Protein AF-0000000071819954 (afdb_homodimer)

Sequence (566 aa):
MLVPGASSQALAAALADELGESLAAVEYDRFPDGETLAAVPGFDADAATIVASTASNDAYVELLQLQDAVREAGASAVTTVIPYMGYARQDKAFEAGHPISARAVARAVSTTTDRVVLVNPHEDAVADFFDVPVDIVDAAGRLAEPLPELDAPLFLSPDSGAIDIAETVRDAYGEGETDYFEKVRHSGTDVDITPSDADFEGRDVVITDDIIATGSTMSEAVGVLADGGAKRVFCATVHPLLARNARTKLARAGIERVVGTDTIERDVSEVSVAPVLAGEIERMLVPGASSQALAAALADELGESLAAVEYDRFPDGETLAAVPGFDADAATIVASTASNDAYVELLQLQDAVREAGASAVTTVIPYMGYARQDKAFEAGHPISARAVARAVSTTTDRVVLVNPHEDAVADFFDVPVDIVDAAGRLAEPLPELDAPLFLSPDSGAIDIAETVRDAYGEGETDYFEKVRHSGTDVDITPSDADFEGRDVVITDDIIATGSTMSEAVGVLADGGAKRVFCATVHPLLARNARTKLARAGIERVVGTDTIERDVSEVSVAPVLAGEIER

Foldseek 3Di:
DEEEQPQQVVQSVLLCVLQVHDYFDWDWDADPVGDIAIAGPPDDDQEYEYEFAPLDPNSLVNLLRVLVRNVVNHHPAYEYEHAHHPLLVLCDQPDPPDDSVLLVSQQSSQPRHQEYEYEPSVDPCSQVSHPHHYHYFYQLCQQLVVDDDWFQEEEEEADPVFQVSSVSNCVSNPDHYYWYWDWDDPDPVDTAIDTDDDDQAQTEYEYEEAEDACQPSVLRHLLVNVVSHHPAYEYEYAHDNNYDCNVVSNVVSHHPAYAYDVSGPDPRRPGYSSNRVSVVVVD/DEEEQPQQVVQSVLLCVLQVHDYFDWDWDADPVGDIAIAGPPDDDQEYEYEFAPLDPNSLVNLLRVLVRNVVVHHPAYEYEHAHHPLLVLCDQPDPPDDSVLLVSQQSSQPRHQEYEYEPRVDPCSQVSHPHHYHYFYQLCQQLVVDDDWFQEEEEEADPVFQVSSVSNCVSNPDHYYWYWDWDDPDPPDTAIDTDDDDQAQTEYEYEEAEDACQPSVLRHLLVNVVSHHPAYEYEYAHDNNYDCNVVSNVVSHHPAYAYDVSGPDPRRPGYSSNRVSVVVVD

InterPro domains:
  IPR000836 Phosphoribosyltransferase domain [PF00156] (154-259)
  IPR000836 Phosphoribosyltransferase domain [cd06223] (139-263)
  IPR005946 Ribose-phosphate pyrophosphokinase [PTHR10210] (2-282)
  IPR005946 Ribose-phosphate pyrophosphokinase [TIGR01251] (2-281)
  IPR029057 Phosphoribosyltransferase-like [G3DSA:3.40.50.2020] (5-283)
  IPR029057 Phosphoribosyltransferase-like [G3DSA:3.40.50.2020] (139-271)
  IPR029057 Phosphoribosyltransferase-like [SSF53271] (62-279)
  IPR029099 Ribose-phosphate pyrophosphokinase, N-terminal domain [PF13793] (2-110)
  IPR037514 Ribose-phosphate pyrophosphokinase, archaea [MF_00583_A] (1-279)

Radius of gyration: 27.72 Å; Cα contacts (8 Å, |Δi|>4): 1451; chains: 2; bounding box: 70×82×59 Å

pLDDT: mean 95.14, std 6.89, range [56.03, 98.94]

Secondary structure (DSSP, 8-state):
-EEE-TT-HHHHHHHHHHHT--B---EEEE-TTS-EEEE-TT---SEEEEE---SSHHHHHHHHHHHHHHHHTT-SEEEEEESS-TTTT--S-SSTT---HHHHHHHHHHTT-SEEEEE--SSGGGGGG-SS-EEEE--GGGGGTT----SS-EEEESSGGGHHHHHHHHHHHTS-EEEEEEEEESSSS-EEEEESS---TTSEEEEEEEE-SS-HHHHHHHHHHHHTT-SEEEEEEEE----TTHHHHHHHHT-SEEEEETTS--TTEEE-SHHHHHHHHT-/-EEE-TT-HHHHHHHHHHHT-PBPP-EEEE-TTS-EEEE-TT---SEEEEE---SSHHHHHHHHHHHHHHHHTT-SEEEEEESS-TTTT--S-SSTT---HHHHHHHHHHTT-SEEEEES-SSGGGGGG-SS-EEEE--GGGGGTT----SS-EEEESSGGGHHHHHHHHHHHTS-EEEEEEEEE-SSS-EEEEESS---TTSEEEEEEEE-SS-HHHHHHHHHHHHHT-SEEEEEEEE----TTHHHHHHHHT-SEEEEETTS--TTEEE-SHHHHHHHHT-

Organism: Haloferax volcanii (strain ATCC 29605 / DSM 3757 / JCM 8879 / NBRC 14742 / NCIMB 2012 / VKM B-1768 / DS2) (NCBI:txid309800)

Solvent-accessible surface area (backbone atoms only — not comparable to full-atom values): 28183 Å² total; per-residue (Å²): 68,30,37,46,29,92,65,17,46,68,43,33,52,50,27,19,61,72,62,72,45,52,72,51,57,64,45,80,49,69,47,84,65,64,49,73,44,30,24,29,49,81,58,80,49,57,42,37,36,34,27,34,28,22,75,41,52,63,41,41,52,37,48,43,16,41,40,34,6,44,44,69,50,55,29,79,40,36,35,38,33,26,40,31,55,51,49,35,85,32,65,51,56,88,47,76,20,29,21,32,39,26,38,36,55,32,40,30,56,33,74,62,38,60,32,37,37,35,38,61,47,87,44,77,70,58,50,72,37,34,81,38,58,61,47,78,41,81,57,46,38,52,59,28,68,80,53,72,93,64,52,72,31,34,23,24,7,75,30,74,89,43,33,64,51,12,46,40,22,34,60,58,58,65,62,66,47,70,43,24,32,35,82,45,71,79,51,102,82,42,72,46,71,41,64,67,79,66,84,47,63,68,15,23,33,36,39,29,44,62,66,37,43,59,33,60,72,54,22,53,50,40,34,47,40,52,73,59,38,29,64,44,38,32,38,34,24,42,32,49,63,41,20,80,62,12,63,59,47,32,49,73,32,57,46,71,47,66,42,18,20,32,35,36,70,50,95,43,31,75,34,70,51,30,67,64,51,39,60,58,70,74,98,68,31,39,45,29,92,65,16,46,69,46,34,52,49,27,19,61,71,63,73,44,52,72,52,56,63,46,79,48,68,46,83,66,64,49,74,44,29,27,30,49,80,56,81,50,55,43,38,35,35,26,34,27,22,74,41,52,63,43,42,53,36,47,42,17,40,40,35,6,44,44,70,49,54,27,79,40,36,35,38,32,25,40,32,58,52,49,40,84,33,64,50,56,87,47,78,20,29,21,32,39,25,38,37,53,32,39,30,57,33,74,60,37,60,31,38,37,36,38,59,53,85,45,74,68,59,49,72,38,33,80,38,58,62,48,78,40,82,56,44,38,51,60,28,69,80,54,72,94,62,52,74,31,34,22,26,6,76,29,73,89,42,33,62,50,14,45,39,21,34,60,59,57,66,61,67,46,69,46,24,32,35,81,44,72,81,51,102,84,44,73,44,69,42,63,67,78,66,85,47,63,67,15,24,34,36,40,29,45,61,64,37,44,57,34,62,72,54,23,53,49,38,35,49,40,54,74,61,39,30,63,43,38,33,37,34,23,42,31,51,62,40,20,81,60,12,64,59,48,31,48,73,31,57,47,72,46,66,42,18,20,32,36,34,70,50,96,43,32,75,35,68,52,30,69,64,50,41,60,58,69,75,98

Nearest PDB structures (foldseek):
  1u9y-assembly1_A  TM=9.404E-01  e=1.189E-27  Methanocaldococcus jannaschii
  3lrt-assembly1_B  TM=9.420E-01  e=1.141E-23  Thermoplasma volcanium
  6asv-assembly1_C  TM=8.901E-01  e=3.257E-23  Escherichia coli O157:H7
  7pn0-assembly1_A  TM=8.857E-01  e=4.293E-23  Thermus thermophilus
  2c4k-assembly3_C  TM=8.478E-01  e=8.588E-18  Homo sapiens

Structure (mmCIF, N/CA/C/O backbone):
data_AF-0000000071819954-model_v1
#
loop_
_entity.id
_entity.type
_entity.pdbx_description
1 polymer 'Ribose-phosphate pyrophosphokinase'
#
loop_
_atom_site.group_PDB
_atom_site.id
_atom_site.type_symbol
_atom_site.label_atom_id
_atom_site.label_alt_id
_atom_site.label_comp_id
_atom_site.label_asym_id
_atom_site.label_entity_id
_atom_site.label_seq_id
_atom_site.pdbx_PDB_ins_code
_atom_site.Cartn_x
_atom_site.Cartn_y
_atom_site.Cartn_z
_atom_site.occupancy
_atom_site.B_iso_or_equiv
_atom_site.auth_seq_id
_atom_site.auth_comp_id
_atom_site.auth_asym_id
_atom_site.auth_atom_id
_atom_site.pdbx_PDB_model_num
ATOM 1 N N . MET A 1 1 ? 19.547 10.023 12.914 1 97.56 1 MET A N 1
ATOM 2 C CA . MET A 1 1 ? 19.562 10.312 11.477 1 97.56 1 MET A CA 1
ATOM 3 C C . MET A 1 1 ? 18.156 10.32 10.914 1 97.56 1 MET A C 1
ATOM 5 O O . MET A 1 1 ? 17.328 9.469 11.258 1 97.56 1 MET A O 1
ATOM 9 N N . LEU A 1 2 ? 17.859 11.391 10.18 1 98.69 2 LEU A N 1
ATOM 10 C CA . LEU A 1 2 ? 16.531 11.5 9.578 1 98.69 2 LEU A CA 1
ATOM 11 C C . LEU A 1 2 ? 16.484 10.789 8.227 1 98.69 2 LEU A C 1
ATOM 13 O O . LEU A 1 2 ? 17.438 10.859 7.453 1 98.69 2 LEU A O 1
ATOM 17 N N . VAL A 1 3 ? 15.406 10.062 7.984 1 98.88 3 VAL A N 1
ATOM 18 C CA . VAL A 1 3 ? 15.195 9.305 6.758 1 98.88 3 VAL A CA 1
ATOM 19 C C . VAL A 1 3 ? 13.914 9.773 6.066 1 98.88 3 VAL A C 1
ATOM 21 O O . VAL A 1 3 ? 12.812 9.469 6.52 1 98.88 3 VAL A O 1
ATOM 24 N N . PRO A 1 4 ? 14.039 10.508 4.957 1 98.81 4 PRO A N 1
ATOM 25 C CA . PRO A 1 4 ? 12.852 11.078 4.309 1 98.81 4 PRO A CA 1
ATOM 26 C C . PRO A 1 4 ? 12.133 10.078 3.404 1 98.81 4 PRO A C 1
ATOM 28 O O . PRO A 1 4 ? 12.789 9.336 2.66 1 98.81 4 PRO A O 1
ATOM 31 N N . GLY A 1 5 ? 10.805 9.969 3.576 1 98.69 5 GLY A N 1
ATOM 32 C CA . GLY A 1 5 ? 10.031 9.398 2.484 1 98.69 5 GLY A CA 1
ATOM 33 C C . GLY A 1 5 ? 10.055 10.25 1.227 1 98.69 5 GLY A C 1
ATOM 34 O O . GLY A 1 5 ? 10.445 11.414 1.268 1 98.69 5 GLY A O 1
ATOM 35 N N . ALA A 1 6 ? 9.625 9.656 0.148 1 97.56 6 ALA A N 1
ATOM 36 C CA . ALA A 1 6 ? 9.75 10.305 -1.155 1 97.56 6 ALA A CA 1
ATOM 37 C C . ALA A 1 6 ? 8.953 11.609 -1.198 1 97.56 6 ALA A C 1
ATOM 39 O O . ALA A 1 6 ? 9.367 12.578 -1.84 1 97.56 6 ALA A O 1
ATOM 40 N N . SER A 1 7 ? 7.848 11.656 -0.485 1 96.12 7 SER A N 1
ATOM 41 C CA . SER A 1 7 ? 6.957 12.805 -0.592 1 96.12 7 SER A CA 1
ATOM 42 C C . SER A 1 7 ? 7.137 13.758 0.586 1 96.12 7 SER A C 1
ATOM 44 O O . SER A 1 7 ? 6.328 14.664 0.79 1 96.12 7 SER A O 1
ATOM 46 N N . SER A 1 8 ? 8.164 13.547 1.417 1 98.44 8 SER A N 1
ATOM 47 C CA . SER A 1 8 ? 8.375 14.367 2.605 1 98.44 8 SER A CA 1
ATOM 48 C C . SER A 1 8 ? 9.828 14.828 2.707 1 98.44 8 SER A C 1
ATOM 50 O O . SER A 1 8 ? 10.375 14.922 3.805 1 98.44 8 SER A O 1
ATOM 52 N N . GLN A 1 9 ? 10.398 15.008 1.572 1 97.81 9 GLN A N 1
ATOM 53 C CA . GLN A 1 9 ? 11.836 15.297 1.551 1 97.81 9 GLN A CA 1
ATOM 54 C C . GLN A 1 9 ? 12.125 16.688 2.121 1 97.81 9 GLN A C 1
ATOM 56 O O . GLN A 1 9 ? 13.047 16.844 2.92 1 97.81 9 GLN A O 1
ATOM 61 N N . ALA A 1 10 ? 11.375 17.719 1.722 1 97.94 10 ALA A N 1
ATOM 62 C CA . ALA A 1 10 ? 11.594 19.078 2.209 1 97.94 10 ALA A CA 1
ATOM 63 C C . ALA A 1 10 ? 11.359 19.156 3.715 1 97.94 10 ALA A C 1
ATOM 65 O O . ALA A 1 10 ? 12.156 19.766 4.438 1 97.94 10 ALA A O 1
ATOM 66 N N . LEU A 1 11 ? 10.305 18.547 4.172 1 98.81 11 LEU A N 1
ATOM 67 C CA . LEU A 1 11 ? 10.016 18.562 5.602 1 98.81 11 LEU A CA 1
ATOM 68 C C . LEU A 1 11 ? 11.117 17.844 6.383 1 98.81 11 LEU A C 1
ATOM 70 O O . LEU A 1 11 ? 11.539 18.328 7.438 1 98.81 11 LEU A O 1
ATOM 74 N N . ALA A 1 12 ? 11.555 16.672 5.91 1 98.75 12 ALA A N 1
ATOM 75 C CA . ALA A 1 12 ? 12.609 15.93 6.598 1 98.75 12 ALA A CA 1
ATOM 76 C C . ALA A 1 12 ? 13.891 16.766 6.707 1 98.75 12 ALA A C 1
ATOM 78 O O . ALA A 1 12 ? 14.555 16.75 7.746 1 98.75 12 ALA A O 1
ATOM 79 N N . ALA A 1 13 ? 14.219 17.453 5.613 1 98.44 13 ALA A N 1
ATOM 80 C CA . ALA A 1 13 ? 15.398 18.312 5.621 1 98.44 13 ALA A CA 1
ATOM 81 C C . ALA A 1 13 ? 15.25 19.438 6.645 1 98.44 13 ALA A C 1
ATOM 83 O O . ALA A 1 13 ? 16.188 19.734 7.395 1 98.44 13 ALA A O 1
ATOM 84 N N . ALA A 1 14 ? 14.094 20.078 6.68 1 98.5 14 ALA A N 1
ATOM 85 C CA . ALA A 1 14 ? 13.82 21.141 7.645 1 98.5 14 ALA A CA 1
ATOM 86 C C . ALA A 1 14 ? 13.906 20.625 9.078 1 98.5 14 ALA A C 1
ATOM 88 O O . ALA A 1 14 ? 14.445 21.297 9.961 1 98.5 14 ALA A O 1
ATOM 89 N N . LEU A 1 15 ? 13.359 19.469 9.266 1 98.69 15 LEU A N 1
ATOM 90 C CA . LEU A 1 15 ? 13.367 18.859 10.594 1 98.69 15 LEU A CA 1
ATOM 91 C C . LEU A 1 15 ? 14.789 18.5 11.016 1 98.69 15 LEU A C 1
ATOM 93 O O . LEU A 1 15 ? 15.164 18.703 12.18 1 98.69 15 LEU A O 1
ATOM 97 N N . ALA A 1 16 ? 15.547 17.922 10.078 1 98.19 16 ALA A N 1
ATOM 98 C CA . ALA A 1 16 ? 16.953 17.609 10.367 1 98.19 16 ALA A CA 1
ATOM 99 C C . ALA A 1 16 ? 17.703 18.859 10.82 1 98.19 16 ALA A C 1
ATOM 101 O O . ALA A 1 16 ? 18.469 18.812 11.789 1 98.19 16 ALA A O 1
ATOM 102 N N . ASP A 1 17 ? 17.469 19.922 10.125 1 97.94 17 ASP A N 1
ATOM 103 C CA . ASP A 1 17 ? 18.109 21.203 10.469 1 97.94 17 ASP A CA 1
ATOM 104 C C . ASP A 1 17 ? 17.703 21.656 11.867 1 97.94 17 ASP A C 1
ATOM 106 O O . ASP A 1 17 ? 18.531 22.094 12.656 1 97.94 17 ASP A O 1
ATOM 110 N N . GLU A 1 18 ? 16.422 21.594 12.18 1 97.81 18 GLU A N 1
ATOM 111 C CA . GLU A 1 18 ? 15.891 22 13.484 1 97.81 18 GLU A CA 1
ATOM 112 C C . GLU A 1 18 ? 16.516 21.172 14.609 1 97.81 18 GLU A C 1
ATOM 114 O O . GLU A 1 18 ? 16.781 21.703 15.695 1 97.81 18 GLU A O 1
ATOM 119 N N . LEU A 1 19 ? 16.719 19.906 14.367 1 97.69 19 LEU A N 1
ATOM 120 C CA . LEU A 1 19 ? 17.172 18.984 15.398 1 97.69 19 LEU A CA 1
ATOM 121 C C . LEU A 1 19 ? 18.703 18.938 15.445 1 97.69 19 LEU A C 1
ATOM 123 O O . LEU A 1 19 ? 19.281 18.422 16.406 1 97.69 19 LEU A O 1
ATOM 127 N N . GLY A 1 20 ? 19.359 19.453 14.461 1 97.12 20 GLY A N 1
ATOM 128 C CA . GLY A 1 20 ? 20.797 19.312 14.344 1 97.12 20 GLY A CA 1
ATOM 129 C C . GLY A 1 20 ? 21.234 17.875 14.078 1 97.12 20 GLY A C 1
ATOM 130 O O . GLY A 1 20 ? 22.219 17.406 14.641 1 97.12 20 GLY A O 1
ATOM 131 N N . GLU A 1 21 ? 20.453 17.172 13.32 1 96.94 21 GLU A N 1
ATOM 132 C CA . GLU A 1 21 ? 20.734 15.766 13 1 96.94 21 GLU A CA 1
ATOM 133 C C . GLU A 1 21 ? 21.047 15.594 11.516 1 96.94 21 GLU A C 1
ATOM 135 O O . GLU A 1 21 ? 20.75 16.469 10.703 1 96.94 21 GLU A O 1
ATOM 140 N N . SER A 1 22 ? 21.703 14.539 11.125 1 97.06 22 SER A N 1
ATOM 141 C CA . SER A 1 22 ? 22.047 14.266 9.734 1 97.06 22 SER A CA 1
ATOM 142 C C . SER A 1 22 ? 20.844 13.719 8.969 1 97.06 22 SER A C 1
ATOM 144 O O . SER A 1 22 ? 19.922 13.148 9.562 1 97.06 22 SER A O 1
ATOM 146 N N . LEU A 1 23 ? 20.906 13.984 7.699 1 97.62 23 LEU A N 1
ATOM 147 C CA . LEU A 1 23 ? 19.906 13.492 6.762 1 97.62 23 LEU A CA 1
ATOM 148 C C . LEU A 1 23 ? 20.453 12.328 5.949 1 97.62 23 LEU A C 1
ATOM 150 O O . LEU A 1 23 ? 21.531 12.422 5.359 1 97.62 23 LEU A O 1
ATOM 154 N N . ALA A 1 24 ? 19.688 11.289 5.938 1 97.94 24 ALA A N 1
ATOM 155 C CA . ALA A 1 24 ? 20.125 10.094 5.23 1 97.94 24 ALA A CA 1
ATOM 156 C C . ALA A 1 24 ? 19.938 10.242 3.723 1 97.94 24 ALA A C 1
ATOM 158 O O . ALA A 1 24 ? 18.984 10.875 3.271 1 97.94 24 ALA A O 1
ATOM 159 N N . ALA A 1 25 ? 20.875 9.664 2.975 1 97.19 25 ALA A N 1
ATOM 160 C CA . ALA A 1 25 ? 20.609 9.438 1.556 1 97.19 25 ALA A CA 1
ATOM 161 C C . ALA A 1 25 ? 19.578 8.328 1.356 1 97.19 25 ALA A C 1
ATOM 163 O O . ALA A 1 25 ? 19.688 7.266 1.966 1 97.19 25 ALA A O 1
ATOM 164 N N . VAL A 1 26 ? 18.578 8.648 0.634 1 98.38 26 VAL A N 1
ATOM 165 C CA . VAL A 1 26 ? 17.547 7.652 0.361 1 98.38 26 VAL A CA 1
ATOM 166 C C . VAL A 1 26 ? 17.359 7.5 -1.147 1 98.38 26 VAL A C 1
ATOM 168 O O . VAL A 1 26 ? 17.406 8.484 -1.889 1 98.38 26 VAL A O 1
ATOM 171 N N . GLU A 1 27 ? 17.203 6.297 -1.61 1 98.5 27 GLU A N 1
ATOM 172 C CA . GLU A 1 27 ? 16.906 6.004 -3.008 1 98.5 27 GLU A CA 1
ATOM 173 C C . GLU A 1 27 ? 15.492 5.445 -3.162 1 98.5 27 GLU A C 1
ATOM 175 O O . GLU A 1 27 ? 15.047 4.621 -2.357 1 98.5 27 GLU A O 1
ATOM 180 N N . TYR A 1 28 ? 14.812 6.008 -4.086 1 98.38 28 TYR A N 1
ATOM 181 C CA . TYR A 1 28 ? 13.461 5.559 -4.426 1 98.38 28 TYR A CA 1
ATOM 182 C C . TYR A 1 28 ? 13.414 5.004 -5.848 1 98.38 28 TYR A C 1
ATOM 184 O O . TYR A 1 28 ? 13.719 5.715 -6.805 1 98.38 28 TYR A O 1
ATOM 192 N N . ASP A 1 29 ? 13.062 3.74 -5.977 1 97.5 29 ASP A N 1
ATOM 193 C CA . ASP A 1 29 ? 13.023 3.094 -7.285 1 97.5 29 ASP A CA 1
ATOM 194 C C . ASP A 1 29 ? 11.695 2.381 -7.508 1 97.5 29 ASP A C 1
ATOM 196 O O . ASP A 1 29 ? 10.914 2.193 -6.57 1 97.5 29 ASP A O 1
ATOM 200 N N . ARG A 1 30 ? 11.398 2.08 -8.727 1 96.69 30 ARG A N 1
ATOM 201 C CA . ARG A 1 30 ? 10.219 1.328 -9.148 1 96.69 30 ARG A CA 1
ATOM 202 C C . ARG A 1 30 ? 10.578 0.276 -10.188 1 96.69 30 ARG A C 1
ATOM 204 O O . ARG A 1 30 ? 11.289 0.571 -11.156 1 96.69 30 ARG A O 1
ATOM 211 N N . PHE A 1 31 ? 10.148 -0.919 -10 1 96.25 31 PHE A N 1
ATOM 212 C CA . PHE A 1 31 ? 10.438 -2.012 -10.914 1 96.25 31 PHE A CA 1
ATOM 213 C C . PHE A 1 31 ? 9.445 -2.029 -12.07 1 96.25 31 PHE A C 1
ATOM 215 O O . PHE A 1 31 ? 8.391 -1.393 -12 1 96.25 31 PHE A O 1
ATOM 222 N N . PRO A 1 32 ? 9.75 -2.754 -13.148 1 93.75 32 PRO A N 1
ATOM 223 C CA . PRO A 1 32 ? 8.867 -2.816 -14.32 1 93.75 32 PRO A CA 1
ATOM 224 C C . PRO A 1 32 ? 7.465 -3.312 -13.977 1 93.75 32 PRO A C 1
ATOM 226 O O . PRO A 1 32 ? 6.496 -2.928 -14.633 1 93.75 32 PRO A O 1
ATOM 229 N N . ASP A 1 33 ? 7.305 -4.121 -12.977 1 94.69 33 ASP A N 1
ATOM 230 C CA . ASP A 1 33 ? 6 -4.656 -12.609 1 94.69 33 ASP A CA 1
ATOM 231 C C . ASP A 1 33 ? 5.258 -3.701 -11.68 1 94.69 33 ASP A C 1
ATOM 233 O O . ASP A 1 33 ? 4.152 -4.008 -11.219 1 94.69 33 ASP A O 1
ATOM 237 N N . GLY A 1 34 ? 5.875 -2.602 -11.305 1 96.31 34 GLY A N 1
ATOM 238 C CA . GLY A 1 34 ? 5.219 -1.574 -10.516 1 96.31 34 GLY A CA 1
ATOM 239 C C . GLY A 1 34 ? 5.625 -1.597 -9.055 1 96.31 34 GLY A C 1
ATOM 240 O O . GLY A 1 34 ? 5.293 -0.68 -8.297 1 96.31 34 GLY A O 1
ATOM 241 N N . GLU A 1 35 ? 6.348 -2.6 -8.648 1 98.19 35 GLU A N 1
ATOM 242 C CA . GLU A 1 35 ? 6.797 -2.662 -7.262 1 98.19 35 GLU A CA 1
ATOM 243 C C . GLU A 1 35 ? 7.727 -1.497 -6.93 1 98.19 35 GLU A C 1
ATOM 245 O O . GLU A 1 35 ? 8.547 -1.097 -7.758 1 98.19 35 GLU A O 1
ATOM 250 N N . THR A 1 36 ? 7.559 -0.955 -5.754 1 98.62 36 THR A N 1
ATOM 251 C CA . THR A 1 36 ? 8.422 0.132 -5.301 1 98.62 36 THR A CA 1
ATOM 252 C C . THR A 1 36 ? 9.602 -0.41 -4.5 1 98.62 36 THR A C 1
ATOM 254 O O . THR A 1 36 ? 9.586 -1.563 -4.062 1 98.62 36 THR A O 1
ATOM 257 N N . LEU A 1 37 ? 10.617 0.346 -4.414 1 98.69 37 LEU A N 1
ATOM 258 C CA . LEU A 1 37 ? 11.789 0.081 -3.594 1 98.69 37 LEU A CA 1
ATOM 259 C C . LEU A 1 37 ? 12.32 1.368 -2.971 1 98.69 37 LEU A C 1
ATOM 261 O O . LEU A 1 37 ? 12.688 2.305 -3.688 1 98.69 37 LEU A O 1
ATOM 265 N N . ALA A 1 38 ? 12.25 1.474 -1.707 1 98.81 38 ALA A N 1
ATOM 266 C CA . ALA A 1 38 ? 12.875 2.557 -0.952 1 98.81 38 ALA A CA 1
ATOM 267 C C . ALA A 1 38 ? 14.047 2.041 -0.127 1 98.81 38 ALA A C 1
ATOM 269 O O . ALA A 1 38 ? 13.883 1.16 0.719 1 98.81 38 ALA A O 1
ATOM 270 N N . ALA A 1 39 ? 15.219 2.539 -0.391 1 98.81 39 ALA A N 1
ATOM 271 C CA . ALA A 1 39 ? 16.453 2.039 0.218 1 98.81 39 ALA A CA 1
ATOM 272 C C . ALA A 1 39 ? 17.219 3.166 0.896 1 98.81 39 ALA A C 1
ATOM 274 O O . ALA A 1 39 ? 17.031 4.34 0.565 1 98.81 39 ALA A O 1
ATOM 275 N N . VAL A 1 40 ? 18 2.867 1.832 1 98.69 40 VAL A N 1
ATOM 276 C CA . VAL A 1 40 ? 18.797 3.828 2.58 1 98.69 40 VAL A CA 1
ATOM 277 C C . VAL A 1 40 ? 20.281 3.469 2.465 1 98.69 40 VAL A C 1
ATOM 279 O O . VAL A 1 40 ? 20.953 3.242 3.475 1 98.69 40 VAL A O 1
ATOM 282 N N . PRO A 1 41 ? 20.797 3.662 1.252 1 97.12 41 PRO A N 1
ATOM 283 C CA . PRO A 1 41 ? 22.203 3.295 1.096 1 97.12 41 PRO A CA 1
ATOM 284 C C . PRO A 1 41 ? 23.141 4.086 2.02 1 97.12 41 PRO A C 1
ATOM 286 O O . PRO A 1 41 ? 22.969 5.301 2.166 1 97.12 41 PRO A O 1
ATOM 289 N N . GLY A 1 42 ? 24.031 3.496 2.754 1 93.5 42 GLY A N 1
ATOM 290 C CA . GLY A 1 42 ? 25.031 4.148 3.58 1 93.5 42 GLY A CA 1
ATOM 291 C C . GLY A 1 42 ? 24.516 4.512 4.961 1 93.5 42 GLY A C 1
ATOM 292 O O . GLY A 1 42 ? 25.203 5.219 5.715 1 93.5 42 GLY A O 1
ATOM 293 N N . PHE A 1 43 ? 23.25 4.156 5.23 1 97.5 43 PHE A N 1
ATOM 294 C CA . PHE A 1 43 ? 22.734 4.414 6.566 1 97.5 43 PHE A CA 1
ATOM 295 C C . PHE A 1 43 ? 23.609 3.766 7.629 1 97.5 43 PHE A C 1
ATOM 297 O O . PHE A 1 43 ? 23.891 2.564 7.562 1 97.5 43 PHE A O 1
ATOM 304 N N . ASP A 1 44 ? 24.047 4.508 8.578 1 95.56 44 ASP A N 1
ATOM 305 C CA . ASP A 1 44 ? 24.984 4.02 9.578 1 95.56 44 ASP A CA 1
ATOM 306 C C . ASP A 1 44 ? 24.703 4.641 10.945 1 95.56 44 ASP A C 1
ATOM 308 O O . ASP A 1 44 ? 25.609 5.207 11.57 1 95.56 44 ASP A O 1
ATOM 312 N N . ALA A 1 45 ? 23.5 4.617 11.414 1 97.31 45 ALA A N 1
ATOM 313 C CA . ALA A 1 45 ? 23.109 5.164 12.711 1 97.31 45 ALA A CA 1
ATOM 314 C C . ALA A 1 45 ? 22.359 4.121 13.547 1 97.31 45 ALA A C 1
ATOM 316 O O . ALA A 1 45 ? 21.797 3.17 13 1 97.31 45 ALA A O 1
ATOM 317 N N . ASP A 1 46 ? 22.438 4.309 14.805 1 97.56 46 ASP A N 1
ATOM 318 C CA . ASP A 1 46 ? 21.766 3.402 15.727 1 97.56 46 ASP A CA 1
ATOM 319 C C . ASP A 1 46 ? 20.281 3.75 15.852 1 97.56 46 ASP A C 1
ATOM 321 O O . ASP A 1 46 ? 19.469 2.891 16.188 1 97.56 46 ASP A O 1
ATOM 325 N N . ALA A 1 47 ? 20.047 5.02 15.625 1 97.88 47 ALA A N 1
ATOM 326 C CA . ALA A 1 47 ? 18.672 5.504 15.711 1 97.88 47 ALA A CA 1
ATOM 327 C C . ALA A 1 47 ? 18.234 6.164 14.406 1 97.88 47 ALA A C 1
ATOM 329 O O . ALA A 1 47 ? 19.016 6.902 13.789 1 97.88 47 ALA A O 1
ATOM 330 N N . ALA A 1 48 ? 17.031 5.809 13.961 1 98.62 48 ALA A N 1
ATOM 331 C CA . ALA A 1 48 ? 16.453 6.383 12.75 1 98.62 48 ALA A CA 1
ATOM 332 C C . ALA A 1 48 ? 15.141 7.098 13.055 1 98.62 48 ALA A C 1
ATOM 334 O O . ALA A 1 48 ? 14.336 6.609 13.844 1 98.62 48 ALA A O 1
ATOM 335 N N . THR A 1 49 ? 14.992 8.242 12.5 1 98.81 49 THR A N 1
ATOM 336 C CA . THR A 1 49 ? 13.703 8.93 12.445 1 98.81 49 THR A CA 1
ATOM 337 C C . THR A 1 49 ? 13.203 9.031 11.008 1 98.81 49 THR A C 1
ATOM 339 O O . THR A 1 49 ? 13.719 9.812 10.219 1 98.81 49 THR A O 1
ATOM 342 N N . ILE A 1 50 ? 12.242 8.258 10.727 1 98.94 50 ILE A N 1
ATOM 343 C CA . ILE A 1 50 ? 11.664 8.258 9.391 1 98.94 50 ILE A CA 1
ATOM 344 C C . ILE A 1 50 ? 10.562 9.32 9.305 1 98.94 50 ILE A C 1
ATOM 346 O O . ILE A 1 50 ? 9.719 9.414 10.195 1 98.94 50 ILE A O 1
ATOM 350 N N . VAL A 1 51 ? 10.602 10.172 8.289 1 98.94 51 VAL A N 1
ATOM 351 C CA . VAL A 1 51 ? 9.586 11.188 8.039 1 98.94 51 VAL A CA 1
ATOM 352 C C . VAL A 1 51 ? 8.898 10.906 6.703 1 98.94 51 VAL A C 1
ATOM 354 O O . VAL A 1 51 ? 9.477 11.133 5.637 1 98.94 51 VAL A O 1
ATOM 357 N N . ALA A 1 52 ? 7.672 10.422 6.785 1 98.88 52 ALA A N 1
ATOM 358 C CA . ALA A 1 52 ? 7.027 9.984 5.551 1 98.88 52 ALA A CA 1
ATOM 359 C C . ALA A 1 52 ? 5.512 10.156 5.629 1 98.88 52 ALA A C 1
ATOM 361 O O . ALA A 1 52 ? 4.836 9.453 6.383 1 98.88 52 ALA A O 1
ATOM 362 N N . SER A 1 53 ? 4.961 11.164 4.867 1 98.81 53 SER A N 1
ATOM 363 C CA . SER A 1 53 ? 3.52 11.227 4.66 1 98.81 53 SER A CA 1
ATOM 364 C C . SER A 1 53 ? 3.037 10.07 3.783 1 98.81 53 SER A C 1
ATOM 366 O O . SER A 1 53 ? 3.732 9.656 2.854 1 98.81 53 SER A O 1
ATOM 368 N N . THR A 1 54 ? 1.914 9.523 4.09 1 98.62 54 THR A N 1
ATOM 369 C CA . THR A 1 54 ? 1.377 8.383 3.352 1 98.62 54 THR A CA 1
ATOM 370 C C . THR A 1 54 ? 0.129 8.789 2.57 1 98.62 54 THR A C 1
ATOM 372 O O . THR A 1 54 ? -0.917 8.141 2.688 1 98.62 54 THR A O 1
ATOM 375 N N . ALA A 1 55 ? 0.242 9.742 1.668 1 97.38 55 ALA A N 1
ATOM 376 C CA . ALA A 1 55 ? -0.878 10.281 0.905 1 97.38 55 ALA A CA 1
ATOM 377 C C . ALA A 1 55 ? -1.246 9.367 -0.257 1 97.38 55 ALA A C 1
ATOM 379 O O . ALA A 1 55 ? -2.219 9.617 -0.972 1 97.38 55 ALA A O 1
ATOM 380 N N . SER A 1 56 ? -0.513 8.305 -0.507 1 98 56 SER A N 1
ATOM 381 C CA . SER A 1 56 ? -0.786 7.293 -1.521 1 98 56 SER A CA 1
ATOM 382 C C . SER A 1 56 ? -0.417 5.898 -1.023 1 98 56 SER A C 1
ATOM 384 O O . SER A 1 56 ? 0.348 5.758 -0.068 1 98 56 SER A O 1
ATOM 386 N N . ASN A 1 57 ? -0.935 4.914 -1.708 1 98.62 57 ASN A N 1
ATOM 387 C CA . ASN A 1 57 ? -0.597 3.547 -1.333 1 98.62 57 ASN A CA 1
ATOM 388 C C . ASN A 1 57 ? 0.872 3.236 -1.61 1 98.62 57 ASN A C 1
ATOM 390 O O . ASN A 1 57 ? 1.496 2.465 -0.878 1 98.62 57 ASN A O 1
ATOM 394 N N . ASP A 1 58 ? 1.459 3.822 -2.67 1 98.56 58 ASP A N 1
ATOM 395 C CA . ASP A 1 58 ? 2.893 3.686 -2.908 1 98.56 58 ASP A CA 1
ATOM 396 C C . ASP A 1 58 ? 3.699 4.238 -1.734 1 98.56 58 ASP A C 1
ATOM 398 O O . ASP A 1 58 ? 4.629 3.584 -1.252 1 98.56 58 ASP A O 1
ATOM 402 N N . ALA A 1 59 ? 3.295 5.449 -1.291 1 98.69 59 ALA A N 1
ATOM 403 C CA . ALA A 1 59 ? 4.004 6.066 -0.175 1 98.69 59 ALA A CA 1
ATOM 404 C C . ALA A 1 59 ? 3.881 5.223 1.09 1 98.69 59 ALA A C 1
ATOM 406 O O . ALA A 1 59 ? 4.824 5.141 1.883 1 98.69 59 ALA A O 1
ATOM 407 N N . TYR A 1 60 ? 2.766 4.613 1.244 1 98.88 60 TYR A N 1
ATOM 408 C CA . TYR A 1 60 ? 2.529 3.762 2.404 1 98.88 60 TYR A CA 1
ATOM 409 C C . TYR A 1 60 ? 3.453 2.549 2.389 1 98.88 60 TYR A C 1
ATOM 411 O O . TYR A 1 60 ? 4.102 2.242 3.391 1 98.88 60 TYR A O 1
ATOM 419 N N . VAL A 1 61 ? 3.545 1.855 1.282 1 98.88 61 VAL A N 1
ATOM 420 C CA . VAL A 1 61 ? 4.406 0.68 1.181 1 98.88 61 VAL A CA 1
ATOM 421 C C . VAL A 1 61 ? 5.867 1.098 1.307 1 98.88 61 VAL A C 1
ATOM 423 O O . VAL A 1 61 ? 6.664 0.407 1.946 1 98.88 61 VAL A O 1
ATOM 426 N N . GLU A 1 62 ? 6.23 2.252 0.721 1 98.88 62 GLU A N 1
ATOM 427 C CA . GLU A 1 62 ? 7.594 2.762 0.846 1 98.88 62 GLU A CA 1
ATOM 428 C C . GLU A 1 62 ? 7.949 3.041 2.303 1 98.88 62 GLU A C 1
ATOM 430 O O . GLU A 1 62 ? 9.094 2.854 2.717 1 98.88 62 GLU A O 1
ATOM 435 N N . LEU A 1 63 ? 6.957 3.506 3.062 1 98.94 63 LEU A N 1
ATOM 436 C CA . LEU A 1 63 ? 7.191 3.707 4.488 1 98.94 63 LEU A CA 1
ATOM 437 C C . LEU A 1 63 ? 7.559 2.393 5.168 1 98.94 63 LEU A C 1
ATOM 439 O O . LEU A 1 63 ? 8.516 2.338 5.949 1 98.94 63 LEU A O 1
ATOM 443 N N . LEU A 1 64 ? 6.809 1.337 4.875 1 98.94 64 LEU A N 1
ATOM 444 C CA . LEU A 1 64 ? 7.113 0.029 5.445 1 98.94 64 LEU A CA 1
ATOM 445 C C . LEU A 1 64 ? 8.5 -0.437 5.02 1 98.94 64 LEU A C 1
ATOM 447 O O . LEU A 1 64 ? 9.234 -1.022 5.816 1 98.94 64 LEU A O 1
ATOM 451 N N . GLN A 1 65 ? 8.844 -0.176 3.754 1 98.94 65 GLN A N 1
ATOM 452 C CA . GLN A 1 65 ? 10.156 -0.545 3.24 1 98.94 65 GLN A CA 1
ATOM 453 C C . GLN A 1 65 ? 11.266 0.206 3.971 1 98.94 65 GLN A C 1
ATOM 455 O O . GLN A 1 65 ? 12.297 -0.375 4.309 1 98.94 65 GLN A O 1
ATOM 460 N N . LEU A 1 66 ? 11.039 1.481 4.207 1 98.94 66 LEU A N 1
ATOM 461 C CA . LEU A 1 66 ? 12.055 2.279 4.887 1 98.94 66 LEU A CA 1
ATOM 462 C C . LEU A 1 66 ? 12.258 1.795 6.316 1 98.94 66 LEU A C 1
ATOM 464 O O . LEU A 1 66 ? 13.391 1.741 6.805 1 98.94 66 LEU A O 1
ATOM 468 N N . GLN A 1 67 ? 11.164 1.491 6.996 1 98.88 67 GLN A N 1
ATOM 469 C CA . GLN A 1 67 ? 11.289 0.919 8.336 1 98.88 67 GLN A CA 1
ATOM 470 C C . GLN A 1 67 ? 12.148 -0.341 8.32 1 98.88 67 GLN A C 1
ATOM 472 O O . GLN A 1 67 ? 13.047 -0.497 9.141 1 98.88 67 GLN A O 1
ATOM 477 N N . ASP A 1 68 ? 11.875 -1.205 7.383 1 98.88 68 ASP A N 1
ATOM 478 C CA . ASP A 1 68 ? 12.609 -2.459 7.273 1 98.88 68 ASP A CA 1
ATOM 479 C C . ASP A 1 68 ? 14.078 -2.205 6.918 1 98.88 68 ASP A C 1
ATOM 481 O O . ASP A 1 68 ? 14.977 -2.838 7.477 1 98.88 68 ASP A O 1
ATOM 485 N N . ALA A 1 69 ? 14.305 -1.259 6 1 98.88 69 ALA A N 1
ATOM 486 C CA . ALA A 1 69 ? 15.648 -0.962 5.5 1 98.88 69 ALA A CA 1
ATOM 487 C C . ALA A 1 69 ? 16.562 -0.48 6.629 1 98.88 69 ALA A C 1
ATOM 489 O O . ALA A 1 69 ? 17.703 -0.914 6.734 1 98.88 69 ALA A O 1
ATOM 490 N N . VAL A 1 70 ? 16.031 0.406 7.5 1 98.81 70 VAL A N 1
ATOM 491 C CA . VAL A 1 70 ? 16.875 0.939 8.562 1 98.81 70 VAL A CA 1
ATOM 492 C C . VAL A 1 70 ? 17.156 -0.149 9.594 1 98.81 70 VAL A C 1
ATOM 494 O O . VAL A 1 70 ? 18.25 -0.202 10.172 1 98.81 70 VAL A O 1
ATOM 497 N N . ARG A 1 71 ? 16.156 -1 9.852 1 98.62 71 ARG A N 1
ATOM 498 C CA . ARG A 1 71 ? 16.406 -2.133 10.742 1 98.62 71 ARG A CA 1
ATOM 499 C C . ARG A 1 71 ? 17.438 -3.078 10.156 1 98.62 71 ARG A C 1
ATOM 501 O O . ARG A 1 71 ? 18.359 -3.52 10.867 1 98.62 71 ARG A O 1
ATOM 508 N N . GLU A 1 72 ? 17.281 -3.389 8.859 1 98.25 72 GLU A N 1
ATOM 509 C CA . GLU A 1 72 ? 18.25 -4.238 8.164 1 98.25 72 GLU A CA 1
ATOM 510 C C . GLU A 1 72 ? 19.656 -3.648 8.219 1 98.25 72 GLU A C 1
ATOM 512 O O . GLU A 1 72 ? 20.641 -4.387 8.297 1 98.25 72 GLU A O 1
ATOM 517 N N . ALA A 1 73 ? 19.719 -2.359 8.234 1 98 73 ALA A N 1
ATOM 518 C CA . ALA A 1 73 ? 21 -1.66 8.25 1 98 73 ALA A CA 1
ATOM 519 C C . ALA A 1 73 ? 21.562 -1.583 9.672 1 98 73 ALA A C 1
ATOM 521 O O . ALA A 1 73 ? 22.688 -1.123 9.875 1 98 73 ALA A O 1
ATOM 522 N N . GLY A 1 74 ? 20.719 -1.948 10.727 1 97.62 74 GLY A N 1
ATOM 523 C CA . GLY A 1 74 ? 21.266 -2.096 12.062 1 97.62 74 GLY A CA 1
ATOM 524 C C . GLY A 1 74 ? 20.656 -1.139 13.07 1 97.62 74 GLY A C 1
ATOM 525 O O . GLY A 1 74 ? 21.062 -1.125 14.242 1 97.62 74 GLY A O 1
ATOM 526 N N . ALA A 1 75 ? 19.688 -0.324 12.68 1 98.5 75 ALA A N 1
ATOM 527 C CA . ALA A 1 75 ? 19.062 0.597 13.633 1 98.5 75 ALA A CA 1
ATOM 528 C C . ALA A 1 75 ? 18.375 -0.162 14.766 1 98.5 75 ALA A C 1
ATOM 530 O O . ALA A 1 75 ? 17.609 -1.088 14.516 1 98.5 75 ALA A O 1
ATOM 531 N N . SER A 1 76 ? 18.641 0.215 15.969 1 98.31 76 SER A N 1
ATOM 532 C CA . SER A 1 76 ? 18.031 -0.433 17.125 1 98.31 76 SER A CA 1
ATOM 533 C C . SER A 1 76 ? 16.812 0.329 17.609 1 98.31 76 SER A C 1
ATOM 535 O O . SER A 1 76 ? 15.984 -0.214 18.359 1 98.31 76 SER A O 1
ATOM 537 N N . ALA A 1 77 ? 16.734 1.595 17.219 1 98.31 77 ALA A N 1
ATOM 538 C CA . ALA A 1 77 ? 15.586 2.436 17.562 1 98.31 77 ALA A CA 1
ATOM 539 C C . ALA A 1 77 ? 15.023 3.137 16.344 1 98.31 77 ALA A C 1
ATOM 541 O O . ALA A 1 77 ? 15.758 3.791 15.594 1 98.31 77 ALA A O 1
ATOM 542 N N . VAL A 1 78 ? 13.766 2.984 16.141 1 98.75 78 VAL A N 1
ATOM 543 C CA . VAL A 1 78 ? 13.117 3.574 14.977 1 98.75 78 VAL A CA 1
ATOM 544 C C . VAL A 1 78 ? 11.922 4.414 15.414 1 98.75 78 VAL A C 1
ATOM 546 O O . VAL A 1 78 ? 11.016 3.912 16.078 1 98.75 78 VAL A O 1
ATOM 549 N N . THR A 1 79 ? 11.945 5.699 15.141 1 98.88 79 THR A N 1
ATOM 550 C CA . THR A 1 79 ? 10.812 6.609 15.266 1 98.88 79 THR A CA 1
ATOM 551 C C . THR A 1 79 ? 10.219 6.918 13.891 1 98.88 79 THR A C 1
ATOM 553 O O . THR A 1 79 ? 10.945 7.266 12.961 1 98.88 79 THR A O 1
ATOM 556 N N . THR A 1 80 ? 8.945 6.738 13.75 1 98.94 80 THR A N 1
ATOM 557 C CA . THR A 1 80 ? 8.273 7.016 12.484 1 98.94 80 THR A CA 1
ATOM 558 C C . THR A 1 80 ? 7.367 8.234 12.609 1 98.94 80 THR A C 1
ATOM 560 O O . THR A 1 80 ? 6.375 8.203 13.344 1 98.94 80 THR A O 1
ATOM 563 N N . VAL A 1 81 ? 7.719 9.305 11.961 1 98.94 81 VAL A N 1
ATOM 564 C CA . VAL A 1 81 ? 6.91 10.516 11.867 1 98.94 81 VAL A CA 1
ATOM 565 C C . VAL A 1 81 ? 6.043 10.461 10.609 1 98.94 81 VAL A C 1
ATOM 567 O O . VAL A 1 81 ? 6.562 10.32 9.5 1 98.94 81 VAL A O 1
ATOM 570 N N . ILE A 1 82 ? 4.762 10.523 10.805 1 98.94 82 ILE A N 1
ATOM 571 C CA . ILE A 1 82 ? 3.82 10.539 9.688 1 98.94 82 ILE A CA 1
ATOM 572 C C . ILE A 1 82 ? 3.09 11.883 9.648 1 98.94 82 ILE A C 1
ATOM 574 O O . ILE A 1 82 ? 2.027 12.031 10.258 1 98.94 82 ILE A O 1
ATOM 578 N N . PRO A 1 83 ? 3.602 12.805 8.898 1 98.81 83 PRO A N 1
ATOM 579 C CA . PRO A 1 83 ? 3.008 14.141 8.859 1 98.81 83 PRO A CA 1
ATOM 580 C C . PRO A 1 83 ? 1.562 14.133 8.375 1 98.81 83 PRO A C 1
ATOM 582 O O . PRO A 1 83 ? 0.707 14.812 8.945 1 98.81 83 PRO A O 1
ATOM 585 N N . TYR A 1 84 ? 1.268 13.469 7.305 1 98.75 84 TYR A N 1
ATOM 586 C CA . TYR A 1 84 ? -0.088 13.188 6.848 1 98.75 84 TYR A CA 1
ATOM 587 C C . TYR A 1 84 ? -0.344 11.688 6.789 1 98.75 84 TYR A C 1
ATOM 589 O O . TYR A 1 84 ? 0.273 10.977 5.996 1 98.75 84 TYR A O 1
ATOM 597 N N . MET A 1 85 ? -1.223 11.258 7.621 1 98.69 85 MET A N 1
ATOM 598 C CA . MET A 1 85 ? -1.566 9.836 7.68 1 98.69 85 MET A CA 1
ATOM 599 C C . MET A 1 85 ? -2.725 9.523 6.738 1 98.69 85 MET A C 1
ATOM 601 O O . MET A 1 85 ? -3.883 9.789 7.062 1 98.69 85 MET A O 1
ATOM 605 N N . GLY A 1 86 ? -2.408 8.891 5.613 1 98.25 86 GLY A N 1
ATOM 606 C CA . GLY A 1 86 ? -3.484 8.375 4.777 1 98.25 86 GLY A CA 1
ATOM 607 C C . GLY A 1 86 ? -4.434 7.461 5.523 1 98.25 86 GLY A C 1
ATOM 608 O O . GLY A 1 86 ? -4.027 6.75 6.445 1 98.25 86 GLY A O 1
ATOM 609 N N . TYR A 1 87 ? -5.703 7.512 5.141 1 98.62 87 TYR A N 1
ATOM 610 C CA . TYR A 1 87 ? -6.762 6.652 5.66 1 98.62 87 TYR A CA 1
ATOM 611 C C . TYR A 1 87 ? -7.191 7.098 7.051 1 98.62 87 TYR A C 1
ATOM 613 O O . TYR A 1 87 ? -8.078 6.492 7.656 1 98.62 87 TYR A O 1
ATOM 621 N N . ALA A 1 88 ? -6.637 8.188 7.578 1 97.5 88 ALA A N 1
ATOM 622 C CA . ALA A 1 88 ? -6.996 8.656 8.914 1 97.5 88 ALA A CA 1
ATOM 623 C C . ALA A 1 88 ? -8.477 9.023 8.992 1 97.5 88 ALA A C 1
ATOM 625 O O . ALA A 1 88 ? -9.086 8.953 10.062 1 97.5 88 ALA A O 1
ATOM 626 N N . ARG A 1 89 ? -9.133 9.367 7.84 1 96.06 89 ARG A N 1
ATOM 627 C CA . ARG A 1 89 ? -10.547 9.727 7.816 1 96.06 89 ARG A CA 1
ATOM 628 C C . ARG A 1 89 ? -11.422 8.477 7.785 1 96.06 89 ARG A C 1
ATOM 630 O O . ARG A 1 89 ? -12.633 8.562 8.016 1 96.06 89 ARG A O 1
ATOM 637 N N . GLN A 1 90 ? -10.805 7.324 7.484 1 98.06 90 GLN A N 1
ATOM 638 C CA . GLN A 1 90 ? -11.492 6.039 7.602 1 98.06 90 GLN A CA 1
ATOM 639 C C . GLN A 1 90 ? -11.242 5.41 8.969 1 98.06 90 GLN A C 1
ATOM 641 O O . GLN A 1 90 ? -10.758 4.281 9.055 1 98.06 90 GLN A O 1
ATOM 646 N N . ASP A 1 91 ? -11.609 6.164 10.086 1 97.75 91 ASP A N 1
ATOM 647 C CA . ASP A 1 91 ? -11.266 5.816 11.461 1 97.75 91 ASP A CA 1
ATOM 648 C C . ASP A 1 91 ? -12.414 5.082 12.148 1 97.75 91 ASP A C 1
ATOM 650 O O . ASP A 1 91 ? -12.352 4.809 13.352 1 97.75 91 ASP A O 1
ATOM 654 N N . LYS A 1 92 ? -13.453 4.836 11.445 1 97.5 92 LYS A N 1
ATOM 655 C CA . LYS A 1 92 ? -14.586 4.027 11.891 1 97.5 92 LYS A CA 1
ATOM 656 C C . LYS A 1 92 ? -15.242 3.309 10.719 1 97.5 92 LYS A C 1
ATOM 658 O O . LYS A 1 92 ? -14.992 3.646 9.562 1 97.5 92 LYS A O 1
ATOM 663 N N . ALA A 1 93 ? -16 2.242 11.039 1 96.94 93 ALA A N 1
ATOM 664 C CA . ALA A 1 93 ? -16.844 1.623 10.016 1 96.94 93 ALA A CA 1
ATOM 665 C C . ALA A 1 93 ? -18.078 2.475 9.734 1 96.94 93 ALA A C 1
ATOM 667 O O . ALA A 1 93 ? -19.016 2.518 10.539 1 96.94 93 ALA A O 1
ATOM 668 N N . PHE A 1 94 ? -18.141 3.105 8.57 1 94.31 94 PHE A N 1
ATOM 669 C CA . PHE A 1 94 ? -19.234 4.008 8.242 1 94.31 94 PHE A CA 1
ATOM 670 C C . PHE A 1 94 ? -20.5 3.229 7.922 1 94.31 94 PHE A C 1
ATOM 672 O O . PHE A 1 94 ? -21.609 3.721 8.133 1 94.31 94 PHE A O 1
ATOM 679 N N . GLU A 1 95 ? -20.328 2.111 7.34 1 96 95 GLU A N 1
ATOM 680 C CA . GLU A 1 95 ? -21.406 1.173 7.047 1 96 95 GLU A CA 1
ATOM 681 C C . GLU A 1 95 ? -21.047 -0.241 7.492 1 96 95 GLU A C 1
ATOM 683 O O . GLU A 1 95 ? -19.875 -0.545 7.719 1 96 95 GLU A O 1
ATOM 688 N N . ALA A 1 96 ? -22.062 -1.016 7.656 1 95.81 96 ALA A N 1
ATOM 689 C CA . ALA A 1 96 ? -21.812 -2.416 7.988 1 95.81 96 ALA A CA 1
ATOM 690 C C . ALA A 1 96 ? -20.906 -3.076 6.949 1 95.81 96 ALA A C 1
ATOM 692 O O . ALA A 1 96 ? -21.125 -2.922 5.746 1 95.81 96 ALA A O 1
ATOM 693 N N . GLY A 1 97 ? -19.891 -3.729 7.469 1 97.81 97 GLY A N 1
ATOM 694 C CA . GLY A 1 97 ? -18.984 -4.438 6.578 1 97.81 97 GLY A CA 1
ATOM 695 C C . GLY A 1 97 ? -17.766 -3.609 6.172 1 97.81 97 GLY A C 1
ATOM 696 O O . GLY A 1 97 ? -16.828 -4.133 5.578 1 97.81 97 GLY A O 1
ATOM 697 N N . HIS A 1 98 ? -17.812 -2.344 6.555 1 98.44 98 HIS A N 1
ATOM 698 C CA . HIS A 1 98 ? -16.672 -1.493 6.246 1 98.44 98 HIS A CA 1
ATOM 699 C C . HIS A 1 98 ? -15.484 -1.818 7.148 1 98.44 98 HIS A C 1
ATOM 701 O O . HIS A 1 98 ? -15.664 -2.176 8.312 1 98.44 98 HIS A O 1
ATOM 707 N N . PRO A 1 99 ? -14.312 -1.688 6.574 1 98.75 99 PRO A N 1
ATOM 708 C CA . PRO A 1 99 ? -13.133 -1.718 7.441 1 98.75 99 PRO A CA 1
ATOM 709 C C . PRO A 1 99 ? -12.953 -0.425 8.234 1 98.75 99 PRO A C 1
ATOM 711 O O . PRO A 1 99 ? -13.609 0.579 7.941 1 98.75 99 PRO A O 1
ATOM 714 N N . ILE A 1 100 ? -12.25 -0.525 9.305 1 98.75 100 ILE A N 1
ATOM 715 C CA . ILE A 1 100 ? -11.555 0.636 9.852 1 98.75 100 ILE A CA 1
ATOM 716 C C . ILE A 1 100 ? -10.148 0.716 9.266 1 98.75 100 ILE A C 1
ATOM 718 O O . ILE A 1 100 ? -9.203 0.153 9.828 1 98.75 100 ILE A O 1
ATOM 722 N N . SER A 1 101 ? -10.062 1.362 8.133 1 98.81 101 SER A N 1
ATOM 723 C CA . SER A 1 101 ? -8.828 1.356 7.355 1 98.81 101 SER A CA 1
ATOM 724 C C . SER A 1 101 ? -7.672 1.969 8.148 1 98.81 101 SER A C 1
ATOM 726 O O . SER A 1 101 ? -6.531 1.521 8.031 1 98.81 101 SER A O 1
ATOM 728 N N . ALA A 1 102 ? -7.977 3.023 8.922 1 98.81 102 ALA A N 1
ATOM 729 C CA . ALA A 1 102 ? -6.949 3.639 9.758 1 98.81 102 ALA A CA 1
ATOM 730 C C . ALA A 1 102 ? -6.312 2.615 10.688 1 98.81 102 ALA A C 1
ATOM 732 O O . ALA A 1 102 ? -5.102 2.637 10.914 1 98.81 102 ALA A O 1
ATOM 733 N N . ARG A 1 103 ? -7.117 1.726 11.234 1 98.81 103 ARG A N 1
ATOM 734 C CA . ARG A 1 103 ? -6.629 0.677 12.117 1 98.81 103 ARG A CA 1
ATOM 735 C C . ARG A 1 103 ? -5.758 -0.321 11.359 1 98.81 103 ARG A C 1
ATOM 737 O O . ARG A 1 103 ? -4.688 -0.708 11.836 1 98.81 103 ARG A O 1
ATOM 744 N N . ALA A 1 104 ? -6.203 -0.706 10.203 1 98.75 104 ALA A N 1
ATOM 745 C CA . ALA A 1 104 ? -5.461 -1.669 9.398 1 98.75 104 ALA A CA 1
ATOM 746 C C . ALA A 1 104 ? -4.062 -1.152 9.078 1 98.75 104 ALA A C 1
ATOM 748 O O . ALA A 1 104 ? -3.072 -1.862 9.266 1 98.75 104 ALA A O 1
ATOM 749 N N . VAL A 1 105 ? -3.961 0.08 8.641 1 98.81 105 VAL A N 1
ATOM 750 C CA . VAL A 1 105 ? -2.676 0.614 8.211 1 98.81 105 VAL A CA 1
ATOM 751 C C . VAL A 1 105 ? -1.816 0.948 9.43 1 98.81 105 VAL A C 1
ATOM 753 O O . VAL A 1 105 ? -0.591 0.817 9.391 1 98.81 105 VAL A O 1
ATOM 756 N N . ALA A 1 106 ? -2.438 1.402 10.5 1 98.88 106 ALA A N 1
ATOM 757 C CA . ALA A 1 106 ? -1.697 1.725 11.719 1 98.88 106 ALA A CA 1
ATOM 758 C C . ALA A 1 106 ? -1.034 0.481 12.305 1 98.88 106 ALA A C 1
ATOM 760 O O . ALA A 1 106 ? 0.132 0.521 12.703 1 98.88 106 ALA A O 1
ATOM 761 N N . ARG A 1 107 ? -1.746 -0.649 12.336 1 98.56 107 ARG A N 1
ATOM 762 C CA . ARG A 1 107 ? -1.204 -1.896 12.867 1 98.56 107 ARG A CA 1
ATOM 763 C C . ARG A 1 107 ? -0.008 -2.365 12.047 1 98.56 107 ARG A C 1
ATOM 765 O O . ARG A 1 107 ? 0.993 -2.824 12.602 1 98.56 107 ARG A O 1
ATOM 772 N N . ALA A 1 108 ? -0.136 -2.223 10.797 1 98.56 108 ALA A N 1
ATOM 773 C CA . ALA A 1 108 ? 0.949 -2.621 9.898 1 98.56 108 ALA A CA 1
ATOM 774 C C . ALA A 1 108 ? 2.211 -1.812 10.18 1 98.56 108 ALA A C 1
ATOM 776 O O . ALA A 1 108 ? 3.307 -2.371 10.281 1 98.56 108 ALA A O 1
ATOM 777 N N . VAL A 1 109 ? 2.061 -0.499 10.32 1 98.81 109 VAL A N 1
ATOM 778 C CA . VAL A 1 109 ? 3.184 0.396 10.578 1 98.81 109 VAL A CA 1
ATOM 779 C C . VAL A 1 109 ? 3.828 0.051 11.914 1 98.81 109 VAL A C 1
ATOM 781 O O . VAL A 1 109 ? 5.047 0.156 12.07 1 98.81 109 VAL A O 1
ATOM 784 N N . SER A 1 110 ? 3.074 -0.422 12.828 1 98.81 110 SER A N 1
ATOM 785 C CA . SER A 1 110 ? 3.506 -0.66 14.203 1 98.81 110 SER A CA 1
ATOM 786 C C . SER A 1 110 ? 4.504 -1.812 14.273 1 98.81 110 SER A C 1
ATOM 788 O O . SER A 1 110 ? 5.246 -1.936 15.25 1 98.81 110 SER A O 1
ATOM 790 N N . THR A 1 111 ? 4.559 -2.646 13.242 1 98.19 111 THR A N 1
ATOM 791 C CA . THR A 1 111 ? 5.285 -3.91 13.328 1 98.19 111 THR A CA 1
ATOM 792 C C . THR A 1 111 ? 6.789 -3.664 13.367 1 98.19 111 THR A C 1
ATOM 794 O O . THR A 1 111 ? 7.551 -4.516 13.836 1 98.19 111 THR A O 1
ATOM 797 N N . THR A 1 112 ? 7.234 -2.48 12.875 1 97.94 112 THR A N 1
ATOM 798 C CA . THR A 1 112 ? 8.68 -2.35 12.711 1 97.94 112 THR A CA 1
ATOM 799 C C . THR A 1 112 ? 9.156 -0.989 13.211 1 97.94 112 THR A C 1
ATOM 801 O O . THR A 1 112 ? 10.156 -0.459 12.719 1 97.94 112 THR A O 1
ATOM 804 N N . THR A 1 113 ? 8.43 -0.332 14.023 1 98.75 113 THR A N 1
ATOM 805 C CA . THR A 1 113 ? 8.812 0.939 14.625 1 98.75 113 THR A CA 1
ATOM 806 C C . THR A 1 113 ? 8.625 0.898 16.141 1 98.75 113 THR A C 1
ATOM 808 O O . THR A 1 113 ? 7.922 0.028 16.656 1 98.75 113 THR A O 1
ATOM 811 N N . ASP A 1 114 ? 9.305 1.787 16.828 1 98.69 114 ASP A N 1
ATOM 812 C CA . ASP A 1 114 ? 9.234 1.815 18.281 1 98.69 114 ASP A CA 1
ATOM 813 C C . ASP A 1 114 ? 8.32 2.934 18.766 1 98.69 114 ASP A C 1
ATOM 815 O O . ASP A 1 114 ? 7.828 2.893 19.906 1 98.69 114 ASP A O 1
ATOM 819 N N . ARG A 1 115 ? 8.141 3.891 17.922 1 98.56 115 ARG A N 1
ATOM 820 C CA . ARG A 1 115 ? 7.379 5.09 18.25 1 98.56 115 ARG A CA 1
ATOM 821 C C . ARG A 1 115 ? 6.84 5.758 16.984 1 98.56 115 ARG A C 1
ATOM 823 O O . ARG A 1 115 ? 7.48 5.719 15.93 1 98.56 115 ARG A O 1
ATOM 830 N N . VAL A 1 116 ? 5.59 6.32 17.125 1 98.88 116 VAL A N 1
ATOM 831 C CA . VAL A 1 116 ? 4.996 7.039 16 1 98.88 116 VAL A CA 1
ATOM 832 C C . VAL A 1 116 ? 4.652 8.469 16.422 1 98.88 116 VAL A C 1
ATOM 834 O O . VAL A 1 116 ? 4.215 8.695 17.562 1 98.88 116 VAL A O 1
ATOM 837 N N . VAL A 1 117 ? 4.902 9.445 15.594 1 98.88 117 VAL A N 1
ATOM 838 C CA . VAL A 1 117 ? 4.484 10.836 15.781 1 98.88 117 VAL A CA 1
ATOM 839 C C . VAL A 1 117 ? 3.568 11.258 14.633 1 98.88 117 VAL A C 1
ATOM 841 O O . VAL A 1 117 ? 3.936 11.148 13.461 1 98.88 117 VAL A O 1
ATOM 844 N N . LEU A 1 118 ? 2.408 11.672 14.961 1 98.81 118 LEU A N 1
ATOM 845 C CA . LEU A 1 118 ? 1.428 12.141 13.984 1 98.81 118 LEU A CA 1
ATOM 846 C C . LEU A 1 118 ? 1.252 13.648 14.07 1 98.81 118 LEU A C 1
ATOM 848 O O . LEU A 1 118 ? 1.517 14.258 15.109 1 98.81 118 LEU A O 1
ATOM 852 N N . VAL A 1 119 ? 0.831 14.25 12.961 1 98.62 119 VAL A N 1
ATOM 853 C CA . VAL A 1 119 ? 0.476 15.664 12.93 1 98.62 119 VAL A CA 1
ATOM 854 C C . VAL A 1 119 ? -1.012 15.82 12.625 1 98.62 119 VAL A C 1
ATOM 856 O O . VAL A 1 119 ? -1.455 15.539 11.508 1 98.62 119 VAL A O 1
ATOM 859 N N . ASN A 1 120 ? -1.767 16.219 13.617 1 97.31 120 ASN A N 1
ATOM 860 C CA . ASN A 1 120 ? -3.195 16.469 13.453 1 97.31 120 ASN A CA 1
ATOM 861 C C . ASN A 1 120 ? -3.875 15.336 12.68 1 97.31 120 ASN A C 1
ATOM 863 O O . ASN A 1 120 ? -4.438 15.562 11.602 1 97.31 120 ASN A O 1
ATOM 867 N N . PRO A 1 121 ? -4.004 13.945 13.188 1 94.56 121 PRO A N 1
ATOM 868 C CA . PRO A 1 121 ? -4.57 12.805 12.461 1 94.56 121 PRO A CA 1
ATOM 869 C C . PRO A 1 121 ? -6.09 12.875 12.359 1 94.56 121 PRO A C 1
ATOM 871 O O . PRO A 1 121 ? -6.754 11.836 12.273 1 94.56 121 PRO A O 1
ATOM 874 N N . HIS A 1 122 ? -6.824 13.875 11.914 1 89.69 122 HIS A N 1
ATOM 875 C CA . HIS A 1 122 ? -8.266 14.023 11.766 1 89.69 122 HIS A CA 1
ATOM 876 C C . HIS A 1 122 ? -8.984 13.805 13.094 1 89.69 122 HIS A C 1
ATOM 878 O O . HIS A 1 122 ? -9.734 14.672 13.547 1 89.69 122 HIS A O 1
ATOM 884 N N . GLU A 1 123 ? -8.781 12.586 13.727 1 94.12 123 GLU A N 1
ATOM 885 C CA . GLU A 1 123 ? -9.203 12.289 15.086 1 94.12 123 GLU A CA 1
ATOM 886 C C . GLU A 1 123 ? -8.031 11.773 15.93 1 94.12 123 GLU A C 1
ATOM 888 O O . GLU A 1 123 ? -7.293 10.891 15.492 1 94.12 123 GLU A O 1
ATOM 893 N N . ASP A 1 124 ? -7.969 12.219 17.141 1 94.94 124 ASP A N 1
ATOM 894 C CA . ASP A 1 124 ? -6.883 11.789 18.016 1 94.94 124 ASP A CA 1
ATOM 895 C C . ASP A 1 124 ? -6.992 10.305 18.344 1 94.94 124 ASP A C 1
ATOM 897 O O . ASP A 1 124 ? -5.98 9.641 18.578 1 94.94 124 ASP A O 1
ATOM 901 N N . ALA A 1 125 ? -8.164 9.789 18.281 1 96.88 125 ALA A N 1
ATOM 902 C CA . ALA A 1 125 ? -8.43 8.406 18.656 1 96.88 125 ALA A CA 1
ATOM 903 C C . ALA A 1 125 ? -7.711 7.441 17.703 1 96.88 125 ALA A C 1
ATOM 905 O O . ALA A 1 125 ? -7.523 6.266 18.031 1 96.88 125 ALA A O 1
ATOM 906 N N . VAL A 1 126 ? -7.254 7.902 16.562 1 97.75 126 VAL A N 1
ATOM 907 C CA . VAL A 1 126 ? -6.523 7.066 15.609 1 97.75 126 VAL A CA 1
ATOM 908 C C . VAL A 1 126 ? -5.25 6.539 16.266 1 97.75 126 VAL A C 1
ATOM 910 O O . VAL A 1 126 ? -4.754 5.469 15.898 1 97.75 126 VAL A O 1
ATOM 913 N N . ALA A 1 127 ? -4.727 7.293 17.234 1 98.44 127 ALA A N 1
ATOM 914 C CA . ALA A 1 127 ? -3.521 6.891 17.953 1 98.44 127 ALA A CA 1
ATOM 915 C C . ALA A 1 127 ? -3.703 5.531 18.609 1 98.44 127 ALA A C 1
ATOM 917 O O . ALA A 1 127 ? -2.746 4.766 18.75 1 98.44 127 ALA A O 1
ATOM 918 N N . ASP A 1 128 ? -4.902 5.188 18.984 1 98.38 128 ASP A N 1
ATOM 919 C CA . ASP A 1 128 ? -5.199 3.959 19.719 1 98.38 128 ASP A CA 1
ATOM 920 C C . ASP A 1 128 ? -5.074 2.736 18.812 1 98.38 128 ASP A C 1
ATOM 922 O O . ASP A 1 128 ? -5.027 1.603 19.281 1 98.38 128 ASP A O 1
ATOM 926 N N . PHE A 1 129 ? -5.02 2.955 17.516 1 98.62 129 PHE A N 1
ATOM 927 C CA . PHE A 1 129 ? -4.949 1.844 16.562 1 98.62 129 PHE A CA 1
ATOM 928 C C . PHE A 1 129 ? -3.523 1.312 16.469 1 98.62 129 PHE A C 1
ATOM 930 O O . PHE A 1 129 ? -3.299 0.218 15.945 1 98.62 129 PHE A O 1
ATOM 937 N N . PHE A 1 130 ? -2.568 2.117 16.875 1 98.81 130 PHE A N 1
ATOM 938 C CA . PHE A 1 130 ? -1.171 1.702 16.828 1 98.81 130 PHE A CA 1
ATOM 939 C C . PHE A 1 130 ? -0.824 0.821 18.031 1 98.81 130 PHE A C 1
ATOM 941 O O . PHE A 1 130 ? -1.367 1.004 19.109 1 98.81 130 PHE A O 1
ATOM 948 N N . ASP A 1 131 ? 0.144 -0.073 17.812 1 98.44 131 ASP A N 1
ATOM 949 C CA . ASP A 1 131 ? 0.578 -0.975 18.875 1 98.44 131 ASP A CA 1
ATOM 950 C C . ASP A 1 131 ? 1.831 -0.446 19.562 1 98.44 131 ASP A C 1
ATOM 952 O O . ASP A 1 131 ? 2.467 -1.161 20.344 1 98.44 131 ASP A O 1
ATOM 956 N N . VAL A 1 132 ? 2.271 0.722 19.25 1 98.69 132 VAL A N 1
ATOM 957 C CA . VAL A 1 132 ? 3.426 1.389 19.844 1 98.69 132 VAL A CA 1
ATOM 958 C C . VAL A 1 132 ? 3.018 2.764 20.375 1 98.69 132 VAL A C 1
ATOM 960 O O . VAL A 1 132 ? 1.944 3.27 20.031 1 98.69 132 VAL A O 1
ATOM 963 N N . PRO A 1 133 ? 3.846 3.375 21.203 1 98.5 133 PRO A N 1
ATOM 964 C CA . PRO A 1 133 ? 3.516 4.723 21.688 1 98.5 133 PRO A CA 1
ATOM 965 C C . PRO A 1 133 ? 3.359 5.727 20.547 1 98.5 133 PRO A C 1
ATOM 967 O O . PRO A 1 133 ? 4.121 5.688 19.578 1 98.5 133 PRO A O 1
ATOM 970 N N . VAL A 1 134 ? 2.32 6.551 20.688 1 98.75 134 VAL A N 1
ATOM 971 C CA . VAL A 1 134 ? 2.027 7.559 19.672 1 98.75 134 VAL A CA 1
ATOM 972 C C . VAL A 1 134 ? 1.967 8.938 20.328 1 98.75 134 VAL A C 1
ATOM 974 O O . VAL A 1 134 ? 1.335 9.117 21.375 1 98.75 134 VAL A O 1
ATOM 977 N N . ASP A 1 135 ? 2.643 9.867 19.781 1 98.5 135 ASP A N 1
ATOM 978 C CA . ASP A 1 135 ? 2.492 11.281 20.125 1 98.5 135 ASP A CA 1
ATOM 979 C C . ASP A 1 135 ? 1.809 12.047 19 1 98.5 135 ASP A C 1
ATOM 981 O O . ASP A 1 135 ? 2.086 11.805 17.812 1 98.5 135 ASP A O 1
ATOM 985 N N . ILE A 1 136 ? 0.967 12.938 19.344 1 98.25 136 ILE A N 1
ATOM 986 C CA . ILE A 1 136 ? 0.28 13.773 18.359 1 98.25 136 ILE A CA 1
ATOM 987 C C . ILE A 1 136 ? 0.714 15.227 18.531 1 98.25 136 ILE A C 1
ATOM 989 O O . ILE A 1 136 ? 0.689 15.766 19.641 1 98.25 136 ILE A O 1
ATOM 993 N N . VAL A 1 137 ? 1.071 15.766 17.438 1 97.88 137 VAL A N 1
ATOM 994 C CA . VAL A 1 137 ? 1.486 17.172 17.391 1 97.88 137 VAL A CA 1
ATOM 995 C C . VAL A 1 137 ? 0.387 18.016 16.766 1 97.88 137 VAL A C 1
ATOM 997 O O . VAL A 1 137 ? -0.192 17.641 15.742 1 97.88 137 VAL A O 1
ATOM 1000 N N . ASP A 1 138 ? 0.052 19.125 17.422 1 97.31 138 ASP A N 1
ATOM 1001 C CA . ASP A 1 138 ? -0.849 20.109 16.828 1 97.31 138 ASP A CA 1
ATOM 1002 C C . ASP A 1 138 ? -0.066 21.203 16.125 1 97.31 138 ASP A C 1
ATOM 1004 O O . ASP A 1 138 ? 0.598 22.016 16.766 1 97.31 138 ASP A O 1
ATOM 1008 N N . ALA A 1 139 ? -0.21 21.25 14.836 1 97.69 139 ALA A N 1
ATOM 1009 C CA . ALA A 1 139 ? 0.591 22.188 14.055 1 97.69 139 ALA A CA 1
ATOM 1010 C C . ALA A 1 139 ? -0.263 23.344 13.539 1 97.69 139 ALA A C 1
ATOM 1012 O O . ALA A 1 139 ? 0.205 24.172 12.75 1 97.69 139 ALA A O 1
ATOM 1013 N N . ALA A 1 140 ? -1.458 23.453 14 1 97.94 140 ALA A N 1
ATOM 1014 C CA . ALA A 1 140 ? -2.406 24.438 13.484 1 97.94 140 ALA A CA 1
ATOM 1015 C C . ALA A 1 140 ? -1.889 25.859 13.703 1 97.94 140 ALA A C 1
ATOM 1017 O O . ALA A 1 140 ? -2.086 26.734 12.852 1 97.94 140 ALA A O 1
ATOM 1018 N N . GLY A 1 141 ? -1.258 26.078 14.805 1 98.19 141 GLY A N 1
ATOM 1019 C CA . GLY A 1 141 ? -0.759 27.406 15.102 1 98.19 141 GLY A CA 1
ATOM 1020 C C . GLY A 1 141 ? 0.214 27.938 14.062 1 98.19 141 GLY A C 1
ATOM 1021 O O . GLY A 1 141 ? 0.315 29.141 13.852 1 98.19 141 GLY A O 1
ATOM 1022 N N . ARG A 1 142 ? 0.941 27 13.391 1 98.44 142 ARG A N 1
ATOM 1023 C CA . ARG A 1 142 ? 1.91 27.375 12.367 1 98.44 142 ARG A CA 1
ATOM 1024 C C . ARG A 1 142 ? 1.231 28.094 11.203 1 98.44 142 ARG A C 1
ATOM 1026 O O . ARG A 1 142 ? 1.87 28.875 10.492 1 98.44 142 ARG A O 1
ATOM 1033 N N . LEU A 1 143 ? -0.028 27.891 11.047 1 98.5 143 LEU A N 1
ATOM 1034 C CA . LEU A 1 143 ? -0.766 28.422 9.906 1 98.5 143 LEU A CA 1
ATOM 1035 C C . LEU A 1 143 ? -0.917 29.938 10 1 98.5 143 LEU A C 1
ATOM 1037 O O . LEU A 1 143 ? -1.244 30.594 9.008 1 98.5 143 LEU A O 1
ATOM 1041 N N . ALA A 1 144 ? -0.717 30.531 11.164 1 98.44 144 ALA A N 1
ATOM 1042 C CA . ALA A 1 144 ? -0.837 31.969 11.359 1 98.44 144 ALA A CA 1
ATOM 1043 C C . ALA A 1 144 ? 0.334 32.719 10.719 1 98.44 144 ALA A C 1
ATOM 1045 O O . ALA A 1 144 ? 0.189 33.844 10.281 1 98.44 144 ALA A O 1
ATOM 1046 N N . GLU A 1 145 ? 1.439 32.031 10.656 1 97.62 145 GLU A N 1
ATOM 1047 C CA . GLU A 1 145 ? 2.705 32.688 10.297 1 97.62 145 GLU A CA 1
ATOM 1048 C C . GLU A 1 145 ? 2.639 33.281 8.906 1 97.62 145 GLU A C 1
ATOM 1050 O O . GLU A 1 145 ? 3.047 34.438 8.711 1 97.62 145 GLU A O 1
ATOM 1055 N N . PRO A 1 146 ? 2.158 32.594 7.918 1 97.5 146 PRO A N 1
ATOM 1056 C CA . PRO A 1 146 ? 2.193 33.156 6.566 1 97.5 146 PRO A CA 1
ATOM 1057 C C . PRO A 1 146 ? 1.044 34.125 6.301 1 97.5 146 PRO A C 1
ATOM 1059 O O . PRO A 1 146 ? 0.97 34.719 5.223 1 97.5 146 PRO A O 1
ATOM 1062 N N . LEU A 1 147 ? 0.104 34.25 7.203 1 98.12 147 LEU A N 1
ATOM 1063 C CA . LEU A 1 147 ? -1.02 35.156 6.98 1 98.12 147 LEU A CA 1
ATOM 1064 C C . LEU A 1 147 ? -0.557 36.625 6.984 1 98.12 147 LEU A C 1
ATOM 1066 O O . LEU A 1 147 ? 0.306 37 7.777 1 98.12 147 LEU A O 1
ATOM 1070 N N . PRO A 1 148 ? -1.13 37.438 6.094 1 97.62 148 PRO A N 1
ATOM 1071 C CA . PRO A 1 148 ? -0.809 38.875 6.109 1 97.62 148 PRO A CA 1
ATOM 1072 C C . PRO A 1 148 ? -1.489 39.625 7.254 1 97.62 148 PRO A C 1
ATOM 1074 O O . PRO A 1 148 ? -2.127 39 8.109 1 97.62 148 PRO A O 1
ATOM 1077 N N . GLU A 1 149 ? -1.187 40.875 7.297 1 97.88 149 GLU A N 1
ATOM 1078 C CA . GLU A 1 149 ? -2.002 41.719 8.188 1 97.88 149 GLU A CA 1
ATOM 1079 C C . GLU A 1 149 ? -3.469 41.688 7.766 1 97.88 149 GLU A C 1
ATOM 1081 O O . GLU A 1 149 ? -3.789 41.969 6.609 1 97.88 149 GLU A O 1
ATOM 1086 N N . LEU A 1 150 ? -4.316 41.344 8.695 1 98.19 150 LEU A N 1
ATOM 1087 C CA . LEU A 1 150 ? -5.738 41.156 8.406 1 98.19 150 LEU A CA 1
ATOM 1088 C C . LEU A 1 150 ? -6.559 42.281 9.039 1 98.19 150 LEU A C 1
ATOM 1090 O O . LEU A 1 150 ? -6.262 42.719 10.156 1 98.19 150 LEU A O 1
ATOM 1094 N N . ASP A 1 151 ? -7.547 42.656 8.336 1 98 151 ASP A N 1
ATOM 1095 C CA . ASP A 1 151 ? -8.469 43.656 8.852 1 98 151 ASP A CA 1
ATOM 1096 C C . ASP A 1 151 ? -9.633 43 9.602 1 98 151 ASP A C 1
ATOM 1098 O O . ASP A 1 151 ? -10.461 42.344 8.992 1 98 151 ASP A O 1
ATOM 1102 N N . ALA A 1 152 ? -9.727 43.25 10.93 1 97.44 152 ALA A N 1
ATOM 1103 C CA . ALA A 1 152 ? -10.789 42.688 11.773 1 97.44 152 ALA A CA 1
ATOM 1104 C C . ALA A 1 152 ? -10.977 41.219 11.516 1 97.44 152 ALA A C 1
ATOM 1106 O O . ALA A 1 152 ? -12.07 40.75 11.156 1 97.44 152 ALA A O 1
ATOM 1107 N N . PRO A 1 153 ? -9.938 40.469 11.727 1 98.06 153 PRO A N 1
ATOM 1108 C CA . PRO A 1 153 ? -9.906 39.094 11.281 1 98.06 153 PRO A CA 1
ATOM 1109 C C . PRO A 1 153 ? -10.969 38.219 11.961 1 98.06 153 PRO A C 1
ATOM 1111 O O . PRO A 1 153 ? -11.211 38.375 13.156 1 98.06 153 PRO A O 1
ATOM 1114 N N . LEU A 1 154 ? -11.633 37.438 11.18 1 98 154 LEU A N 1
ATOM 1115 C CA . LEU A 1 154 ? -12.547 36.375 11.617 1 98 154 LEU A CA 1
ATOM 1116 C C . LEU A 1 154 ? -12.047 35 11.188 1 98 154 LEU A C 1
ATOM 1118 O O . LEU A 1 154 ? -11.844 34.75 10 1 98 154 LEU A O 1
ATOM 1122 N N . PHE A 1 155 ? -11.781 34.156 12.188 1 98.06 155 PHE A N 1
ATOM 1123 C CA . PHE A 1 155 ? -11.359 32.781 11.922 1 98.06 155 PHE A CA 1
ATOM 1124 C C . PHE A 1 155 ? -12.547 31.844 12.008 1 98.06 155 PHE A C 1
ATOM 1126 O O . PHE A 1 155 ? -13.203 31.75 13.047 1 98.06 155 PHE A O 1
ATOM 1133 N N . LEU A 1 156 ? -12.742 31.141 10.906 1 96.56 156 LEU A N 1
ATOM 1134 C CA . LEU A 1 156 ? -13.922 30.266 10.828 1 96.56 156 LEU A CA 1
ATOM 1135 C C . LEU A 1 156 ? -13.516 28.812 10.672 1 96.56 156 LEU A C 1
ATOM 1137 O O . LEU A 1 156 ? -12.555 28.5 9.953 1 96.56 156 LEU A O 1
ATOM 1141 N N . SER A 1 157 ? -14.227 27.969 11.344 1 93.94 157 SER A N 1
ATOM 1142 C CA . SER A 1 157 ? -14.125 26.531 11.094 1 93.94 157 SER A CA 1
ATOM 1143 C C . SER A 1 157 ? -15.344 26.016 10.344 1 93.94 157 SER A C 1
ATOM 1145 O O . SER A 1 157 ? -16.391 26.656 10.336 1 93.94 157 SER A O 1
ATOM 1147 N N . PRO A 1 158 ? -15.172 24.891 9.594 1 87.06 158 PRO A N 1
ATOM 1148 C CA . PRO A 1 158 ? -16.281 24.375 8.781 1 87.06 158 PRO A CA 1
ATOM 1149 C C . PRO A 1 158 ? -17.484 23.969 9.617 1 87.06 158 PRO A C 1
ATOM 1151 O O . PRO A 1 158 ? -18.625 24.031 9.141 1 87.06 158 PRO A O 1
ATOM 1154 N N . ASP A 1 159 ? -17.219 23.469 10.781 1 85 159 ASP A N 1
ATOM 1155 C CA . ASP A 1 159 ? -18.297 23.109 11.695 1 85 159 ASP A CA 1
ATOM 1156 C C . ASP A 1 159 ? -17.891 23.312 13.148 1 85 159 ASP A C 1
ATOM 1158 O O . ASP A 1 159 ? -16.766 23.719 13.43 1 85 159 ASP A O 1
ATOM 1162 N N . SER A 1 160 ? -18.875 23.156 14.008 1 85.06 160 SER A N 1
ATOM 1163 C CA . SER A 1 160 ? -18.625 23.453 15.414 1 85.06 160 SER A CA 1
ATOM 1164 C C . SER A 1 160 ? -17.609 22.469 16 1 85.06 160 SER A C 1
ATOM 1166 O O . SER A 1 160 ? -16.906 22.797 16.969 1 85.06 160 SER A O 1
ATOM 1168 N N . GLY A 1 161 ? -17.5 21.344 15.469 1 81.19 161 GLY A N 1
ATOM 1169 C CA . GLY A 1 161 ? -16.609 20.312 15.977 1 81.19 161 GLY A CA 1
ATOM 1170 C C . GLY A 1 161 ? -15.148 20.625 15.711 1 81.19 161 GLY A C 1
ATOM 1171 O O . GLY A 1 161 ? -14.258 20.062 16.375 1 81.19 161 GLY A O 1
ATOM 1172 N N . ALA A 1 162 ? -14.906 21.547 14.844 1 85.31 162 ALA A N 1
ATOM 1173 C CA . ALA A 1 162 ? -13.531 21.859 14.453 1 85.31 162 ALA A CA 1
ATOM 1174 C C . ALA A 1 162 ? -13.133 23.25 14.945 1 85.31 162 ALA A C 1
ATOM 1176 O O . ALA A 1 162 ? -12.148 23.828 14.469 1 85.31 162 ALA A O 1
ATOM 1177 N N . ILE A 1 163 ? -13.859 23.812 15.789 1 91.75 163 ILE A N 1
ATOM 1178 C CA . ILE A 1 163 ? -13.648 25.188 16.203 1 91.75 163 ILE A CA 1
ATOM 1179 C C . ILE A 1 163 ? -12.266 25.328 16.844 1 91.75 163 ILE A C 1
ATOM 1181 O O . ILE A 1 163 ? -11.664 26.406 16.828 1 91.75 163 ILE A O 1
ATOM 1185 N N . ASP A 1 164 ? -11.727 24.219 17.375 1 93.5 164 ASP A N 1
ATOM 1186 C CA . ASP A 1 164 ? -10.438 24.25 18.062 1 93.5 164 ASP A CA 1
ATOM 1187 C C . ASP A 1 164 ? -9.328 24.688 17.109 1 93.5 164 ASP A C 1
ATOM 1189 O O . ASP A 1 164 ? -8.406 25.406 17.516 1 93.5 164 ASP A O 1
ATOM 1193 N N . ILE A 1 165 ? -9.383 24.281 15.938 1 95.19 165 ILE A N 1
ATOM 1194 C CA . ILE A 1 165 ? -8.352 24.641 14.977 1 95.19 165 ILE A CA 1
ATOM 1195 C C . ILE A 1 165 ? -8.391 26.141 14.719 1 95.19 165 ILE A C 1
ATOM 1197 O O . ILE A 1 165 ? -7.348 26.797 14.648 1 95.19 165 ILE A O 1
ATOM 1201 N N . ALA A 1 166 ? -9.586 26.719 14.531 1 96.69 166 ALA A N 1
ATOM 1202 C CA . ALA A 1 166 ? -9.75 28.156 14.328 1 96.69 166 ALA A CA 1
ATOM 1203 C C . ALA A 1 166 ? -9.211 28.938 15.523 1 96.69 166 ALA A C 1
ATOM 1205 O O . ALA A 1 166 ? -8.531 29.953 15.344 1 96.69 166 ALA A O 1
ATOM 1206 N N . GLU A 1 167 ? -9.508 28.438 16.672 1 97.81 167 GLU A N 1
ATOM 1207 C CA . GLU A 1 167 ? -9.039 29.094 17.891 1 97.81 167 GLU A CA 1
ATOM 1208 C C . GLU A 1 167 ? -7.512 29.062 17.969 1 97.81 167 GLU A C 1
ATOM 1210 O O . GLU A 1 167 ? -6.883 30.062 18.328 1 97.81 167 GLU A O 1
ATOM 1215 N N . THR A 1 168 ? -6.977 27.938 17.672 1 97.94 168 THR A N 1
ATOM 1216 C CA . THR A 1 168 ? -5.527 27.766 17.734 1 97.94 168 THR A CA 1
ATOM 1217 C C . THR A 1 168 ? -4.84 28.719 16.75 1 97.94 168 THR A C 1
ATOM 1219 O O . THR A 1 168 ? -3.854 29.375 17.109 1 97.94 168 THR A O 1
ATOM 1222 N N . VAL A 1 169 ? -5.355 28.812 15.57 1 98.38 169 VAL A N 1
ATOM 1223 C CA . VAL A 1 169 ? -4.781 29.703 14.562 1 98.38 169 VAL A CA 1
ATOM 1224 C C . VAL A 1 169 ? -4.941 31.156 14.992 1 98.38 169 VAL A C 1
ATOM 1226 O O . VAL A 1 169 ? -3.994 31.938 14.906 1 98.38 169 VAL A O 1
ATOM 1229 N N . ARG A 1 170 ? -6.117 31.531 15.469 1 98.31 170 ARG A N 1
ATOM 1230 C CA . ARG A 1 170 ? -6.387 32.875 15.938 1 98.31 170 ARG A CA 1
ATOM 1231 C C . ARG A 1 170 ? -5.43 33.281 17.062 1 98.31 170 ARG A C 1
ATOM 1233 O O . ARG A 1 170 ? -4.855 34.375 17.047 1 98.31 170 ARG A O 1
ATOM 1240 N N . ASP A 1 171 ? -5.293 32.375 18.031 1 98.44 171 ASP A N 1
ATOM 1241 C CA . ASP A 1 171 ? -4.422 32.625 19.172 1 98.44 171 ASP A CA 1
ATOM 1242 C C . ASP A 1 171 ? -2.982 32.875 18.719 1 98.44 171 ASP A C 1
ATOM 1244 O O . ASP A 1 171 ? -2.301 33.75 19.219 1 98.44 171 ASP A O 1
ATOM 1248 N N . ALA A 1 172 ? -2.514 32.062 17.828 1 98.25 172 ALA A N 1
ATOM 1249 C CA . ALA A 1 172 ? -1.163 32.219 17.297 1 98.25 172 ALA A CA 1
ATOM 1250 C C . ALA A 1 172 ? -1.025 33.5 16.531 1 98.25 172 ALA A C 1
ATOM 1252 O O . ALA A 1 172 ? 0.032 34.156 16.547 1 98.25 172 ALA A O 1
ATOM 1253 N N . TYR A 1 173 ? -2.076 33.844 15.812 1 98.25 173 TYR A N 1
ATOM 1254 C CA . TYR A 1 173 ? -2.082 35.094 15.07 1 98.25 173 TYR A CA 1
ATOM 1255 C C . TYR A 1 173 ? -2.043 36.281 16.016 1 98.25 173 TYR A C 1
ATOM 1257 O O . TYR A 1 173 ? -1.416 37.312 15.727 1 98.25 173 TYR A O 1
ATOM 1265 N N . GLY A 1 174 ? -2.803 36.188 17.078 1 97.94 174 GLY A N 1
ATOM 1266 C CA . GLY A 1 174 ? -2.674 37.188 18.141 1 97.94 174 GLY A CA 1
ATOM 1267 C C . GLY A 1 174 ? -3.885 38.094 18.266 1 97.94 174 GLY A C 1
ATOM 1268 O O . GLY A 1 174 ? -4.027 38.812 19.266 1 97.94 174 GLY A O 1
ATOM 1269 N N . GLU A 1 175 ? -4.773 38.125 17.328 1 97.38 175 GLU A N 1
ATOM 1270 C CA . GLU A 1 175 ? -5.977 38.938 17.391 1 97.38 175 GLU A CA 1
ATOM 1271 C C . GLU A 1 175 ? -7.082 38.375 16.5 1 97.38 175 GLU A C 1
ATOM 1273 O O . GLU A 1 175 ? -6.832 37.5 15.664 1 97.38 175 GLU A O 1
ATOM 1278 N N . GLY A 1 176 ? -8.344 38.844 16.812 1 97.19 176 GLY A N 1
ATOM 1279 C CA . GLY A 1 176 ? -9.477 38.469 15.992 1 97.19 176 GLY A CA 1
ATOM 1280 C C . GLY A 1 176 ? -10.508 37.656 16.75 1 97.19 176 GLY A C 1
ATOM 1281 O O . GLY A 1 176 ? -10.344 37.406 17.938 1 97.19 176 GLY A O 1
ATOM 1282 N N . GLU A 1 177 ? -11.555 37.25 16 1 97.56 177 GLU A N 1
ATOM 1283 C CA . GLU A 1 177 ? -12.656 36.438 16.531 1 97.56 177 GLU A CA 1
ATOM 1284 C C . GLU A 1 177 ? -12.734 35.094 15.859 1 97.56 177 GLU A C 1
ATOM 1286 O O . GLU A 1 177 ? -12.211 34.906 14.758 1 97.56 177 GLU A O 1
ATOM 1291 N N . THR A 1 178 ? -13.312 34.188 16.641 1 97.56 178 THR A N 1
ATOM 1292 C CA . THR A 1 178 ? -13.547 32.844 16.062 1 97.56 178 THR A CA 1
ATOM 1293 C C . THR A 1 178 ? -15.039 32.562 15.938 1 97.56 178 THR A C 1
ATOM 1295 O O . THR A 1 178 ? -15.844 33.125 16.672 1 97.56 178 THR A O 1
ATOM 1298 N N . ASP A 1 179 ? -15.398 31.844 14.953 1 95.94 179 ASP A N 1
ATOM 1299 C CA . ASP A 1 179 ? -16.75 31.328 14.742 1 95.94 179 ASP A CA 1
ATOM 1300 C C . ASP A 1 179 ? -16.719 30.078 13.875 1 95.94 179 ASP A C 1
ATOM 1302 O O . ASP A 1 179 ? -15.664 29.5 13.625 1 95.94 179 ASP A O 1
ATOM 1306 N N . TYR A 1 180 ? -17.859 29.516 13.617 1 94.19 180 TYR A N 1
ATOM 1307 C CA . TYR A 1 180 ? -17.953 28.328 12.758 1 94.19 180 TYR A CA 1
ATOM 1308 C C . TYR A 1 180 ? -19.172 28.422 11.859 1 94.19 180 TYR A C 1
ATOM 1310 O O . TYR A 1 180 ? -20.078 29.219 12.102 1 94.19 180 TYR A O 1
ATOM 1318 N N . PHE A 1 181 ? -19.109 27.625 10.781 1 90.44 181 PHE A N 1
ATOM 1319 C CA . PHE A 1 181 ? -20.25 27.594 9.875 1 90.44 181 PHE A CA 1
ATOM 1320 C C . PHE A 1 181 ? -21.344 26.688 10.414 1 90.44 181 PHE A C 1
ATOM 1322 O O . PHE A 1 181 ? -21.062 25.656 11.023 1 90.44 181 PHE A O 1
ATOM 1329 N N . GLU A 1 182 ? -22.484 27.047 10.148 1 87.38 182 GLU A N 1
ATOM 1330 C CA . GLU A 1 182 ? -23.672 26.25 10.469 1 87.38 182 GLU A CA 1
ATOM 1331 C C . GLU A 1 182 ? -24.484 25.953 9.211 1 87.38 182 GLU A C 1
ATOM 1333 O O . GLU A 1 182 ? -24.594 26.797 8.32 1 87.38 182 GLU A O 1
ATOM 1338 N N . LYS A 1 183 ? -24.906 24.594 9.164 1 77 183 LYS A N 1
ATOM 1339 C CA . LYS A 1 183 ? -25.812 24.234 8.07 1 77 183 LYS A CA 1
ATOM 1340 C C . LYS A 1 183 ? -27.25 24.609 8.391 1 77 183 LYS A C 1
ATOM 1342 O O . LYS A 1 183 ? -27.766 24.234 9.445 1 77 183 LYS A O 1
ATOM 1347 N N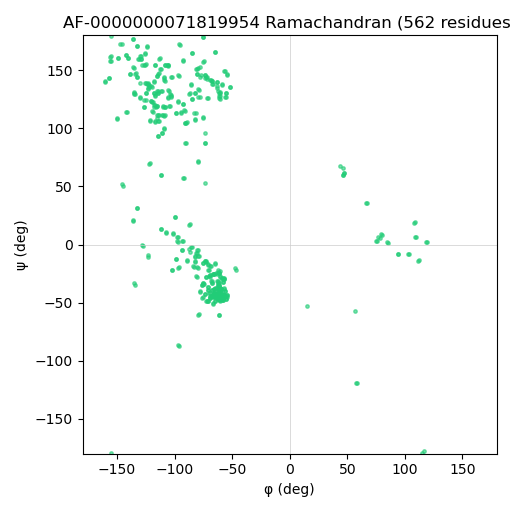 . VAL A 1 184 ? -27.75 25.578 7.625 1 70.62 184 VAL A N 1
ATOM 1348 C CA . VAL A 1 184 ? -29.125 26 7.797 1 70.62 184 VAL A CA 1
ATOM 1349 C C . VAL A 1 184 ? -30 25.328 6.738 1 70.62 184 VAL A C 1
ATOM 1351 O O . VAL A 1 184 ? -29.812 25.547 5.539 1 70.62 184 VAL A O 1
ATOM 1354 N N . ARG A 1 185 ? -30.938 24.406 7.195 1 64.56 185 ARG A N 1
ATOM 1355 C CA . ARG A 1 185 ? -31.828 23.672 6.293 1 64.56 185 ARG A CA 1
ATOM 1356 C C . ARG A 1 185 ? -33.125 24.422 6.051 1 64.56 185 ARG A C 1
ATOM 1358 O O . ARG A 1 185 ? -33.844 24.75 7 1 64.56 185 ARG A O 1
ATOM 1365 N N . HIS A 1 186 ? -33.312 25.031 4.926 1 69.25 186 HIS A N 1
ATOM 1366 C CA . HIS A 1 186 ? -34.562 25.719 4.613 1 69.25 186 HIS A CA 1
ATOM 1367 C C . HIS A 1 186 ? -35.625 24.734 4.191 1 69.25 186 HIS A C 1
ATOM 1369 O O . HIS A 1 186 ? -36.812 24.891 4.574 1 69.25 186 HIS A O 1
ATOM 1375 N N . SER A 1 187 ? -35.406 23.922 3.078 1 60.62 187 SER A N 1
ATOM 1376 C CA . SER A 1 187 ? -36.25 22.828 2.633 1 60.62 187 SER A CA 1
ATOM 1377 C C . SER A 1 187 ? -35.469 21.516 2.51 1 60.62 187 SER A C 1
ATOM 1379 O O . SER A 1 187 ? -34.25 21.484 2.812 1 60.62 187 SER A O 1
ATOM 1381 N N . GLY A 1 188 ? -36.219 20.344 2.295 1 56.38 188 GLY A N 1
ATOM 1382 C CA . GLY A 1 188 ? -35.594 19.016 2.236 1 56.38 188 GLY A CA 1
ATOM 1383 C C . GLY A 1 188 ? -34.375 18.969 1.36 1 56.38 188 GLY A C 1
ATOM 1384 O O . GLY A 1 188 ? -33.531 18.062 1.503 1 56.38 188 GLY A O 1
ATOM 1385 N N . THR A 1 189 ? -34.219 19.938 0.422 1 59.81 189 THR A N 1
ATOM 1386 C CA . THR A 1 189 ? -33.188 19.812 -0.573 1 59.81 189 THR A CA 1
ATOM 1387 C C . THR A 1 189 ? -32.25 21.031 -0.543 1 59.81 189 THR A C 1
ATOM 1389 O O . THR A 1 189 ? -31.156 21.016 -1.1 1 59.81 189 THR A O 1
ATOM 1392 N N . ASP A 1 190 ? -32.719 22.047 0.243 1 61.88 190 ASP A N 1
ATOM 1393 C CA . ASP A 1 190 ? -31.969 23.297 0.174 1 61.88 190 ASP A CA 1
ATOM 1394 C C . ASP A 1 190 ? -31.188 23.547 1.466 1 61.88 190 ASP A C 1
ATOM 1396 O O . ASP A 1 190 ? -31.781 23.703 2.535 1 61.88 190 ASP A O 1
ATOM 1400 N N . VAL A 1 191 ? -29.984 23.281 1.51 1 67.31 191 VAL A N 1
ATOM 1401 C CA . VAL A 1 191 ? -29.109 23.516 2.652 1 67.31 191 VAL A CA 1
ATOM 1402 C C . VAL A 1 191 ? -28.156 24.672 2.348 1 67.31 191 VAL A C 1
ATOM 1404 O O . VAL A 1 191 ? -27.547 24.719 1.282 1 67.31 191 VAL A O 1
ATOM 1407 N N . ASP A 1 192 ? -28.344 25.797 3.281 1 73.19 192 ASP A N 1
ATOM 1408 C CA . ASP A 1 192 ? -27.375 26.891 3.18 1 73.19 192 ASP A CA 1
ATOM 1409 C C . ASP A 1 192 ? -26.344 26.828 4.305 1 73.19 192 ASP A C 1
ATOM 1411 O O . ASP A 1 192 ? -26.625 26.281 5.375 1 73.19 192 ASP A O 1
ATOM 1415 N N . ILE A 1 193 ? -25.047 27.203 4.031 1 80.12 193 ILE A N 1
ATOM 1416 C CA . ILE A 1 193 ? -24 27.281 5.043 1 80.12 193 ILE A CA 1
ATOM 1417 C C . ILE A 1 193 ? -23.719 28.75 5.379 1 80.12 193 ILE A C 1
ATOM 1419 O O . ILE A 1 193 ? -23.625 29.594 4.484 1 80.12 193 ILE A O 1
ATOM 1423 N N . THR A 1 194 ? -23.922 29.125 6.645 1 80 194 THR A N 1
ATOM 1424 C CA . THR A 1 194 ? -23.625 30.484 7.086 1 80 194 THR A CA 1
ATOM 1425 C C . THR A 1 194 ? -22.891 30.469 8.422 1 80 194 THR A C 1
ATOM 1427 O O . THR A 1 194 ? -23.031 29.531 9.203 1 80 194 THR A O 1
ATOM 1430 N N . PRO A 1 195 ? -22.031 31.594 8.648 1 82.81 195 PRO A N 1
ATOM 1431 C CA . PRO A 1 195 ? -21.469 31.688 10 1 82.81 195 PRO A CA 1
ATOM 1432 C C . PRO A 1 195 ? -22.531 31.719 11.086 1 82.81 195 PRO A C 1
ATOM 1434 O O . PRO A 1 195 ? -23.641 32.219 10.852 1 82.81 195 PRO A O 1
ATOM 1437 N N . SER A 1 196 ? -22.203 31.219 12.188 1 79.75 196 SER A N 1
ATOM 1438 C CA . SER A 1 196 ? -23.188 31.016 13.25 1 79.75 196 SER A CA 1
ATOM 1439 C C . SER A 1 196 ? -23.609 32.344 13.867 1 79.75 196 SER A C 1
ATOM 1441 O O . SER A 1 196 ? -24.797 32.625 14.039 1 79.75 196 SER A O 1
ATOM 1443 N N . ASP A 1 197 ? -22.641 33.188 14.227 1 82.25 197 ASP A N 1
ATOM 1444 C CA . ASP A 1 197 ? -23 34.375 15.008 1 82.25 197 ASP A CA 1
ATOM 1445 C C . ASP A 1 197 ? -22.312 35.594 14.461 1 82.25 197 ASP A C 1
ATOM 1447 O O . ASP A 1 197 ? -22.906 36.688 14.414 1 82.25 197 ASP A O 1
ATOM 1451 N N . ALA A 1 198 ? -21.125 35.469 13.969 1 86.75 198 ALA A N 1
ATOM 1452 C CA . ALA A 1 198 ? -20.266 36.594 13.68 1 86.75 198 ALA A CA 1
ATOM 1453 C C . ALA A 1 198 ? -20.656 37.25 12.367 1 86.75 198 ALA A C 1
ATOM 1455 O O . ALA A 1 198 ? -20.969 36.562 11.383 1 86.75 198 ALA A O 1
ATOM 1456 N N . ASP A 1 199 ? -20.719 38.562 12.445 1 91.38 199 ASP A N 1
ATOM 1457 C CA . ASP A 1 199 ? -20.781 39.312 11.203 1 91.38 199 ASP A CA 1
ATOM 1458 C C . ASP A 1 199 ? -19.422 39.312 10.492 1 91.38 199 ASP A C 1
ATOM 1460 O O . ASP A 1 199 ? -18.375 39.375 11.141 1 91.38 199 ASP A O 1
ATOM 1464 N N . PHE A 1 200 ? -19.484 39.25 9.211 1 94.56 200 PHE A N 1
ATOM 1465 C CA . PHE A 1 200 ? -18.219 39.125 8.477 1 94.56 200 PHE A CA 1
ATOM 1466 C C . PHE A 1 200 ? -18.125 40.188 7.398 1 94.56 200 PHE A C 1
ATOM 1468 O O . PHE A 1 200 ? -17.125 40.281 6.672 1 94.56 200 PHE A O 1
ATOM 1475 N N . GLU A 1 201 ? -19.156 41.031 7.27 1 94.88 201 GLU A N 1
ATOM 1476 C CA . GLU A 1 201 ? -19.125 42.062 6.254 1 94.88 201 GLU A CA 1
ATOM 1477 C C . GLU A 1 201 ? -17.969 43.031 6.477 1 94.88 201 GLU A C 1
ATOM 1479 O O . GLU A 1 201 ? -17.781 43.562 7.578 1 94.88 201 GLU A O 1
ATOM 1484 N N . GLY A 1 202 ? -17.25 43.156 5.402 1 96.69 202 GLY A N 1
ATOM 1485 C CA . GLY A 1 202 ? -16.141 44.125 5.438 1 96.69 202 GLY A CA 1
ATOM 1486 C C . GLY A 1 202 ? -14.922 43.594 6.18 1 96.69 202 GLY A C 1
ATOM 1487 O O . GLY A 1 202 ? -13.938 44.312 6.352 1 96.69 202 GLY A O 1
ATOM 1488 N N . ARG A 1 203 ? -14.891 42.344 6.621 1 97.56 203 ARG A N 1
ATOM 1489 C CA . ARG A 1 203 ? -13.797 41.75 7.395 1 97.56 203 ARG A CA 1
ATOM 1490 C C . ARG A 1 203 ? -12.977 40.812 6.539 1 97.56 203 ARG A C 1
ATOM 1492 O O . ARG A 1 203 ? -13.445 40.312 5.512 1 97.56 203 ARG A O 1
ATOM 1499 N N . ASP A 1 204 ? -11.688 40.625 6.914 1 98.12 204 ASP A N 1
ATOM 1500 C CA . ASP A 1 204 ? -10.914 39.5 6.395 1 98.12 204 ASP A CA 1
ATOM 1501 C C . ASP A 1 204 ? -11.273 38.188 7.117 1 98.12 204 ASP A C 1
ATOM 1503 O O . ASP A 1 204 ? -11.281 38.156 8.352 1 98.12 204 ASP A O 1
ATOM 1507 N N . VAL A 1 205 ? -11.594 37.219 6.34 1 97.75 205 VAL A N 1
ATOM 1508 C CA . VAL A 1 205 ? -12.023 35.938 6.922 1 97.75 205 VAL A CA 1
ATOM 1509 C C . VAL A 1 205 ? -11.016 34.844 6.578 1 97.75 205 VAL A C 1
ATOM 1511 O O . VAL A 1 205 ? -10.539 34.781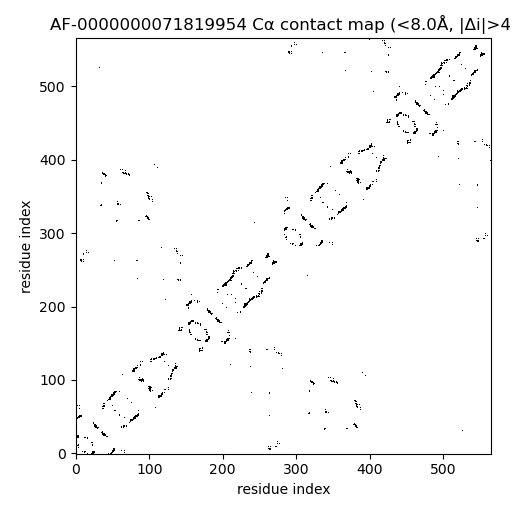 5.445 1 97.75 205 VAL A O 1
ATOM 1514 N N . VAL A 1 206 ? -10.625 34.094 7.594 1 98.12 206 VAL A N 1
ATOM 1515 C CA . VAL A 1 206 ? -9.75 32.938 7.406 1 98.12 206 VAL A CA 1
ATOM 1516 C C . VAL A 1 206 ? -10.508 31.656 7.754 1 98.12 206 VAL A C 1
ATOM 1518 O O . VAL A 1 206 ? -10.844 31.422 8.922 1 98.12 206 VAL A O 1
ATOM 1521 N N . ILE A 1 207 ? -10.781 30.844 6.77 1 97 207 ILE A N 1
ATOM 1522 C CA . ILE A 1 207 ? -11.375 29.531 7.02 1 97 207 ILE A CA 1
ATOM 1523 C C . ILE A 1 207 ? -10.281 28.516 7.34 1 97 207 ILE A C 1
ATOM 1525 O O . ILE A 1 207 ? -9.328 28.359 6.574 1 97 207 ILE A O 1
ATOM 1529 N N . THR A 1 208 ? -10.43 27.875 8.477 1 96.69 208 THR A N 1
ATOM 1530 C CA . THR A 1 208 ? -9.398 26.953 8.938 1 96.69 208 THR A CA 1
ATOM 1531 C C . THR A 1 208 ? -9.93 25.516 8.977 1 96.69 208 THR A C 1
ATOM 1533 O O . THR A 1 208 ? -11.109 25.297 9.25 1 96.69 208 THR A O 1
ATOM 1536 N N . ASP A 1 209 ? -9.078 24.578 8.672 1 94.88 209 ASP A N 1
ATOM 1537 C CA . ASP A 1 209 ? -9.422 23.156 8.719 1 94.88 209 ASP A CA 1
ATOM 1538 C C . ASP A 1 209 ? -8.172 22.297 8.914 1 94.88 209 ASP A C 1
ATOM 1540 O O . ASP A 1 209 ? -7.055 22.766 8.711 1 94.88 209 ASP A O 1
ATOM 1544 N N . ASP A 1 210 ? -8.367 21.141 9.391 1 95.25 210 ASP A N 1
ATOM 1545 C CA . ASP A 1 210 ? -7.234 20.219 9.453 1 95.25 210 ASP A CA 1
ATOM 1546 C C . ASP A 1 210 ? -6.883 19.688 8.07 1 95.25 210 ASP A C 1
ATOM 1548 O O . ASP A 1 210 ? -5.707 19.609 7.703 1 95.25 210 ASP A O 1
ATOM 1552 N N . ILE A 1 211 ? -7.934 19.344 7.281 1 95.69 211 ILE A N 1
ATOM 1553 C CA . ILE A 1 211 ? -7.711 18.75 5.965 1 95.69 211 ILE A CA 1
ATOM 1554 C C . ILE A 1 211 ? -8.625 19.406 4.938 1 95.69 211 ILE A C 1
ATOM 1556 O O . ILE A 1 211 ? -9.828 19.562 5.18 1 95.69 211 ILE A O 1
ATOM 1560 N N . ILE A 1 212 ? -8.156 19.844 3.861 1 94.44 212 ILE A N 1
ATOM 1561 C CA . ILE A 1 212 ? -8.953 20.188 2.686 1 94.44 212 ILE A CA 1
ATOM 1562 C C . ILE A 1 212 ? -8.711 19.156 1.586 1 94.44 212 ILE A C 1
ATOM 1564 O O . ILE A 1 212 ? -7.629 19.094 1.006 1 94.44 212 ILE A O 1
ATOM 1568 N N . ALA A 1 213 ? -9.688 18.391 1.336 1 94.56 213 ALA A N 1
ATOM 1569 C CA . ALA A 1 213 ? -9.562 17.328 0.344 1 94.56 213 ALA A CA 1
ATOM 1570 C C . ALA A 1 213 ? -10.102 17.781 -1.013 1 94.56 213 ALA A C 1
ATOM 1572 O O . ALA A 1 213 ? -9.375 18.391 -1.801 1 94.56 213 ALA A O 1
ATOM 1573 N N . THR A 1 214 ? -11.367 17.625 -1.259 1 93.06 214 THR A N 1
ATOM 1574 C CA . THR A 1 214 ? -11.938 18 -2.553 1 93.06 214 THR A CA 1
ATOM 1575 C C . THR A 1 214 ? -12.25 19.484 -2.607 1 93.06 214 THR A C 1
ATOM 1577 O O . THR A 1 214 ? -12.508 20.031 -3.682 1 93.06 214 THR A O 1
ATOM 1580 N N . GLY A 1 215 ? -12.336 20.047 -1.455 1 89.75 215 GLY A N 1
ATOM 1581 C CA . GLY A 1 215 ? -12.555 21.484 -1.392 1 89.75 215 GLY A CA 1
ATOM 1582 C C . GLY A 1 215 ? -14.008 21.875 -1.616 1 89.75 215 GLY A C 1
ATOM 1583 O O . GLY A 1 215 ? -14.328 23.062 -1.703 1 89.75 215 GLY A O 1
ATOM 1584 N N . SER A 1 216 ? -14.883 20.938 -1.669 1 88.06 216 SER A N 1
ATOM 1585 C CA . SER A 1 216 ? -16.281 21.234 -1.979 1 88.06 216 SER A CA 1
ATOM 1586 C C . SER A 1 216 ? -16.938 22.047 -0.873 1 88.06 216 SER A C 1
ATOM 1588 O O . SER A 1 216 ? -17.547 23.094 -1.141 1 88.06 216 SER A O 1
ATOM 1590 N N . THR A 1 217 ? -16.812 21.594 0.377 1 83.62 217 THR A N 1
ATOM 1591 C CA . THR A 1 217 ? -17.359 22.344 1.506 1 83.62 217 THR A CA 1
ATOM 1592 C C . THR A 1 217 ? -16.703 23.719 1.612 1 83.62 217 THR A C 1
ATOM 1594 O O . THR A 1 217 ? -17.391 24.719 1.82 1 83.62 217 THR A O 1
ATOM 1597 N N . MET A 1 218 ? -15.484 23.766 1.371 1 89 218 MET A N 1
ATOM 1598 C CA . MET A 1 218 ? -14.727 25.016 1.487 1 89 218 MET A CA 1
ATOM 1599 C C . MET A 1 218 ? -15.125 26 0.398 1 89 218 MET A C 1
ATOM 1601 O O . MET A 1 218 ? -15.242 27.203 0.654 1 89 218 MET A O 1
ATOM 1605 N N . SER A 1 219 ? -15.281 25.5 -0.725 1 89.94 219 SER A N 1
ATOM 1606 C CA . SER A 1 219 ? -15.641 26.359 -1.84 1 89.94 219 SER A CA 1
ATOM 1607 C C . SER A 1 219 ? -17.016 27 -1.624 1 89.94 219 SER A C 1
ATOM 1609 O O . SER A 1 219 ? -17.219 28.156 -1.968 1 89.94 219 SER A O 1
ATOM 1611 N N . GLU A 1 220 ? -17.906 26.219 -1.153 1 88.38 220 GLU A N 1
ATOM 1612 C CA . GLU A 1 220 ? -19.234 26.75 -0.833 1 88.38 220 GLU A CA 1
ATOM 1613 C C . GLU A 1 220 ? -19.141 27.859 0.22 1 88.38 220 GLU A C 1
ATOM 1615 O O . GLU A 1 220 ? -19.797 28.891 0.096 1 88.38 220 GLU A O 1
ATOM 1620 N N . ALA A 1 221 ? -18.375 27.562 1.229 1 89.69 221 ALA A N 1
ATOM 1621 C CA . ALA A 1 221 ? -18.188 28.547 2.299 1 89.69 221 ALA A CA 1
ATOM 1622 C C . ALA A 1 221 ? -17.578 29.828 1.758 1 89.69 221 ALA A C 1
ATOM 1624 O O . ALA A 1 221 ? -18.016 30.938 2.113 1 89.69 221 ALA A O 1
ATOM 1625 N N . VAL A 1 222 ? -16.625 29.734 0.938 1 91.12 222 VAL A N 1
ATOM 1626 C CA . VAL A 1 222 ? -15.953 30.891 0.338 1 91.12 222 VAL A CA 1
ATOM 1627 C C . VAL A 1 222 ? -16.953 31.703 -0.474 1 91.12 222 VAL A C 1
ATOM 1629 O O . VAL A 1 222 ? -16.969 32.938 -0.395 1 91.12 222 VAL A O 1
ATOM 1632 N N . GLY A 1 223 ? -17.75 31.016 -1.211 1 89.75 223 GLY A N 1
ATOM 1633 C CA . GLY A 1 223 ? -18.766 31.688 -2.006 1 89.75 223 GLY A CA 1
ATOM 1634 C C . GLY A 1 223 ? -19.734 32.5 -1.171 1 89.75 223 GLY A C 1
ATOM 1635 O O . GLY A 1 223 ? -20.031 33.656 -1.506 1 89.75 223 GLY A O 1
ATOM 1636 N N . VAL A 1 224 ? -20.203 31.922 -0.155 1 88.25 224 VAL A N 1
ATOM 1637 C CA . VAL A 1 224 ? -21.141 32.594 0.748 1 88.25 224 VAL A CA 1
ATOM 1638 C C . VAL A 1 224 ? -20.5 33.844 1.335 1 88.25 224 VAL A C 1
ATOM 1640 O O . VAL A 1 224 ? -21.156 34.875 1.427 1 88.25 224 VAL A O 1
ATOM 1643 N N . LEU A 1 225 ? -19.297 33.75 1.736 1 93.62 225 LEU A N 1
ATOM 1644 C CA . LEU A 1 225 ? -18.594 34.844 2.357 1 93.62 225 LEU A CA 1
ATOM 1645 C C . LEU A 1 225 ? -18.312 35.969 1.341 1 93.62 225 LEU A C 1
ATOM 1647 O O . LEU A 1 225 ? -18.516 37.125 1.635 1 93.62 225 LEU A O 1
ATOM 1651 N N . ALA A 1 226 ? -17.891 35.531 0.238 1 90.5 226 ALA A N 1
ATOM 1652 C CA . ALA A 1 226 ? -17.609 36.5 -0.822 1 90.5 226 ALA A CA 1
ATOM 1653 C C . ALA A 1 226 ? -18.875 37.25 -1.229 1 90.5 226 ALA A C 1
ATOM 1655 O O . ALA A 1 226 ? -18.859 38.469 -1.363 1 90.5 226 ALA A O 1
ATOM 1656 N N . ASP A 1 227 ? -19.891 36.562 -1.377 1 89 227 ASP A N 1
ATOM 1657 C CA . ASP A 1 227 ? -21.172 37.156 -1.77 1 89 227 ASP A CA 1
ATOM 1658 C C . ASP A 1 227 ? -21.75 38 -0.649 1 89 227 ASP A C 1
ATOM 1660 O O . ASP A 1 227 ? -22.484 38.969 -0.909 1 89 227 ASP A O 1
ATOM 1664 N N . GLY A 1 228 ? -21.406 37.656 0.504 1 90 228 GLY A N 1
ATOM 1665 C CA . GLY A 1 228 ? -21.953 38.312 1.669 1 90 228 GLY A CA 1
ATOM 1666 C C . GLY A 1 228 ? -21.188 39.562 2.074 1 90 228 GLY A C 1
ATOM 1667 O O . GLY A 1 228 ? -21.562 40.25 3.035 1 90 228 GLY A O 1
ATOM 1668 N N . GLY A 1 229 ? -20.062 39.812 1.418 1 93.19 229 GLY A N 1
ATOM 1669 C CA . GLY A 1 229 ? -19.406 41.094 1.632 1 93.19 229 GLY A CA 1
ATOM 1670 C C . GLY A 1 229 ? -18.109 41 2.4 1 93.19 229 GLY A C 1
ATOM 1671 O O . GLY A 1 229 ? -17.562 42 2.846 1 93.19 229 GLY A O 1
ATOM 1672 N N . ALA A 1 230 ? -17.625 39.844 2.695 1 95.88 230 ALA A N 1
ATOM 1673 C CA . ALA A 1 230 ? -16.281 39.719 3.264 1 95.88 230 ALA A CA 1
ATOM 1674 C C . ALA A 1 230 ? -15.266 40.469 2.41 1 95.88 230 ALA A C 1
ATOM 1676 O O . ALA A 1 230 ? -15.344 40.438 1.18 1 95.88 230 ALA A O 1
ATOM 1677 N N . LYS A 1 231 ? -14.367 41.219 3.08 1 97.06 231 LYS A N 1
ATOM 1678 C CA . LYS A 1 231 ? -13.344 41.938 2.361 1 97.06 231 LYS A CA 1
ATOM 1679 C C . LYS A 1 231 ? -12.422 41 1.586 1 97.06 231 LYS A C 1
ATOM 1681 O O . LYS A 1 231 ? -12.273 41.156 0.369 1 97.06 231 LYS A O 1
ATOM 1686 N N . ARG A 1 232 ? -11.688 40.062 2.264 1 97.44 232 ARG A N 1
ATOM 1687 C CA . ARG A 1 232 ? -10.891 38.969 1.7 1 97.44 232 ARG A CA 1
ATOM 1688 C C . ARG A 1 232 ? -11.156 37.656 2.426 1 97.44 232 ARG A C 1
ATOM 1690 O O . ARG A 1 232 ? -11.469 37.656 3.619 1 97.44 232 ARG A O 1
ATOM 1697 N N . VAL A 1 233 ? -11.07 36.594 1.655 1 97.06 233 VAL A N 1
ATOM 1698 C CA . VAL A 1 233 ? -11.273 35.25 2.234 1 97.06 233 VAL A CA 1
ATOM 1699 C C . VAL A 1 233 ? -10.023 34.406 2.027 1 97.06 233 VAL A C 1
ATOM 1701 O O . VAL A 1 233 ? -9.539 34.281 0.904 1 97.06 233 VAL A O 1
ATOM 1704 N N . PHE A 1 234 ? -9.477 33.906 3.119 1 97.5 234 PHE A N 1
ATOM 1705 C CA . PHE A 1 234 ? -8.32 33 3.121 1 97.5 234 PHE A CA 1
ATOM 1706 C C . PHE A 1 234 ? -8.719 31.609 3.59 1 97.5 234 PHE A C 1
ATOM 1708 O O . PHE A 1 234 ? -9.688 31.453 4.34 1 97.5 234 PHE A O 1
ATOM 1715 N N . CYS A 1 235 ? -8.016 30.625 3.107 1 96.81 235 CYS A N 1
ATOM 1716 C CA . CYS A 1 235 ? -8.109 29.281 3.637 1 96.81 235 CYS A CA 1
ATOM 1717 C C . CYS A 1 235 ? -6.781 28.812 4.219 1 96.81 235 CYS A C 1
ATOM 1719 O O . CYS A 1 235 ? -5.727 29.047 3.617 1 96.81 235 CYS A O 1
ATOM 1721 N N . ALA A 1 236 ? -6.824 28.312 5.402 1 97.5 236 ALA A N 1
ATOM 1722 C CA . ALA A 1 236 ? -5.648 27.766 6.07 1 97.5 236 ALA A CA 1
ATOM 1723 C C . ALA A 1 236 ? -5.898 26.328 6.527 1 97.5 236 ALA A C 1
ATOM 1725 O O . ALA A 1 236 ? -6.859 26.062 7.254 1 97.5 236 ALA A O 1
ATOM 1726 N N . THR A 1 237 ? -5.074 25.422 6.113 1 97.5 237 THR A N 1
ATOM 1727 C CA . THR A 1 237 ? -5.293 24.016 6.453 1 97.5 237 THR A CA 1
ATOM 1728 C C . THR A 1 237 ? -3.975 23.344 6.809 1 97.5 237 THR A C 1
ATOM 1730 O O . THR A 1 237 ? -2.932 23.656 6.234 1 97.5 237 THR A O 1
ATOM 1733 N N . VAL A 1 238 ? -3.988 22.406 7.711 1 98.12 238 VAL A N 1
ATOM 1734 C CA . VAL A 1 238 ? -2.793 21.672 8.102 1 98.12 238 VAL A CA 1
ATOM 1735 C C . VAL A 1 238 ? -2.369 20.734 6.973 1 98.12 238 VAL A C 1
ATOM 1737 O O . VAL A 1 238 ? -1.208 20.734 6.559 1 98.12 238 VAL A O 1
ATOM 1740 N N . HIS A 1 239 ? -3.324 19.969 6.441 1 98.31 239 HIS A N 1
ATOM 1741 C CA . HIS A 1 239 ? -3.049 19.016 5.375 1 98.31 239 HIS A CA 1
ATOM 1742 C C . HIS A 1 239 ? -3.678 19.469 4.059 1 98.31 239 HIS A C 1
ATOM 1744 O O . HIS A 1 239 ? -4.852 19.188 3.805 1 98.31 239 HIS A O 1
ATOM 1750 N N . PRO A 1 240 ? -2.957 20.125 3.186 1 97.62 240 PRO A N 1
ATOM 1751 C CA . PRO A 1 240 ? -3.502 20.547 1.895 1 97.62 240 PRO A CA 1
ATOM 1752 C C . PRO A 1 240 ? -3.539 19.422 0.87 1 97.62 240 PRO A C 1
ATOM 1754 O O . PRO A 1 240 ? -2.789 19.438 -0.11 1 97.62 240 PRO A O 1
ATOM 1757 N N . LEU A 1 241 ? -4.41 18.516 1.091 1 96.88 241 LEU A N 1
ATOM 1758 C CA . LEU A 1 241 ? -4.559 17.375 0.185 1 96.88 241 LEU A CA 1
ATOM 1759 C C . LEU A 1 241 ? -4.957 17.844 -1.211 1 96.88 241 LEU A C 1
ATOM 1761 O O . LEU A 1 241 ? -4.387 17.391 -2.207 1 96.88 241 LEU A O 1
ATOM 1765 N N . LEU A 1 242 ? -5.984 18.75 -1.25 1 95.88 242 LEU A N 1
ATOM 1766 C CA . LEU A 1 242 ? -6.43 19.406 -2.477 1 95.88 242 LEU A CA 1
ATOM 1767 C C . LEU A 1 242 ? -6.594 18.391 -3.602 1 95.88 242 LEU A C 1
ATOM 1769 O O . LEU A 1 242 ? -6.016 18.547 -4.68 1 95.88 242 LEU A O 1
ATOM 1773 N N . ALA A 1 243 ? -7.449 17.469 -3.424 1 94.94 243 ALA A N 1
ATOM 1774 C CA . ALA A 1 243 ? -7.68 16.375 -4.367 1 94.94 243 ALA A CA 1
ATOM 1775 C C . ALA A 1 243 ? -8.391 16.875 -5.621 1 94.94 243 ALA A C 1
ATOM 1777 O O . ALA A 1 243 ? -9.211 17.797 -5.551 1 94.94 243 ALA A O 1
ATOM 1778 N N . ARG A 1 244 ? -8.07 16.328 -6.773 1 95.25 244 ARG A N 1
ATOM 1779 C CA . ARG A 1 244 ? -8.703 16.609 -8.055 1 95.25 244 ARG A CA 1
ATOM 1780 C C . ARG A 1 244 ? -8.625 18.094 -8.391 1 95.25 244 ARG A C 1
ATOM 1782 O O . ARG A 1 244 ? -7.527 18.656 -8.477 1 95.25 244 ARG A O 1
ATOM 1789 N N . ASN A 1 245 ? -9.797 18.75 -8.539 1 94.94 245 ASN A N 1
ATOM 1790 C CA . ASN A 1 245 ? -9.812 20.141 -8.992 1 94.94 245 ASN A CA 1
ATOM 1791 C C . ASN A 1 245 ? -9.977 21.094 -7.82 1 94.94 245 ASN A C 1
ATOM 1793 O O . ASN A 1 245 ? -10.438 22.234 -8 1 94.94 245 ASN A O 1
ATOM 1797 N N . ALA A 1 246 ? -9.609 20.656 -6.641 1 94.69 246 ALA A N 1
ATOM 1798 C CA . ALA A 1 246 ? -9.859 21.438 -5.43 1 94.69 246 ALA A CA 1
ATOM 1799 C C . ALA A 1 246 ? -9.219 22.828 -5.52 1 94.69 246 ALA A C 1
ATOM 1801 O O . ALA A 1 246 ? -9.828 23.828 -5.145 1 94.69 246 ALA A O 1
ATOM 1802 N N . ARG A 1 247 ? -8.008 22.922 -5.996 1 93.88 247 ARG A N 1
ATOM 1803 C CA . ARG A 1 247 ? -7.277 24.172 -6.062 1 93.88 247 ARG A CA 1
ATOM 1804 C C . ARG A 1 2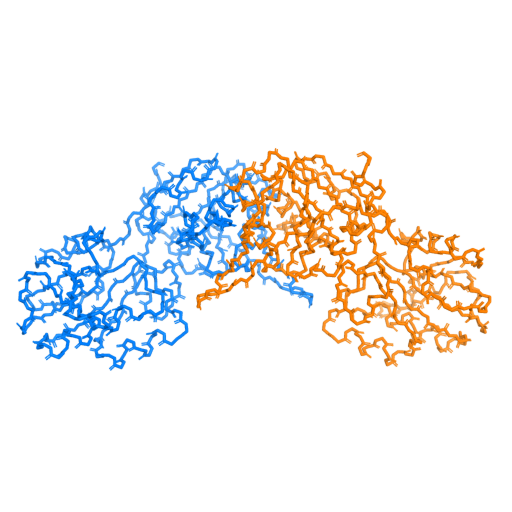47 ? -8.008 25.188 -6.945 1 93.88 247 ARG A C 1
ATOM 1806 O O . ARG A 1 247 ? -8.203 26.344 -6.551 1 93.88 247 ARG A O 1
ATOM 1813 N N . THR A 1 248 ? -8.445 24.734 -8.109 1 95.12 248 THR A N 1
ATOM 1814 C CA . THR A 1 248 ? -9.109 25.625 -9.055 1 95.12 248 THR A CA 1
ATOM 1815 C C . THR A 1 248 ? -10.539 25.922 -8.602 1 95.12 248 THR A C 1
ATOM 1817 O O . THR A 1 248 ? -11.055 27.016 -8.836 1 95.12 248 THR A O 1
ATOM 1820 N N . LYS A 1 249 ? -11.109 24.969 -7.988 1 94.25 249 LYS A N 1
ATOM 1821 C CA . LYS A 1 249 ? -12.438 25.156 -7.422 1 94.25 249 LYS A CA 1
ATOM 1822 C C . LYS A 1 249 ? -12.445 26.297 -6.402 1 94.25 249 LYS A C 1
ATOM 1824 O O . LYS A 1 249 ? -13.32 27.156 -6.434 1 94.25 249 LYS A O 1
ATOM 1829 N N . LEU A 1 250 ? -11.461 26.328 -5.52 1 93.81 250 LEU A N 1
ATOM 1830 C CA . LEU A 1 250 ? -11.344 27.359 -4.5 1 93.81 250 LEU A CA 1
ATOM 1831 C C . LEU A 1 250 ? -11.039 28.719 -5.133 1 93.81 250 LEU A C 1
ATOM 1833 O O . LEU A 1 250 ? -11.586 29.734 -4.711 1 93.81 250 LEU A O 1
ATOM 1837 N N . ALA A 1 251 ? -10.234 28.688 -6.117 1 93.06 251 ALA A N 1
ATOM 1838 C CA . ALA A 1 251 ? -9.898 29.922 -6.82 1 93.06 251 ALA A CA 1
ATOM 1839 C C . ALA A 1 251 ? -11.141 30.531 -7.465 1 93.06 251 ALA A C 1
ATOM 1841 O O . ALA A 1 251 ? -11.352 31.75 -7.375 1 93.06 251 ALA A O 1
ATOM 1842 N N . ARG A 1 252 ? -11.945 29.734 -8.062 1 94 252 ARG A N 1
ATOM 1843 C CA . ARG A 1 252 ? -13.141 30.219 -8.742 1 94 252 ARG A CA 1
ATOM 1844 C C . ARG A 1 252 ? -14.172 30.734 -7.746 1 94 252 ARG A C 1
ATOM 1846 O O . ARG A 1 252 ? -14.961 31.625 -8.07 1 94 252 ARG A O 1
ATOM 1853 N N . ALA A 1 253 ? -14.078 30.188 -6.57 1 93.12 253 ALA A N 1
ATOM 1854 C CA . ALA A 1 253 ? -15.023 30.594 -5.531 1 93.12 253 ALA A CA 1
ATOM 1855 C C . ALA A 1 253 ? -14.672 31.969 -4.98 1 93.12 253 ALA A C 1
ATOM 1857 O O . ALA A 1 253 ? -15.484 32.594 -4.297 1 93.12 253 ALA A O 1
ATOM 1858 N N . GLY A 1 254 ? -13.43 32.438 -5.242 1 92.5 254 GLY A N 1
ATOM 1859 C CA . GLY A 1 254 ? -13.055 33.812 -4.852 1 92.5 254 GLY A CA 1
ATOM 1860 C C . GLY A 1 254 ? -12.078 33.844 -3.688 1 92.5 254 GLY A C 1
ATOM 1861 O O . GLY A 1 254 ? -11.961 34.844 -3.006 1 92.5 254 GLY A O 1
ATOM 1862 N N . ILE A 1 255 ? -11.438 32.812 -3.451 1 94.81 255 ILE A N 1
ATOM 1863 C CA . ILE A 1 255 ? -10.461 32.75 -2.365 1 94.81 255 ILE A CA 1
ATOM 1864 C C . ILE A 1 255 ? -9.273 33.656 -2.691 1 94.81 255 ILE A C 1
ATOM 1866 O O . ILE A 1 255 ? -8.859 33.75 -3.848 1 94.81 255 ILE A O 1
ATOM 1870 N N . GLU A 1 256 ? -8.828 34.344 -1.699 1 95.75 256 GLU A N 1
ATOM 1871 C CA . GLU A 1 256 ? -7.656 35.219 -1.87 1 95.75 256 GLU A CA 1
ATOM 1872 C C . GLU A 1 256 ? -6.371 34.375 -1.903 1 95.75 256 GLU A C 1
ATOM 1874 O O . GLU A 1 256 ? -5.484 34.625 -2.719 1 95.75 256 GLU A O 1
ATOM 1879 N N . ARG A 1 257 ? -6.289 33.438 -0.951 1 95.81 257 ARG A N 1
ATOM 1880 C CA . ARG A 1 257 ? -5.082 32.625 -0.791 1 95.81 257 ARG A CA 1
ATOM 1881 C C . ARG A 1 257 ? -5.375 31.359 -0.01 1 95.81 257 ARG A C 1
ATOM 1883 O O . ARG A 1 257 ? -6.227 31.359 0.883 1 95.81 257 ARG A O 1
ATOM 1890 N N . VAL A 1 258 ? -4.754 30.266 -0.463 1 96.62 258 VAL A N 1
ATOM 1891 C CA . VAL A 1 258 ? -4.754 29.031 0.301 1 96.62 258 VAL A CA 1
ATOM 1892 C C . VAL A 1 258 ? -3.385 28.812 0.94 1 96.62 258 VAL A C 1
ATOM 1894 O O . VAL A 1 258 ? -2.361 28.844 0.254 1 96.62 258 VAL A O 1
ATOM 1897 N N . VAL A 1 259 ? -3.408 28.594 2.264 1 97.38 259 VAL A N 1
ATOM 1898 C CA . VAL A 1 259 ? -2.186 28.375 3.027 1 97.38 259 VAL A CA 1
ATOM 1899 C C . VAL A 1 259 ? -2.209 26.969 3.643 1 97.38 259 VAL A C 1
ATOM 1901 O O . VAL A 1 259 ? -3.189 26.578 4.281 1 97.38 259 VAL A O 1
ATOM 1904 N N . GLY A 1 260 ? -1.181 26.234 3.424 1 98.19 260 GLY A N 1
ATOM 1905 C CA . GLY A 1 260 ? -1.048 24.922 4.027 1 98.19 260 GLY A CA 1
ATOM 1906 C C . GLY A 1 260 ? 0.314 24.688 4.652 1 98.19 260 GLY A C 1
ATOM 1907 O O . GLY A 1 260 ? 1.219 25.516 4.512 1 98.19 260 GLY A O 1
ATOM 1908 N N . THR A 1 261 ? 0.436 23.594 5.371 1 98.69 261 THR A N 1
ATOM 1909 C CA . THR A 1 261 ? 1.731 23.188 5.906 1 98.69 261 THR A CA 1
ATOM 1910 C C . THR A 1 261 ? 2.41 22.172 4.98 1 98.69 261 THR A C 1
ATOM 1912 O O . THR A 1 261 ? 1.815 21.734 3.998 1 98.69 261 THR A O 1
ATOM 1915 N N . ASP A 1 262 ? 3.666 21.875 5.305 1 98.75 262 ASP A N 1
ATOM 1916 C CA . ASP A 1 262 ? 4.445 20.953 4.469 1 98.75 262 ASP A CA 1
ATOM 1917 C C . ASP A 1 262 ? 4.219 19.516 4.883 1 98.75 262 ASP A C 1
ATOM 1919 O O . ASP A 1 262 ? 5.02 18.625 4.551 1 98.75 262 ASP A O 1
ATOM 1923 N N . THR A 1 263 ? 3.092 19.25 5.66 1 98.81 263 THR A N 1
ATOM 1924 C CA . THR A 1 263 ? 2.715 17.859 5.902 1 98.81 263 THR A CA 1
ATOM 1925 C C . THR A 1 263 ? 2.439 17.141 4.586 1 98.81 263 THR A C 1
ATOM 1927 O O . THR A 1 263 ? 2.643 15.93 4.48 1 98.81 263 THR A O 1
ATOM 1930 N N . ILE A 1 264 ? 1.87 17.797 3.723 1 98.56 264 ILE A N 1
ATOM 1931 C CA . ILE A 1 264 ? 1.833 17.453 2.307 1 98.56 264 ILE A CA 1
ATOM 1932 C C . ILE A 1 264 ? 2.51 18.547 1.486 1 98.56 264 ILE A C 1
ATOM 1934 O O . ILE A 1 264 ? 2.08 19.703 1.506 1 98.56 264 ILE A O 1
ATOM 1938 N N . GLU A 1 265 ? 3.541 18.172 0.79 1 97.19 265 GLU A N 1
ATOM 1939 C CA . GLU A 1 265 ? 4.336 19.172 0.082 1 97.19 265 GLU A CA 1
ATOM 1940 C C . GLU A 1 265 ? 3.699 19.531 -1.255 1 97.19 265 GLU A C 1
ATOM 1942 O O . GLU A 1 265 ? 3.68 18.719 -2.184 1 97.19 265 GLU A O 1
ATOM 1947 N N . ARG A 1 266 ? 3.16 20.75 -1.234 1 94.44 266 ARG A N 1
ATOM 1948 C CA . ARG A 1 266 ? 2.51 21.328 -2.402 1 94.44 266 ARG A CA 1
ATOM 1949 C C . ARG A 1 266 ? 2.934 22.781 -2.592 1 94.44 266 ARG A C 1
ATOM 1951 O O . ARG A 1 266 ? 3.719 23.312 -1.803 1 94.44 266 ARG A O 1
ATOM 1958 N N . ASP A 1 267 ? 2.428 23.391 -3.686 1 93.06 267 ASP A N 1
ATOM 1959 C CA . ASP A 1 267 ? 2.748 24.781 -3.986 1 93.06 267 ASP A CA 1
ATOM 1960 C C . ASP A 1 267 ? 2.205 25.719 -2.906 1 93.06 267 ASP A C 1
ATOM 1962 O O . ASP A 1 267 ? 2.764 26.797 -2.668 1 93.06 267 ASP A O 1
ATOM 1966 N N . VAL A 1 268 ? 1.14 25.266 -2.182 1 95.5 268 VAL A N 1
ATOM 1967 C CA . VAL A 1 268 ? 0.492 26.125 -1.2 1 95.5 268 VAL A CA 1
ATOM 1968 C C . VAL A 1 268 ? 1.092 25.875 0.182 1 95.5 268 VAL A C 1
ATOM 1970 O O . VAL A 1 268 ? 0.687 26.5 1.163 1 95.5 268 VAL A O 1
ATOM 1973 N N . SER A 1 269 ? 2.006 24.875 0.302 1 96.88 269 SER A N 1
ATOM 1974 C CA . SER A 1 269 ? 2.635 24.547 1.58 1 96.88 269 SER A CA 1
ATOM 1975 C C . SER A 1 269 ? 3.666 25.594 1.971 1 96.88 269 SER A C 1
ATOM 1977 O O . SER A 1 269 ? 4.871 25.375 1.851 1 96.88 269 SER A O 1
ATOM 1979 N N . GLU A 1 270 ? 3.201 26.625 2.631 1 96.38 270 GLU A N 1
ATOM 1980 C CA . GLU A 1 270 ? 4.012 27.828 2.816 1 96.38 270 GLU A CA 1
ATOM 1981 C C . GLU A 1 270 ? 4.672 27.844 4.191 1 96.38 270 GLU A C 1
ATOM 1983 O O . GLU A 1 270 ? 5.531 28.688 4.469 1 96.38 270 GLU A O 1
ATOM 1988 N N . VAL A 1 271 ? 4.266 27 5.035 1 97.5 271 VAL A N 1
ATOM 1989 C CA . VAL A 1 271 ? 4.844 26.984 6.375 1 97.5 271 VAL A CA 1
ATOM 1990 C C . VAL A 1 271 ? 5.207 25.562 6.762 1 97.5 271 VAL A C 1
ATOM 1992 O O . VAL A 1 271 ? 4.516 24.609 6.383 1 97.5 271 VAL A O 1
ATOM 1995 N N . SER A 1 272 ? 6.301 25.406 7.492 1 98.62 272 SER A N 1
ATOM 1996 C CA . SER A 1 272 ? 6.801 24.078 7.875 1 98.62 272 SER A CA 1
ATOM 1997 C C . SER A 1 272 ? 6.34 23.703 9.273 1 98.62 272 SER A C 1
ATOM 1999 O O . SER A 1 272 ? 6.289 24.547 10.172 1 98.62 272 SER A O 1
ATOM 2001 N N . VAL A 1 273 ? 6.09 22.406 9.438 1 98.75 273 VAL A N 1
ATOM 2002 C CA . VAL A 1 273 ? 5.723 21.906 10.766 1 98.75 273 VAL A CA 1
ATOM 2003 C C . VAL A 1 273 ? 6.969 21.422 11.5 1 98.75 273 VAL A C 1
ATOM 2005 O O . VAL A 1 273 ? 6.879 20.938 12.625 1 98.75 273 VAL A O 1
ATOM 2008 N N . ALA A 1 274 ? 8.164 21.562 10.922 1 98.75 274 ALA A N 1
ATOM 2009 C CA . ALA A 1 274 ? 9.414 21.047 11.461 1 98.75 274 ALA A CA 1
ATOM 2010 C C . ALA A 1 274 ? 9.641 21.547 12.883 1 98.75 274 ALA A C 1
ATOM 2012 O O . ALA A 1 274 ? 9.992 20.781 13.773 1 98.75 274 ALA A O 1
ATOM 2013 N N . PRO A 1 275 ? 9.391 22.875 13.211 1 97.94 275 PRO A N 1
ATOM 2014 C CA . PRO A 1 275 ? 9.672 23.359 14.562 1 97.94 275 PRO A CA 1
ATOM 2015 C C . PRO A 1 275 ? 8.828 22.656 15.625 1 97.94 275 PRO A C 1
ATOM 2017 O O . PRO A 1 275 ? 9.336 22.297 16.688 1 97.94 275 PRO A O 1
ATOM 2020 N N . VAL A 1 276 ? 7.555 22.469 15.328 1 97.75 276 VAL A N 1
ATOM 2021 C CA . VAL A 1 276 ? 6.684 21.844 16.312 1 97.75 276 VAL A CA 1
ATOM 2022 C C . VAL A 1 276 ? 7.031 20.359 16.438 1 97.75 276 VAL A C 1
ATOM 2024 O O . VAL A 1 276 ? 6.977 19.797 17.531 1 97.75 276 VAL A O 1
ATOM 2027 N N . LEU A 1 277 ? 7.344 19.688 15.328 1 98.56 277 LEU A N 1
ATOM 2028 C CA . LEU A 1 277 ? 7.773 18.297 15.359 1 98.56 277 LEU A CA 1
ATOM 2029 C C . LEU A 1 277 ? 9.047 18.125 16.188 1 98.56 277 LEU A C 1
ATOM 2031 O O . LEU A 1 277 ? 9.156 17.203 16.984 1 98.56 277 LEU A O 1
ATOM 2035 N N . ALA A 1 278 ? 10.008 19.016 15.961 1 98.31 278 ALA A N 1
ATOM 2036 C CA . ALA A 1 278 ? 11.281 18.953 16.688 1 98.31 278 ALA A CA 1
ATOM 2037 C C . ALA A 1 278 ? 11.062 19.016 18.188 1 98.31 278 ALA A C 1
ATOM 2039 O O . ALA A 1 278 ? 11.688 18.266 18.953 1 98.31 278 ALA A O 1
ATOM 2040 N N . GLY A 1 279 ? 10.156 19.938 18.609 1 96.31 279 GLY A N 1
ATOM 2041 C CA . GLY A 1 279 ? 9.82 20.047 20.031 1 96.31 279 GLY A CA 1
ATOM 2042 C C . GLY A 1 279 ? 9.305 18.734 20.609 1 96.31 279 GLY A C 1
ATOM 2043 O O . GLY A 1 279 ? 9.633 18.391 21.75 1 96.31 279 GLY A O 1
ATOM 2044 N N . GLU A 1 280 ? 8.531 18 19.844 1 95.31 280 GLU A N 1
ATOM 2045 C CA . GLU A 1 280 ? 7.938 16.75 20.328 1 95.31 280 GLU A CA 1
ATOM 2046 C C . GLU A 1 280 ? 8.969 15.617 20.328 1 95.31 280 GLU A C 1
ATOM 2048 O O . GLU A 1 280 ? 8.984 14.797 21.25 1 95.31 280 GLU A O 1
ATOM 2053 N N . ILE A 1 281 ? 9.797 15.523 19.312 1 95.12 281 ILE A N 1
ATOM 2054 C CA . ILE A 1 281 ? 10.758 14.43 19.141 1 95.12 281 ILE A CA 1
ATOM 2055 C C . ILE A 1 281 ? 11.828 14.516 20.219 1 95.12 281 ILE A C 1
ATOM 2057 O O . ILE A 1 281 ? 12.305 13.484 20.703 1 95.12 281 ILE A O 1
ATOM 2061 N N . GLU A 1 282 ? 12.203 15.688 20.703 1 89.19 282 GLU A N 1
ATOM 2062 C CA . GLU A 1 282 ? 13.234 15.891 21.719 1 89.19 282 GLU A CA 1
ATOM 2063 C C . GLU A 1 282 ? 12.703 15.602 23.109 1 89.19 282 GLU A C 1
ATOM 2065 O O . GLU A 1 282 ? 13.484 15.5 24.062 1 89.19 282 GLU A O 1
ATOM 2070 N N . ARG A 1 283 ? 11.484 15.438 23.203 1 76.44 283 ARG A N 1
ATOM 2071 C CA . ARG A 1 283 ? 10.906 15.117 24.5 1 76.44 283 ARG A CA 1
ATOM 2072 C C . ARG A 1 283 ? 11.094 13.641 24.828 1 76.44 283 ARG A C 1
ATOM 2074 O O . ARG A 1 283 ? 11.016 12.781 23.953 1 76.44 283 ARG A O 1
ATOM 2081 N N . MET B 1 1 ? -16.672 -18.719 4.691 1 97.62 1 MET B N 1
ATOM 2082 C CA . MET B 1 1 ? -17.047 -17.812 3.605 1 97.62 1 MET B CA 1
ATOM 2083 C C . MET B 1 1 ? -15.82 -17.234 2.92 1 97.62 1 MET B C 1
ATOM 2085 O O . MET B 1 1 ? -14.852 -16.859 3.584 1 97.62 1 MET B O 1
ATOM 2089 N N . LEU B 1 2 ? -15.82 -17.344 1.605 1 98.69 2 LEU B N 1
ATOM 2090 C CA . LEU B 1 2 ? -14.695 -16.812 0.843 1 98.69 2 LEU B CA 1
ATOM 2091 C C . LEU B 1 2 ? -14.891 -15.328 0.552 1 98.69 2 LEU B C 1
ATOM 2093 O O . LEU B 1 2 ? -16 -14.891 0.247 1 98.69 2 LEU B O 1
ATOM 2097 N N . VAL B 1 3 ? -13.82 -14.555 0.693 1 98.88 3 VAL B N 1
ATOM 2098 C CA . VAL B 1 3 ? -13.82 -13.109 0.473 1 98.88 3 VAL B CA 1
ATOM 2099 C C . VAL B 1 3 ? -12.805 -12.75 -0.607 1 98.88 3 VAL B C 1
ATOM 2101 O O . VAL B 1 3 ? -11.594 -12.773 -0.362 1 98.88 3 VAL B O 1
ATOM 2104 N N . PRO B 1 4 ? -13.258 -12.398 -1.803 1 98.81 4 PRO B N 1
ATOM 2105 C CA . PRO B 1 4 ? -12.336 -12.148 -2.908 1 98.81 4 PRO B CA 1
ATOM 2106 C C . PRO B 1 4 ? -11.742 -10.742 -2.877 1 98.81 4 PRO B C 1
ATOM 2108 O O . PRO B 1 4 ? -12.461 -9.773 -2.623 1 98.81 4 PRO B O 1
ATOM 2111 N N . GLY B 1 5 ? -10.398 -10.656 -3.008 1 98.69 5 GLY B N 1
ATOM 2112 C CA . GLY B 1 5 ? -9.844 -9.383 -3.426 1 98.69 5 GLY B CA 1
ATOM 2113 C C . GLY B 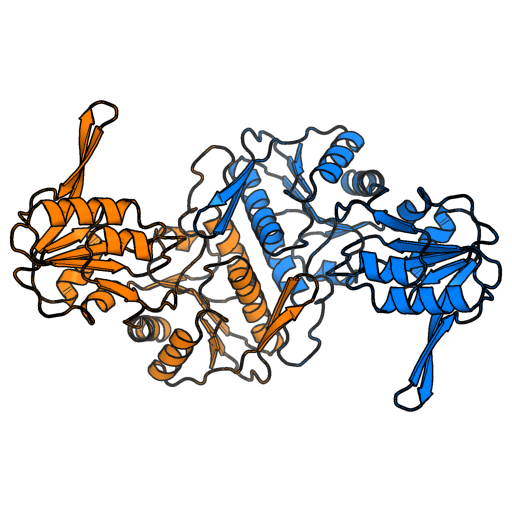1 5 ? -10.258 -8.977 -4.828 1 98.69 5 GLY B C 1
ATOM 2114 O O . GLY B 1 5 ? -10.742 -9.805 -5.598 1 98.69 5 GLY B O 1
ATOM 2115 N N . ALA B 1 6 ? -10.039 -7.73 -5.141 1 97.56 6 ALA B N 1
ATOM 2116 C CA . ALA B 1 6 ? -10.531 -7.176 -6.398 1 97.56 6 ALA B CA 1
ATOM 2117 C C . ALA B 1 6 ? -9.922 -7.898 -7.594 1 97.56 6 ALA B C 1
ATOM 2119 O O . ALA B 1 6 ? -10.578 -8.086 -8.617 1 97.56 6 ALA B O 1
ATOM 2120 N N . SER B 1 7 ? -8.688 -8.344 -7.453 1 96.06 7 SER B N 1
ATOM 2121 C CA . SER B 1 7 ? -7.977 -8.906 -8.602 1 96.06 7 SER B CA 1
ATOM 2122 C C . SER B 1 7 ? -7.984 -10.43 -8.555 1 96.06 7 SER B C 1
ATOM 2124 O O . SER B 1 7 ? -7.258 -11.078 -9.312 1 96.06 7 SER B O 1
ATOM 2126 N N . SER B 1 8 ? -8.758 -11.031 -7.652 1 98.44 8 SER B N 1
ATOM 2127 C CA . SER B 1 8 ? -8.773 -12.484 -7.492 1 98.44 8 SER B CA 1
ATOM 2128 C C . SER B 1 8 ? -10.203 -13.016 -7.434 1 98.44 8 SER B C 1
ATOM 2130 O O . SER B 1 8 ? -10.492 -13.969 -6.707 1 98.44 8 SER B O 1
ATOM 2132 N N . GLN B 1 9 ? -11.047 -12.336 -8.125 1 97.88 9 GLN B N 1
ATOM 2133 C CA . GLN B 1 9 ? -12.469 -12.664 -8.016 1 97.88 9 GLN B CA 1
ATOM 2134 C C . GLN B 1 9 ? -12.773 -14.016 -8.648 1 97.88 9 GLN B C 1
ATOM 2136 O O . GLN B 1 9 ? -13.5 -14.828 -8.07 1 97.88 9 GLN B O 1
ATOM 2141 N N . ALA B 1 10 ? -12.258 -14.297 -9.844 1 97.94 10 ALA B N 1
ATOM 2142 C CA . ALA B 1 10 ? -12.5 -15.57 -10.531 1 97.94 10 ALA B CA 1
ATOM 2143 C C . ALA B 1 10 ? -11.938 -16.734 -9.727 1 97.94 10 ALA B C 1
ATOM 2145 O O . ALA B 1 10 ? -12.602 -17.766 -9.562 1 97.94 10 ALA B O 1
ATOM 2146 N N . LEU B 1 11 ? -10.734 -16.594 -9.242 1 98.81 11 LEU B N 1
ATOM 2147 C CA . LEU B 1 11 ? -10.117 -17.641 -8.445 1 98.81 11 LEU B CA 1
ATOM 2148 C C . LEU B 1 11 ? -10.922 -17.891 -7.172 1 98.81 11 LEU B C 1
ATOM 2150 O O . LEU B 1 11 ? -11.133 -19.047 -6.789 1 98.81 11 LEU B O 1
ATOM 2154 N N . ALA B 1 12 ? -11.328 -16.828 -6.469 1 98.75 12 ALA B N 1
ATOM 2155 C CA . ALA B 1 12 ? -12.102 -16.969 -5.238 1 98.75 12 ALA B CA 1
ATOM 2156 C C . ALA B 1 12 ? -13.406 -17.734 -5.5 1 98.75 12 ALA B C 1
ATOM 2158 O O . ALA B 1 12 ? -13.797 -18.594 -4.703 1 98.75 12 ALA B O 1
ATOM 2159 N N . ALA B 1 13 ? -14.062 -17.391 -6.609 1 98.44 13 ALA B N 1
ATOM 2160 C CA . ALA B 1 13 ? -15.289 -18.078 -6.977 1 98.44 13 ALA B CA 1
ATOM 2161 C C . ALA B 1 13 ? -15.031 -19.562 -7.234 1 98.44 13 ALA B C 1
ATOM 2163 O O . ALA B 1 13 ? -15.789 -20.422 -6.773 1 98.44 13 ALA B O 1
ATOM 2164 N N . ALA B 1 14 ? -13.977 -19.875 -7.98 1 98.5 14 ALA B N 1
ATOM 2165 C CA . ALA B 1 14 ? -13.609 -21.25 -8.258 1 98.5 14 ALA B CA 1
ATOM 2166 C C . ALA B 1 14 ? -13.297 -22.016 -6.969 1 98.5 14 ALA B C 1
ATOM 2168 O O . ALA B 1 14 ? -13.688 -23.172 -6.812 1 98.5 14 ALA B O 1
ATOM 2169 N N . LEU B 1 15 ? -12.594 -21.359 -6.109 1 98.69 15 LEU B N 1
ATOM 2170 C CA . LEU B 1 15 ? -12.219 -21.984 -4.84 1 98.69 15 LEU B CA 1
ATOM 2171 C C . LEU B 1 15 ? -13.453 -22.219 -3.977 1 98.69 15 LEU B C 1
ATOM 2173 O O . LEU B 1 15 ? -13.562 -23.266 -3.324 1 98.69 15 LEU B O 1
ATOM 2177 N N . ALA B 1 16 ? -14.352 -21.219 -3.92 1 98.19 16 ALA B N 1
ATOM 2178 C CA . ALA B 1 16 ? -15.602 -21.391 -3.186 1 98.19 16 ALA B CA 1
ATOM 2179 C C . ALA B 1 16 ? -16.359 -22.625 -3.674 1 98.19 16 ALA B C 1
ATOM 2181 O O . ALA B 1 16 ? -16.859 -23.406 -2.867 1 98.19 16 ALA B O 1
ATOM 2182 N N . ASP B 1 17 ? -16.422 -22.75 -4.957 1 97.88 17 ASP B N 1
ATOM 2183 C CA . ASP B 1 17 ? -17.094 -23.906 -5.559 1 97.88 17 ASP B CA 1
ATOM 2184 C C . ASP B 1 17 ? -16.422 -25.203 -5.145 1 97.88 17 ASP B C 1
ATOM 2186 O O . ASP B 1 17 ? -17.094 -26.172 -4.797 1 97.88 1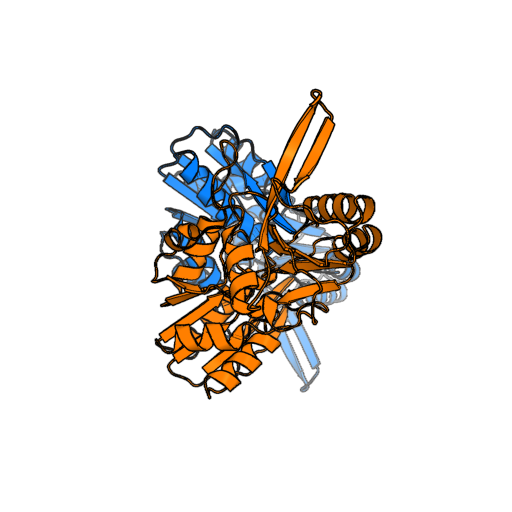7 ASP B O 1
ATOM 2190 N N . GLU B 1 18 ? -15.094 -25.281 -5.215 1 97.81 18 GLU B N 1
ATOM 2191 C CA . GLU B 1 18 ? -14.328 -26.469 -4.848 1 97.81 18 GLU B CA 1
ATOM 2192 C C . GLU B 1 18 ? -14.57 -26.844 -3.391 1 97.81 18 GLU B C 1
ATOM 2194 O O . GLU B 1 18 ? -14.625 -28.031 -3.061 1 97.81 18 GLU B O 1
ATOM 2199 N N . LEU B 1 19 ? -14.68 -25.859 -2.529 1 97.69 19 LEU B N 1
ATOM 2200 C CA . LEU B 1 19 ? -14.781 -26.094 -1.093 1 97.69 19 LEU B CA 1
ATOM 2201 C C . LEU B 1 19 ? -16.234 -26.266 -0.671 1 97.69 19 LEU B C 1
ATOM 2203 O O . LEU B 1 19 ? -16.516 -26.734 0.441 1 97.69 19 LEU B O 1
ATOM 2207 N N . GLY B 1 20 ? -17.172 -25.938 -1.508 1 97.06 20 GLY B N 1
ATOM 2208 C CA . GLY B 1 20 ? -18.562 -25.906 -1.131 1 97.06 20 GLY B CA 1
ATOM 2209 C C . GLY B 1 20 ? -18.891 -24.844 -0.113 1 97.06 20 GLY B C 1
ATOM 2210 O O . GLY B 1 20 ? -19.672 -25.062 0.815 1 97.06 20 GLY B O 1
ATOM 2211 N N . GLU B 1 21 ? -18.234 -23.719 -0.208 1 96.94 21 GLU B N 1
ATOM 2212 C CA . GLU B 1 21 ? -18.422 -22.609 0.713 1 96.94 21 GLU B CA 1
ATOM 2213 C C . GLU B 1 21 ? -19.062 -21.406 0.01 1 96.94 21 GLU B C 1
ATOM 2215 O O . GLU B 1 21 ? -19.047 -21.328 -1.22 1 96.94 21 GLU B O 1
ATOM 2220 N N . SER B 1 22 ? -19.641 -20.5 0.727 1 97.06 22 SER B N 1
ATOM 2221 C CA . SER B 1 22 ? -20.281 -19.312 0.164 1 97.06 22 SER B CA 1
ATOM 2222 C C . SER B 1 22 ? -19.25 -18.25 -0.176 1 97.06 22 SER B C 1
ATOM 2224 O O . SER B 1 22 ? -18.156 -18.219 0.404 1 97.06 22 SER B O 1
ATOM 2226 N N . LEU B 1 23 ? -19.625 -17.469 -1.151 1 97.69 23 LEU B N 1
ATOM 2227 C CA . LEU B 1 23 ? -18.828 -16.344 -1.59 1 97.69 23 LEU B CA 1
ATOM 2228 C C . LEU B 1 23 ? -19.406 -15.023 -1.077 1 97.69 23 LEU B C 1
ATOM 2230 O O . LEU B 1 23 ? -20.609 -14.758 -1.26 1 97.69 23 LEU B O 1
ATOM 2234 N N . ALA B 1 24 ? -18.562 -14.258 -0.474 1 98 24 ALA B N 1
ATOM 2235 C CA . ALA B 1 24 ? -19.031 -12.992 0.1 1 98 24 ALA B CA 1
ATOM 2236 C C . ALA B 1 24 ? -19.219 -11.938 -0.982 1 98 24 ALA B C 1
ATOM 2238 O O . ALA B 1 24 ? -18.469 -11.906 -1.963 1 98 24 ALA B O 1
ATOM 2239 N N . ALA B 1 25 ? -20.219 -11.102 -0.781 1 97.19 25 ALA B N 1
ATOM 2240 C CA . ALA B 1 25 ? -20.281 -9.859 -1.544 1 97.19 25 ALA B CA 1
ATOM 2241 C C . ALA B 1 25 ? -19.219 -8.875 -1.068 1 97.19 25 ALA B C 1
ATOM 2243 O O . ALA B 1 25 ? -19.062 -8.648 0.134 1 97.19 25 ALA B O 1
ATOM 2244 N N . VAL B 1 26 ? -18.438 -8.422 -1.988 1 98.44 26 VAL B N 1
ATOM 2245 C CA . VAL B 1 26 ? -17.391 -7.461 -1.646 1 98.44 26 VAL B CA 1
ATOM 2246 C C . VAL B 1 26 ? -17.547 -6.203 -2.494 1 98.44 26 VAL B C 1
ATOM 2248 O O . VAL B 1 26 ? -17.891 -6.281 -3.678 1 98.44 26 VAL B O 1
ATOM 2251 N N . GLU B 1 27 ? -17.375 -5.062 -1.889 1 98.5 27 GLU B N 1
ATOM 2252 C CA . GLU B 1 27 ? -17.391 -3.781 -2.592 1 98.5 27 GLU B CA 1
ATOM 2253 C C . GLU B 1 27 ? -15.992 -3.152 -2.6 1 98.5 27 GLU B C 1
ATOM 2255 O O . GLU B 1 27 ? -15.281 -3.191 -1.594 1 98.5 27 GLU B O 1
ATOM 2260 N N . TYR B 1 28 ? -15.625 -2.742 -3.754 1 98.38 28 TYR B N 1
ATOM 2261 C CA . TYR B 1 28 ? -14.352 -2.049 -3.939 1 98.38 28 TYR B CA 1
ATOM 2262 C C . TYR B 1 28 ? -14.578 -0.613 -4.398 1 98.38 28 TYR B C 1
ATOM 2264 O O . TYR B 1 28 ? -15.18 -0.378 -5.449 1 98.38 28 TYR B O 1
ATOM 2272 N N . ASP B 1 29 ? -14.125 0.344 -3.607 1 97.5 29 ASP B N 1
ATOM 2273 C CA . ASP B 1 29 ? -14.328 1.754 -3.926 1 97.5 29 ASP B CA 1
ATOM 2274 C C . ASP B 1 29 ? -13.016 2.531 -3.834 1 97.5 29 ASP B C 1
ATOM 2276 O O . ASP B 1 29 ? -12.023 2.027 -3.301 1 97.5 29 ASP B O 1
ATOM 2280 N N . ARG B 1 30 ? -12.977 3.674 -4.418 1 96.75 30 ARG B N 1
ATOM 2281 C CA . ARG B 1 30 ? -11.859 4.605 -4.383 1 96.75 30 ARG B CA 1
ATOM 2282 C C . ARG B 1 30 ? -12.336 6.035 -4.145 1 96.75 30 ARG B C 1
ATOM 2284 O O . ARG B 1 30 ? -13.281 6.492 -4.789 1 96.75 30 ARG B O 1
ATOM 2291 N N . PHE B 1 31 ? -11.742 6.715 -3.23 1 96.44 31 PHE B N 1
ATOM 2292 C CA . PHE B 1 31 ? -12.125 8.086 -2.902 1 96.44 31 PHE B CA 1
ATOM 2293 C C . PHE B 1 31 ? -11.43 9.078 -3.826 1 96.44 31 PHE B C 1
ATOM 2295 O O . PHE B 1 31 ? -10.461 8.727 -4.504 1 96.44 31 PHE B O 1
ATOM 2302 N N . PRO B 1 32 ? -11.898 10.328 -3.861 1 93.88 32 PRO B N 1
ATOM 2303 C CA . PRO B 1 32 ? -11.312 11.344 -4.734 1 93.88 32 PRO B CA 1
ATOM 2304 C C . PRO B 1 32 ? -9.82 11.555 -4.48 1 93.88 32 PRO B C 1
ATOM 2306 O O . PRO B 1 32 ? -9.078 11.914 -5.398 1 93.88 32 PRO B O 1
ATOM 2309 N N . ASP B 1 33 ? -9.344 11.352 -3.297 1 94.81 33 ASP B N 1
ATOM 2310 C CA . ASP B 1 33 ? -7.938 11.555 -2.973 1 94.81 33 ASP B CA 1
ATOM 2311 C C . ASP B 1 33 ? -7.109 10.32 -3.303 1 94.81 33 ASP B C 1
ATOM 2313 O O . ASP B 1 33 ? -5.902 10.289 -3.055 1 94.81 33 ASP B O 1
ATOM 2317 N N . GLY B 1 34 ? -7.738 9.266 -3.764 1 96.38 34 GLY B N 1
ATOM 2318 C CA . GLY B 1 34 ? -7.035 8.078 -4.211 1 96.38 34 GLY B CA 1
ATOM 2319 C C . GLY B 1 34 ? -7.082 6.941 -3.203 1 96.38 34 GLY B C 1
ATOM 2320 O O . GLY B 1 34 ? -6.691 5.812 -3.51 1 96.38 34 GLY B O 1
ATOM 2321 N N . GLU B 1 35 ? -7.574 7.203 -2.031 1 98.25 35 GLU B N 1
ATOM 2322 C CA . GLU B 1 35 ? -7.676 6.145 -1.032 1 98.25 35 GLU B CA 1
ATOM 2323 C C . GLU B 1 35 ? -8.625 5.039 -1.491 1 98.25 35 GLU B C 1
ATOM 2325 O O . GLU B 1 35 ? -9.656 5.316 -2.104 1 98.25 35 GLU B O 1
ATOM 2330 N N . THR B 1 36 ? -8.242 3.811 -1.227 1 98.69 36 THR B N 1
ATOM 2331 C CA . THR B 1 36 ? -9.086 2.67 -1.568 1 98.69 36 THR B CA 1
ATOM 2332 C C . THR B 1 36 ? -9.977 2.285 -0.393 1 98.69 36 THR B C 1
ATOM 2334 O O . THR B 1 36 ? -9.734 2.701 0.742 1 98.69 36 THR B O 1
ATOM 2337 N N . LEU B 1 37 ? -11.023 1.628 -0.672 1 98.69 37 LEU B N 1
ATOM 2338 C CA . LEU B 1 37 ? -11.938 1.046 0.307 1 98.69 37 LEU B CA 1
ATOM 2339 C C . LEU B 1 37 ? -12.445 -0.314 -0.162 1 98.69 37 LEU B C 1
ATOM 2341 O O . LEU B 1 37 ? -13.07 -0.417 -1.221 1 98.69 37 LEU B O 1
ATOM 2345 N N . ALA B 1 38 ? -12.086 -1.33 0.513 1 98.81 38 ALA B N 1
ATOM 2346 C CA . ALA B 1 38 ? -12.633 -2.668 0.305 1 98.81 38 ALA B CA 1
ATOM 2347 C C . ALA B 1 38 ? -13.523 -3.086 1.475 1 98.81 38 ALA B C 1
ATOM 2349 O O . ALA B 1 38 ? -13.062 -3.141 2.619 1 98.81 38 ALA B O 1
ATOM 2350 N N . ALA B 1 39 ? -14.773 -3.332 1.214 1 98.81 39 ALA B N 1
ATOM 2351 C CA . ALA B 1 39 ? -15.758 -3.604 2.256 1 98.81 39 ALA B CA 1
ATOM 2352 C C . ALA B 1 39 ? -16.484 -4.926 1.998 1 98.81 39 ALA B C 1
ATOM 2354 O O . ALA B 1 39 ? -16.516 -5.41 0.866 1 98.81 39 ALA B O 1
ATOM 2355 N N . VAL B 1 40 ? -16.969 -5.531 2.986 1 98.69 40 VAL B N 1
ATOM 2356 C CA . VAL B 1 40 ? -17.688 -6.805 2.904 1 98.69 40 VAL B CA 1
ATOM 2357 C C . VAL B 1 40 ? -19.094 -6.648 3.455 1 98.69 40 VAL B C 1
ATOM 2359 O O . VAL B 1 40 ? -19.484 -7.344 4.398 1 98.69 40 VAL B O 1
ATOM 2362 N N . PRO B 1 41 ? -19.906 -5.91 2.689 1 97.12 41 PRO B N 1
ATOM 2363 C CA . PRO B 1 41 ? -21.266 -5.711 3.203 1 97.12 41 PRO B CA 1
ATOM 2364 C C . PRO B 1 41 ? -22.016 -7.023 3.387 1 97.12 41 PRO B C 1
ATOM 2366 O O . PRO B 1 41 ? -21.969 -7.898 2.52 1 97.12 41 PRO B O 1
ATOM 2369 N N . GLY B 1 42 ? -22.656 -7.297 4.496 1 93.5 42 GLY B N 1
ATOM 2370 C CA . GLY B 1 42 ? -23.5 -8.453 4.742 1 93.5 42 GLY B CA 1
ATOM 2371 C C . GLY B 1 42 ? -22.719 -9.68 5.188 1 93.5 42 GLY B C 1
ATOM 2372 O O . GLY B 1 42 ? -23.266 -10.781 5.27 1 93.5 42 GLY B O 1
ATOM 2373 N N . PHE B 1 43 ? -21.391 -9.508 5.324 1 97.56 43 PHE B N 1
ATOM 2374 C CA . PHE B 1 43 ? -20.594 -10.633 5.82 1 97.56 43 PHE B CA 1
ATOM 2375 C C . PHE B 1 43 ? -21.141 -11.117 7.164 1 97.56 43 PHE B C 1
ATOM 2377 O O . PHE B 1 43 ? -21.281 -10.336 8.102 1 97.56 43 PHE B O 1
ATOM 2384 N N . ASP B 1 44 ? -21.422 -12.359 7.277 1 95.56 44 ASP B N 1
ATOM 2385 C CA . ASP B 1 44 ? -22.047 -12.906 8.477 1 95.56 44 ASP B CA 1
ATOM 2386 C C . ASP B 1 44 ? -21.531 -14.32 8.758 1 95.56 44 ASP B C 1
ATOM 2388 O O . ASP B 1 44 ? -22.312 -15.258 8.875 1 95.56 44 ASP B O 1
ATOM 2392 N N . ALA B 1 45 ? -20.25 -14.516 8.812 1 97.31 45 ALA B N 1
ATOM 2393 C CA . ALA B 1 45 ? -19.625 -15.805 9.102 1 97.31 45 ALA B CA 1
ATOM 2394 C C . ALA B 1 45 ? -18.594 -15.68 10.227 1 97.31 45 ALA B C 1
ATOM 2396 O O . ALA B 1 45 ? -18.078 -14.594 10.477 1 97.31 45 ALA B O 1
ATOM 2397 N N . ASP B 1 46 ? -18.391 -16.766 10.867 1 97.56 46 ASP B N 1
ATOM 2398 C CA . ASP B 1 46 ? -17.422 -16.797 11.961 1 97.56 46 ASP B CA 1
ATOM 2399 C C . ASP B 1 46 ? -16 -16.953 11.422 1 97.56 46 ASP B C 1
ATOM 2401 O O . ASP B 1 46 ? -15.031 -16.547 12.078 1 97.56 46 ASP B O 1
ATOM 2405 N N . ALA B 1 47 ? -15.953 -17.578 10.266 1 97.94 47 ALA B N 1
ATOM 2406 C CA . ALA B 1 47 ? -14.664 -17.797 9.633 1 97.94 47 ALA B CA 1
ATOM 2407 C C . ALA B 1 47 ? -14.625 -17.188 8.234 1 97.94 47 ALA B C 1
ATOM 2409 O O . ALA B 1 47 ? -15.602 -17.281 7.484 1 97.94 47 ALA B O 1
ATOM 2410 N N . ALA B 1 48 ? -13.523 -16.5 7.945 1 98.62 48 ALA B N 1
ATOM 2411 C CA . ALA B 1 48 ? -13.32 -15.891 6.633 1 98.62 48 ALA B CA 1
ATOM 2412 C C . ALA B 1 48 ? -12.055 -16.438 5.969 1 98.62 48 ALA B C 1
ATOM 2414 O O . ALA B 1 48 ? -11.031 -16.625 6.633 1 98.62 48 ALA B O 1
ATOM 2415 N N . THR B 1 49 ? -12.172 -16.734 4.727 1 98.81 49 THR B N 1
ATOM 2416 C CA . THR B 1 49 ? -11.016 -17 3.877 1 98.81 49 THR B CA 1
ATOM 2417 C C . THR B 1 49 ? -10.875 -15.93 2.805 1 98.81 49 THR B C 1
ATOM 2419 O O . THR B 1 49 ? -11.648 -15.898 1.847 1 98.81 49 THR B O 1
ATOM 2422 N N . ILE B 1 50 ? -9.93 -15.109 2.994 1 98.94 50 ILE B N 1
ATOM 2423 C CA . ILE B 1 50 ? -9.68 -14.039 2.039 1 98.94 50 ILE B CA 1
ATOM 2424 C C . ILE B 1 50 ? -8.758 -14.539 0.929 1 98.94 50 ILE B C 1
ATOM 2426 O O . ILE B 1 50 ? -7.738 -15.18 1.201 1 98.94 50 ILE B O 1
ATOM 2430 N N . VAL B 1 51 ? -9.125 -14.32 -0.326 1 98.94 51 VAL B N 1
ATOM 2431 C CA . VAL B 1 51 ? -8.32 -14.672 -1.489 1 98.94 51 VAL B CA 1
ATOM 2432 C C . VAL B 1 51 ? -7.934 -13.406 -2.254 1 98.94 51 VAL B C 1
ATOM 2434 O O . VAL B 1 51 ? -8.766 -12.812 -2.941 1 98.94 51 VAL B O 1
ATOM 2437 N N . ALA B 1 52 ? -6.676 -13.023 -2.119 1 98.88 52 ALA B N 1
ATOM 2438 C CA . ALA B 1 52 ? -6.293 -11.734 -2.693 1 98.88 52 ALA B CA 1
ATOM 2439 C C . ALA B 1 52 ? -4.832 -11.742 -3.133 1 98.88 52 ALA B C 1
ATOM 2441 O O . ALA B 1 52 ? -3.926 -11.773 -2.297 1 98.88 52 ALA B O 1
ATOM 2442 N N . SER B 1 53 ? -4.582 -11.75 -4.484 1 98.81 53 SER B N 1
ATOM 2443 C CA . SER B 1 53 ? -3.244 -11.477 -4.996 1 98.81 53 SER B CA 1
ATOM 2444 C C . SER B 1 53 ? -2.855 -10.016 -4.773 1 98.81 53 SER B C 1
ATOM 2446 O O . SER B 1 53 ? -3.697 -9.125 -4.867 1 98.81 53 SER B O 1
ATOM 2448 N N . THR B 1 54 ? -1.635 -9.781 -4.441 1 98.62 54 THR B N 1
ATOM 2449 C CA . THR B 1 54 ? -1.165 -8.43 -4.156 1 98.62 54 THR B CA 1
ATOM 2450 C C . THR B 1 54 ? -0.186 -7.957 -5.227 1 98.62 54 THR B C 1
ATOM 2452 O O . THR B 1 54 ? 0.92 -7.512 -4.914 1 98.62 54 THR B O 1
ATOM 2455 N N . ALA B 1 55 ? -0.615 -7.898 -6.473 1 97.44 55 ALA B N 1
ATOM 2456 C CA . ALA B 1 55 ? 0.229 -7.551 -7.613 1 97.44 55 ALA B CA 1
ATOM 2457 C C . ALA B 1 55 ? 0.409 -6.039 -7.719 1 97.44 55 ALA B C 1
ATOM 2459 O O . ALA B 1 55 ? 1.147 -5.551 -8.578 1 97.44 55 ALA B O 1
ATOM 2460 N N . SER B 1 56 ? -0.241 -5.246 -6.895 1 98 56 SER B N 1
ATOM 2461 C CA . SER B 1 56 ? -0.105 -3.795 -6.816 1 98 56 SER B CA 1
ATOM 2462 C C . SER B 1 56 ? -0.191 -3.311 -5.371 1 98 56 SER B C 1
ATOM 2464 O O . SER B 1 56 ? -0.689 -4.023 -4.5 1 98 56 SER B O 1
ATOM 2466 N N . ASN B 1 57 ? 0.253 -2.104 -5.172 1 98.62 57 ASN B N 1
ATOM 2467 C CA . ASN B 1 57 ? 0.164 -1.541 -3.828 1 98.62 57 ASN B CA 1
ATOM 2468 C C . ASN B 1 57 ? -1.285 -1.291 -3.42 1 98.62 57 ASN B C 1
ATOM 2470 O O . ASN B 1 57 ? -1.633 -1.415 -2.244 1 98.62 57 ASN B O 1
ATOM 2474 N N . ASP B 1 58 ? -2.166 -0.931 -4.379 1 98.56 58 ASP B N 1
ATOM 2475 C CA . ASP B 1 58 ? -3.592 -0.822 -4.086 1 98.56 58 ASP B CA 1
ATOM 2476 C C . ASP B 1 58 ? -4.156 -2.154 -3.596 1 98.56 58 ASP B C 1
ATOM 2478 O O . ASP B 1 58 ? -4.867 -2.201 -2.59 1 98.56 58 ASP B O 1
ATOM 2482 N N . ALA B 1 59 ? -3.791 -3.223 -4.336 1 98.69 59 ALA B N 1
ATOM 2483 C CA . ALA B 1 59 ? -4.281 -4.547 -3.953 1 98.69 59 ALA B CA 1
ATOM 2484 C C . ALA B 1 59 ? -3.773 -4.941 -2.57 1 98.69 59 ALA B C 1
ATOM 2486 O O . ALA B 1 59 ? -4.488 -5.59 -1.803 1 98.69 59 ALA B O 1
ATOM 2487 N N . TYR B 1 60 ? -2.59 -4.547 -2.273 1 98.88 60 TYR B N 1
ATOM 2488 C CA . TYR B 1 60 ? -1.995 -4.848 -0.976 1 98.88 60 TYR B CA 1
ATOM 2489 C C . TYR B 1 60 ? -2.76 -4.156 0.147 1 98.88 60 TYR B C 1
ATOM 2491 O O . TYR B 1 60 ? -3.119 -4.789 1.143 1 98.88 60 TYR B O 1
ATOM 2499 N N . VAL B 1 61 ? -3.033 -2.877 0.016 1 98.88 61 VAL B N 1
ATOM 2500 C CA . VAL B 1 61 ? -3.76 -2.139 1.044 1 98.88 61 VAL B CA 1
ATOM 2501 C C . VAL B 1 61 ? -5.188 -2.664 1.146 1 98.88 61 VAL B C 1
ATOM 2503 O O . VAL B 1 61 ? -5.734 -2.789 2.246 1 98.88 61 VAL B O 1
ATOM 2506 N N . GLU B 1 62 ? -5.809 -3.004 0.004 1 98.88 62 GLU B N 1
ATOM 2507 C CA . GLU B 1 62 ? -7.152 -3.576 0.015 1 98.88 62 GLU B CA 1
ATOM 2508 C C . GLU B 1 62 ? -7.18 -4.898 0.776 1 98.88 62 GLU B C 1
ATOM 2510 O O . GLU B 1 62 ? -8.172 -5.215 1.44 1 98.88 62 GLU B O 1
ATOM 2515 N N . LEU B 1 63 ? -6.094 -5.664 0.656 1 98.94 63 LEU B N 1
ATOM 2516 C CA . LEU B 1 63 ? -6.004 -6.898 1.431 1 98.94 63 LEU B CA 1
ATOM 2517 C C . LEU B 1 63 ? -6.059 -6.605 2.926 1 98.94 63 LEU B C 1
ATOM 2519 O O . LEU B 1 63 ? -6.789 -7.266 3.668 1 98.94 63 LEU B O 1
ATOM 2523 N N . LEU B 1 64 ? -5.281 -5.621 3.369 1 98.94 64 LEU B N 1
ATOM 2524 C CA . LEU B 1 64 ? -5.305 -5.242 4.777 1 98.94 64 LEU B CA 1
ATOM 2525 C C . LEU B 1 64 ? -6.691 -4.77 5.195 1 98.94 64 LEU B C 1
A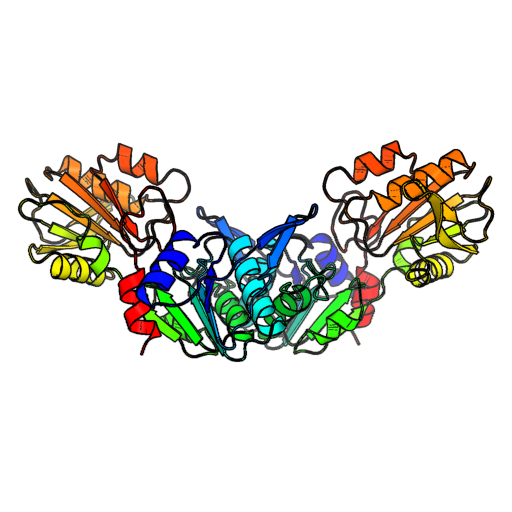TOM 2527 O O . LEU B 1 64 ? -7.152 -5.078 6.297 1 98.94 64 LEU B O 1
ATOM 2531 N N . GLN B 1 65 ? -7.348 -4.02 4.301 1 98.94 65 GLN B N 1
ATOM 2532 C CA . GLN B 1 65 ? -8.703 -3.537 4.57 1 98.94 65 GLN B CA 1
ATOM 2533 C C . GLN B 1 65 ? -9.68 -4.699 4.707 1 98.94 65 GLN B C 1
ATOM 2535 O O . GLN B 1 65 ? -10.539 -4.691 5.598 1 98.94 65 GLN B O 1
ATOM 2540 N N . LEU B 1 66 ? -9.54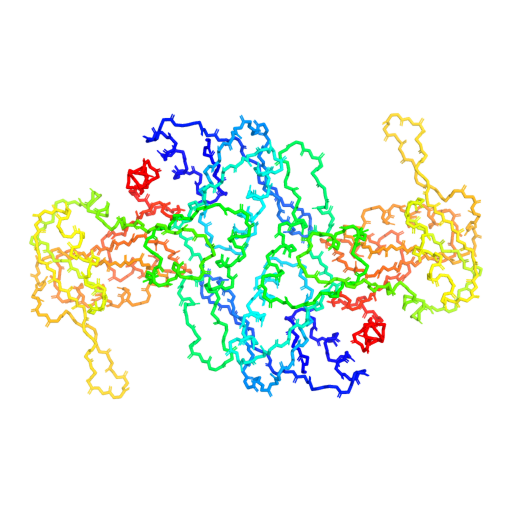7 -5.672 3.838 1 98.94 66 LEU B N 1
ATOM 2541 C CA . LEU B 1 66 ? -10.453 -6.812 3.889 1 98.94 66 LEU B CA 1
ATOM 2542 C C . LEU B 1 66 ? -10.266 -7.602 5.176 1 98.94 66 LEU B C 1
ATOM 2544 O O . LEU B 1 66 ? -11.242 -8.055 5.781 1 98.94 66 LEU B O 1
ATOM 2548 N N . GLN B 1 67 ? -9.016 -7.801 5.566 1 98.88 67 GLN B N 1
ATOM 2549 C CA . GLN B 1 67 ? -8.758 -8.461 6.844 1 98.88 67 GLN B CA 1
ATOM 2550 C C . GLN B 1 67 ? -9.453 -7.727 7.988 1 98.88 67 GLN B C 1
ATOM 2552 O O . GLN B 1 67 ? -10.109 -8.352 8.828 1 98.88 67 GLN B O 1
ATOM 2557 N N . ASP B 1 68 ? -9.305 -6.43 8.008 1 98.88 68 ASP B N 1
ATOM 2558 C CA . ASP B 1 68 ? -9.906 -5.621 9.062 1 98.88 68 ASP B CA 1
ATOM 2559 C C . ASP B 1 68 ? -11.43 -5.68 8.992 1 98.88 68 ASP B C 1
ATOM 2561 O O . ASP B 1 68 ? -12.102 -5.789 10.023 1 98.88 68 ASP B O 1
ATOM 2565 N N . ALA B 1 69 ? -11.984 -5.617 7.77 1 98.88 69 ALA B N 1
ATOM 2566 C CA . ALA B 1 69 ? -13.43 -5.582 7.559 1 98.88 69 ALA B CA 1
ATOM 2567 C C . ALA B 1 69 ? -14.094 -6.844 8.094 1 98.88 69 ALA B C 1
ATOM 2569 O O . ALA B 1 69 ? -15.133 -6.77 8.758 1 98.88 69 ALA B O 1
ATOM 2570 N N . VAL B 1 70 ? -13.477 -8.008 7.836 1 98.81 70 VAL B N 1
ATOM 2571 C CA . VAL B 1 70 ? -14.109 -9.25 8.281 1 98.81 70 VAL B CA 1
ATOM 2572 C C . VAL B 1 70 ? -14.016 -9.352 9.805 1 98.81 70 VAL B C 1
ATOM 2574 O O . VAL B 1 70 ? -14.93 -9.875 10.453 1 98.81 70 VAL B O 1
ATOM 2577 N N . ARG B 1 71 ? -12.898 -8.898 10.375 1 98.62 71 ARG B N 1
ATOM 2578 C CA . ARG B 1 71 ? -12.789 -8.859 11.828 1 98.62 71 ARG B CA 1
ATOM 2579 C C . ARG B 1 71 ? -13.828 -7.922 12.43 1 98.62 71 ARG B C 1
ATOM 2581 O O . ARG B 1 71 ? -14.492 -8.273 13.406 1 98.62 71 ARG B O 1
ATOM 2588 N N . GLU B 1 72 ? -13.945 -6.723 11.828 1 98.25 72 GLU B N 1
ATOM 2589 C CA . GLU B 1 72 ? -14.945 -5.75 12.266 1 98.25 72 GLU B CA 1
ATOM 2590 C C . GLU B 1 72 ? -16.359 -6.328 12.188 1 98.25 72 GLU B C 1
ATOM 2592 O O . GLU B 1 72 ? -17.203 -6.016 13.023 1 98.25 72 GLU B O 1
ATOM 2597 N N . ALA B 1 73 ? -16.547 -7.176 11.234 1 98 73 ALA B N 1
ATOM 2598 C CA . ALA B 1 73 ? -17.859 -7.781 11.023 1 98 73 ALA B CA 1
ATOM 2599 C C . ALA B 1 73 ? -18.078 -8.969 11.961 1 98 73 ALA B C 1
ATOM 2601 O O . ALA B 1 73 ? -19.172 -9.539 12 1 98 73 ALA B O 1
ATOM 2602 N N . GLY B 1 74 ? -16.984 -9.438 12.688 1 97.62 74 GLY B N 1
ATOM 2603 C CA . GLY B 1 74 ? -17.203 -10.414 13.75 1 97.62 74 GLY B CA 1
ATOM 2604 C C . GLY B 1 74 ? -16.484 -11.727 13.5 1 97.62 74 GLY B C 1
ATOM 2605 O O . GLY B 1 74 ? -16.594 -12.664 14.297 1 97.62 74 GLY B O 1
ATOM 2606 N N . ALA B 1 75 ? -15.711 -11.852 12.414 1 98.5 75 ALA B N 1
ATOM 2607 C CA . ALA B 1 75 ? -14.992 -13.094 12.156 1 98.5 75 ALA B CA 1
ATOM 2608 C C . ALA B 1 75 ? -13.984 -13.383 13.266 1 98.5 75 ALA B C 1
ATOM 2610 O O . ALA B 1 75 ? -13.188 -12.516 13.633 1 98.5 75 ALA B O 1
ATOM 2611 N N . SER B 1 76 ? -13.984 -14.57 13.766 1 98.25 76 SER B N 1
ATOM 2612 C CA . SER B 1 76 ? -13.062 -14.969 14.828 1 98.25 76 SER B CA 1
ATOM 2613 C C . SER B 1 76 ? -11.844 -15.688 14.258 1 98.25 76 SER B C 1
ATOM 2615 O O . SER B 1 76 ? -10.812 -15.805 14.93 1 98.25 76 SER B O 1
ATOM 2617 N N . ALA B 1 77 ? -12.008 -16.203 13.039 1 98.31 77 ALA B N 1
ATOM 2618 C CA . ALA B 1 77 ? -10.914 -16.891 12.359 1 98.31 77 ALA B CA 1
ATOM 2619 C C . ALA B 1 77 ? -10.727 -16.359 10.938 1 98.31 77 ALA B C 1
ATOM 2621 O O . ALA B 1 77 ? -11.688 -16.297 10.164 1 98.31 77 ALA B O 1
ATOM 2622 N N . VAL B 1 78 ? -9.547 -15.969 10.648 1 98.75 78 VAL B N 1
ATOM 2623 C CA . VAL B 1 78 ? -9.258 -15.391 9.336 1 98.75 78 VAL B CA 1
ATOM 2624 C C . VAL B 1 78 ? -8.094 -16.141 8.688 1 98.75 78 VAL B C 1
ATOM 2626 O O . VAL B 1 78 ? -7.008 -16.219 9.258 1 98.75 78 VAL B O 1
ATOM 2629 N N . THR B 1 79 ? -8.328 -16.766 7.555 1 98.88 79 THR B N 1
ATOM 2630 C CA . THR B 1 79 ? -7.305 -17.312 6.676 1 98.88 79 THR B CA 1
ATOM 2631 C C . THR B 1 79 ? -7.086 -16.422 5.465 1 98.88 79 THR B C 1
ATOM 2633 O O . THR B 1 79 ? -8.039 -16.016 4.801 1 98.88 79 THR B O 1
ATOM 2636 N N . THR B 1 80 ? -5.871 -16.047 5.215 1 98.94 80 THR B N 1
ATOM 2637 C CA . THR B 1 80 ? -5.547 -15.203 4.078 1 98.94 80 THR B CA 1
ATOM 2638 C C . THR B 1 80 ? -4.777 -15.984 3.02 1 98.94 80 THR B C 1
ATOM 2640 O O . THR B 1 80 ? -3.641 -16.406 3.252 1 98.94 80 THR B O 1
ATOM 2643 N N . VAL B 1 81 ? -5.383 -16.219 1.897 1 98.94 81 VAL B N 1
ATOM 2644 C CA . VAL B 1 81 ? -4.758 -16.828 0.734 1 98.94 81 VAL B CA 1
ATOM 2645 C C . VAL B 1 81 ? -4.211 -15.758 -0.195 1 98.94 81 VAL B C 1
ATOM 2647 O O . VAL B 1 81 ? -4.953 -14.883 -0.649 1 98.94 81 VAL B O 1
ATOM 2650 N N . ILE B 1 82 ? -2.939 -15.812 -0.424 1 98.94 82 ILE B N 1
ATOM 2651 C CA . ILE B 1 82 ? -2.291 -14.875 -1.337 1 98.94 82 ILE B CA 1
ATOM 2652 C C . ILE B 1 82 ? -1.744 -15.633 -2.547 1 98.94 82 ILE B C 1
ATOM 2654 O O . ILE B 1 82 ? -0.593 -16.078 -2.539 1 98.94 82 ILE B O 1
ATOM 2658 N N . PRO B 1 83 ? -2.512 -15.711 -3.586 1 98.81 83 PRO B N 1
ATOM 2659 C CA . PRO B 1 83 ? -2.094 -16.484 -4.758 1 98.81 83 PRO B CA 1
ATOM 2660 C C . PRO B 1 83 ? -0.81 -15.953 -5.391 1 98.81 83 PRO B C 1
ATOM 2662 O O . PRO B 1 83 ? 0.076 -16.734 -5.746 1 98.81 83 PRO B O 1
ATOM 2665 N N . TYR B 1 84 ? -0.703 -14.68 -5.605 1 98.75 84 TYR B N 1
ATOM 2666 C CA . TYR B 1 84 ? 0.532 -14.008 -5.988 1 98.75 84 TYR B CA 1
ATOM 2667 C C . TYR B 1 84 ? 0.931 -12.969 -4.949 1 98.75 84 TYR B C 1
ATOM 2669 O O . TYR B 1 84 ? 0.224 -11.977 -4.746 1 98.75 84 TYR B O 1
ATOM 2677 N N . MET B 1 85 ? 2.02 -13.219 -4.324 1 98.69 85 MET B N 1
ATOM 2678 C CA . MET B 1 85 ? 2.521 -12.305 -3.299 1 98.69 85 MET B CA 1
ATOM 2679 C C . MET B 1 85 ? 3.459 -11.266 -3.906 1 98.69 85 MET B C 1
ATOM 2681 O O . MET B 1 85 ? 4.621 -11.562 -4.188 1 98.69 85 MET B O 1
ATOM 2685 N N . GLY B 1 86 ? 2.967 -10.039 -4.051 1 98.31 86 GLY B N 1
ATOM 2686 C CA . GLY B 1 86 ? 3.867 -8.961 -4.426 1 98.31 86 GLY B CA 1
ATOM 2687 C C . GLY B 1 86 ? 5.062 -8.836 -3.502 1 98.31 86 GLY B C 1
ATOM 2688 O O . GLY B 1 86 ? 4.961 -9.125 -2.307 1 98.31 86 GLY B O 1
ATOM 2689 N N . TYR B 1 87 ? 6.188 -8.43 -4.066 1 98.62 87 TYR B N 1
ATOM 2690 C CA . TYR B 1 87 ? 7.426 -8.148 -3.348 1 98.62 87 TYR B CA 1
ATOM 2691 C C . TYR B 1 87 ? 8.117 -9.438 -2.93 1 98.62 87 TYR B C 1
ATOM 2693 O O . TYR B 1 87 ? 9.188 -9.406 -2.312 1 98.62 87 TYR B O 1
ATOM 2701 N N . ALA B 1 88 ? 7.59 -10.602 -3.295 1 97.5 88 ALA B N 1
ATOM 2702 C CA . ALA B 1 88 ? 8.195 -11.875 -2.914 1 97.5 88 ALA B CA 1
ATOM 2703 C C . ALA B 1 88 ? 9.602 -12.008 -3.488 1 97.5 88 ALA B C 1
ATOM 2705 O O . ALA B 1 88 ? 10.445 -12.711 -2.928 1 97.5 88 ALA B O 1
ATOM 2706 N N . ARG B 1 89 ? 9.93 -11.289 -4.609 1 96.06 89 ARG B N 1
ATOM 2707 C CA . ARG B 1 89 ? 11.25 -11.352 -5.227 1 96.06 89 ARG B CA 1
ATOM 2708 C C . ARG B 1 89 ? 12.234 -10.43 -4.504 1 96.06 89 ARG B C 1
ATOM 2710 O O . ARG B 1 89 ? 13.445 -10.523 -4.711 1 96.06 89 ARG B O 1
ATOM 2717 N N . GLN B 1 90 ? 11.695 -9.516 -3.684 1 98.06 90 GLN B N 1
ATOM 2718 C CA . GLN B 1 90 ? 12.523 -8.703 -2.801 1 98.06 90 GLN B CA 1
ATOM 2719 C C . GLN B 1 90 ? 12.672 -9.359 -1.43 1 98.06 90 GLN B C 1
ATOM 2721 O O . GLN B 1 90 ? 12.352 -8.75 -0.407 1 98.06 90 GLN B O 1
ATOM 2726 N N . ASP B 1 91 ? 13.211 -10.648 -1.402 1 97.81 91 ASP B N 1
ATOM 2727 C CA . ASP B 1 91 ? 13.234 -11.5 -0.215 1 97.81 91 ASP B CA 1
ATOM 2728 C C . ASP B 1 91 ? 14.586 -11.422 0.488 1 97.81 91 ASP B C 1
ATOM 2730 O O . ASP B 1 91 ? 14.844 -12.172 1.435 1 97.81 91 ASP B O 1
ATOM 2734 N N . LYS B 1 92 ? 15.453 -10.617 0.005 1 97.5 92 LYS B N 1
ATOM 2735 C CA . LYS B 1 92 ? 16.734 -10.312 0.625 1 97.5 92 LYS B CA 1
ATOM 2736 C C . LYS B 1 92 ? 17.172 -8.883 0.294 1 97.5 92 LYS B C 1
ATOM 2738 O O . LYS B 1 92 ? 16.625 -8.258 -0.619 1 97.5 92 LYS B O 1
ATOM 2743 N N . ALA B 1 93 ? 18.094 -8.359 1.107 1 97 93 ALA B N 1
ATOM 2744 C CA . ALA B 1 93 ? 18.734 -7.094 0.752 1 97 93 ALA B CA 1
ATOM 2745 C C . ALA B 1 93 ? 19.766 -7.293 -0.352 1 97 93 ALA B C 1
ATOM 2747 O O . ALA B 1 93 ? 20.844 -7.824 -0.106 1 97 93 ALA B O 1
ATOM 2748 N N . PHE B 1 94 ? 19.484 -6.809 -1.551 1 94.38 94 PHE B N 1
ATOM 2749 C CA . PHE B 1 94 ? 20.375 -7.027 -2.688 1 94.38 94 PHE B CA 1
ATOM 2750 C C . PHE B 1 94 ? 21.609 -6.141 -2.592 1 94.38 94 PHE B C 1
ATOM 2752 O O . PHE B 1 94 ? 22.688 -6.496 -3.09 1 94.38 94 PHE B O 1
ATOM 2759 N N . GLU B 1 95 ? 21.422 -5 -2.062 1 96.06 95 GLU B N 1
ATOM 2760 C CA . GLU B 1 95 ? 22.5 -4.051 -1.785 1 96.06 95 GLU B CA 1
ATOM 2761 C C . GLU B 1 95 ? 22.406 -3.514 -0.36 1 96.06 95 GLU B C 1
ATOM 2763 O O . GLU B 1 95 ? 21.359 -3.615 0.281 1 96.06 95 GLU B O 1
ATOM 2768 N N . ALA B 1 96 ? 23.5 -3.031 0.087 1 95.88 96 ALA B N 1
ATOM 2769 C CA . ALA B 1 96 ? 23.5 -2.406 1.407 1 95.88 96 ALA B CA 1
ATOM 2770 C C . ALA B 1 96 ? 22.453 -1.295 1.48 1 95.88 96 ALA B C 1
ATOM 2772 O O . ALA B 1 96 ? 22.359 -0.459 0.578 1 95.88 96 ALA B O 1
ATOM 2773 N N . GLY B 1 97 ? 21.672 -1.375 2.525 1 97.88 97 GLY B N 1
ATOM 2774 C CA . GLY B 1 97 ? 20.672 -0.344 2.727 1 97.88 97 GLY B CA 1
ATOM 2775 C C . GLY B 1 97 ? 19.312 -0.706 2.143 1 97.88 97 GLY B C 1
ATOM 2776 O O . GLY B 1 97 ? 18.312 -0.025 2.398 1 97.88 97 GLY B O 1
ATOM 2777 N N . HIS B 1 98 ? 19.312 -1.804 1.405 1 98.44 98 HIS B N 1
ATOM 2778 C CA . HIS B 1 98 ? 18.031 -2.246 0.846 1 98.44 98 HIS B CA 1
ATOM 2779 C C . HIS B 1 98 ? 17.141 -2.848 1.923 1 98.44 98 HIS B C 1
ATOM 2781 O O . HIS B 1 98 ? 17.625 -3.48 2.861 1 98.44 98 HIS B O 1
ATOM 2787 N N . PRO B 1 99 ? 15.859 -2.627 1.748 1 98.75 99 PRO B N 1
ATOM 2788 C CA . PRO B 1 99 ? 14.93 -3.393 2.578 1 98.75 99 PRO B CA 1
ATOM 2789 C C . PRO B 1 99 ? 14.789 -4.848 2.129 1 98.75 99 PRO B C 1
ATOM 2791 O O . PRO B 1 99 ? 15.242 -5.203 1.037 1 98.75 99 PRO B O 1
ATOM 2794 N N . ILE B 1 100 ? 14.375 -5.672 3.027 1 98.75 100 ILE B N 1
ATOM 2795 C CA . ILE B 1 100 ? 13.711 -6.914 2.65 1 98.75 100 ILE B CA 1
ATOM 2796 C C . ILE B 1 100 ? 12.203 -6.676 2.561 1 98.75 100 ILE B C 1
ATOM 2798 O O . ILE B 1 100 ? 11.484 -6.84 3.549 1 98.75 100 ILE B O 1
ATOM 2802 N N . SER B 1 101 ? 11.781 -6.242 1.396 1 98.81 101 SER B N 1
ATOM 2803 C CA . SER B 1 101 ? 10.406 -5.785 1.213 1 98.81 101 SER B CA 1
ATOM 2804 C C . SER B 1 101 ? 9.414 -6.906 1.503 1 98.81 101 SER B C 1
ATOM 2806 O O . SER B 1 101 ? 8.336 -6.656 2.045 1 98.81 101 SER B O 1
ATOM 2808 N N . ALA B 1 102 ? 9.773 -8.133 1.107 1 98.81 102 ALA B N 1
ATOM 2809 C CA . ALA B 1 102 ? 8.906 -9.273 1.389 1 98.81 102 ALA B CA 1
ATOM 2810 C C . ALA B 1 102 ? 8.617 -9.391 2.883 1 98.81 102 ALA B C 1
ATOM 2812 O O . ALA B 1 102 ? 7.5 -9.711 3.287 1 98.81 102 ALA B O 1
ATOM 2813 N N . ARG B 1 103 ? 9.625 -9.141 3.701 1 98.81 103 ARG B N 1
ATOM 2814 C CA . ARG B 1 103 ? 9.477 -9.195 5.152 1 98.81 103 ARG B CA 1
ATOM 2815 C C . ARG B 1 103 ? 8.562 -8.07 5.648 1 98.81 103 ARG B C 1
ATOM 2817 O O . ARG B 1 103 ? 7.688 -8.305 6.48 1 98.81 103 ARG B O 1
ATOM 2824 N N . ALA B 1 104 ? 8.766 -6.898 5.133 1 98.75 104 ALA B N 1
ATOM 2825 C CA . ALA B 1 104 ? 7.965 -5.75 5.543 1 98.75 104 ALA B CA 1
ATOM 2826 C C . ALA B 1 104 ? 6.48 -5.996 5.281 1 98.75 104 ALA B C 1
ATOM 2828 O O . ALA B 1 104 ? 5.648 -5.797 6.172 1 98.75 104 ALA B O 1
ATOM 2829 N N . VAL B 1 105 ? 6.145 -6.473 4.105 1 98.81 105 VAL B N 1
ATOM 2830 C CA . VAL B 1 105 ? 4.738 -6.629 3.736 1 98.81 105 VAL B CA 1
ATOM 2831 C C . VAL B 1 105 ? 4.16 -7.859 4.43 1 98.81 105 VAL B C 1
ATOM 2833 O O . VAL B 1 105 ? 2.979 -7.879 4.789 1 98.81 105 VAL B O 1
ATOM 2836 N N . ALA B 1 106 ? 4.961 -8.898 4.594 1 98.88 106 ALA B N 1
ATOM 2837 C CA . ALA B 1 106 ? 4.496 -10.109 5.266 1 98.88 106 ALA B CA 1
ATOM 2838 C C . ALA B 1 106 ? 4.125 -9.82 6.719 1 98.88 106 ALA B C 1
ATOM 2840 O O . ALA B 1 106 ? 3.09 -10.281 7.207 1 98.88 106 ALA B O 1
ATOM 2841 N N . ARG B 1 107 ? 4.949 -9.031 7.422 1 98.62 107 ARG B N 1
ATOM 2842 C CA . ARG B 1 107 ? 4.688 -8.688 8.82 1 98.62 107 ARG B CA 1
ATOM 2843 C C . ARG B 1 107 ? 3.391 -7.898 8.953 1 98.62 107 ARG B C 1
ATOM 2845 O O . ARG B 1 107 ? 2.607 -8.133 9.875 1 98.62 107 ARG B O 1
ATOM 2852 N N . ALA B 1 108 ? 3.205 -7.031 8.055 1 98.56 108 ALA B N 1
ATOM 2853 C CA . ALA B 1 108 ? 1.991 -6.219 8.062 1 98.56 108 ALA B CA 1
ATOM 2854 C C . ALA B 1 108 ? 0.748 -7.094 7.918 1 98.56 108 ALA B C 1
ATOM 2856 O O . ALA B 1 108 ? -0.222 -6.934 8.664 1 98.56 108 ALA B O 1
ATOM 2857 N N . VAL B 1 109 ? 0.779 -8.031 6.977 1 98.81 109 VAL B N 1
ATOM 2858 C CA . VAL B 1 109 ? -0.345 -8.922 6.723 1 98.81 109 VAL B CA 1
ATOM 2859 C C . VAL B 1 109 ? -0.611 -9.789 7.953 1 98.81 109 VAL B C 1
ATOM 2861 O O . VAL B 1 109 ? -1.763 -10.109 8.258 1 98.81 109 VAL B O 1
ATOM 2864 N N . SER B 1 110 ? 0.388 -10.094 8.68 1 98.81 110 SER B N 1
ATOM 2865 C CA . SER B 1 110 ? 0.319 -11.023 9.805 1 98.81 110 SER B CA 1
ATOM 2866 C C . SER B 1 110 ? -0.499 -10.445 10.953 1 98.81 110 SER B C 1
ATOM 2868 O O . SER B 1 110 ? -0.977 -11.188 11.812 1 98.81 110 SER B O 1
ATOM 2870 N N . THR B 1 111 ? -0.702 -9.133 10.977 1 98.12 111 THR B N 1
ATOM 2871 C CA . THR B 1 111 ? -1.247 -8.453 12.148 1 98.12 111 THR B CA 1
ATOM 2872 C C . THR B 1 111 ? -2.721 -8.805 12.336 1 98.12 111 THR B C 1
ATOM 2874 O O . THR B 1 111 ? -3.254 -8.695 13.438 1 98.12 111 THR B O 1
ATOM 2877 N N . THR B 1 112 ? -3.398 -9.242 11.25 1 97.94 112 THR B N 1
ATOM 2878 C CA . THR B 1 112 ? -4.844 -9.367 11.391 1 97.94 112 THR B CA 1
ATOM 2879 C C . THR B 1 112 ? -5.34 -10.672 10.773 1 97.94 112 THR B C 1
ATOM 2881 O O . THR B 1 112 ? -6.477 -10.75 10.297 1 97.94 112 THR B O 1
ATOM 2884 N N . THR B 1 113 ? -4.516 -11.625 10.602 1 98.75 113 THR B N 1
ATOM 2885 C CA . THR B 1 113 ? -4.887 -12.945 10.102 1 98.75 113 THR B CA 1
ATOM 2886 C C . THR B 1 113 ? -4.348 -14.039 11.016 1 98.75 113 THR B C 1
ATOM 2888 O O . THR B 1 113 ? -3.441 -13.797 11.812 1 98.75 113 THR B O 1
ATOM 2891 N N . ASP B 1 114 ? -4.949 -15.219 10.922 1 98.69 114 ASP B N 1
ATOM 2892 C CA . ASP B 1 114 ? -4.543 -16.328 11.781 1 98.69 114 ASP B CA 1
ATOM 2893 C C . ASP B 1 114 ? -3.666 -17.312 11.016 1 98.69 114 ASP B C 1
ATOM 2895 O O . ASP B 1 114 ? -2.922 -18.094 11.617 1 98.69 114 ASP B O 1
ATOM 2899 N N . ARG B 1 115 ? -3.805 -17.266 9.727 1 98.56 115 ARG B N 1
ATOM 2900 C CA . ARG B 1 115 ? -3.121 -18.219 8.844 1 98.56 115 ARG B CA 1
ATOM 2901 C C . ARG B 1 115 ? -2.971 -17.641 7.438 1 98.56 115 ARG B C 1
ATOM 2903 O O . ARG B 1 115 ? -3.834 -16.891 6.973 1 98.56 115 ARG B O 1
ATOM 2910 N N . VAL B 1 116 ? -1.795 -17.969 6.809 1 98.88 116 VAL B N 1
ATOM 2911 C CA . VAL B 1 116 ? -1.561 -17.516 5.438 1 98.88 116 VAL B CA 1
ATOM 2912 C C . VAL B 1 116 ? -1.29 -18.719 4.539 1 98.88 116 VAL B C 1
ATOM 2914 O O . VAL B 1 116 ? -0.635 -19.688 4.953 1 98.88 116 VAL B O 1
ATOM 2917 N N . VAL B 1 117 ? -1.826 -18.75 3.348 1 98.88 117 VAL B N 1
ATOM 2918 C CA . VAL B 1 117 ? -1.534 -19.734 2.318 1 98.88 117 VAL B CA 1
ATOM 2919 C C . VAL B 1 117 ? -0.963 -19.047 1.082 1 98.88 117 VAL B C 1
ATOM 2921 O O . VAL B 1 117 ? -1.584 -18.141 0.531 1 98.88 117 VAL B O 1
ATOM 2924 N N . LEU B 1 118 ? 0.182 -19.438 0.696 1 98.81 118 LEU B N 1
ATOM 2925 C CA . LEU B 1 118 ? 0.848 -18.891 -0.481 1 98.81 118 LEU B CA 1
ATOM 2926 C C . LEU B 1 118 ? 0.869 -19.906 -1.616 1 98.81 118 LEU B C 1
ATOM 2928 O O . LEU B 1 118 ? 0.794 -21.125 -1.374 1 98.81 118 LEU B O 1
ATOM 2932 N N . VAL B 1 119 ? 0.947 -19.422 -2.842 1 98.62 119 VAL B N 1
ATOM 2933 C CA . VAL B 1 119 ? 1.126 -20.281 -4.012 1 98.62 119 VAL B CA 1
ATOM 2934 C C . VAL B 1 119 ? 2.475 -19.984 -4.664 1 98.62 119 VAL B C 1
ATOM 2936 O O . VAL B 1 119 ? 2.676 -18.906 -5.234 1 98.62 119 VAL B O 1
ATOM 2939 N N . ASN B 1 120 ? 3.391 -20.984 -4.559 1 97.31 120 ASN B N 1
ATOM 2940 C CA . ASN B 1 120 ? 4.707 -20.875 -5.18 1 97.31 120 ASN B CA 1
ATOM 2941 C C . ASN B 1 120 ? 5.312 -19.5 -4.953 1 97.31 120 ASN B C 1
ATOM 2943 O O . ASN B 1 120 ? 5.574 -18.766 -5.91 1 97.31 120 ASN B O 1
ATOM 2947 N N . PRO B 1 121 ? 5.664 -19.203 -3.607 1 94.94 121 PRO B N 1
ATOM 2948 C CA . PRO B 1 121 ? 6.273 -17.906 -3.359 1 94.94 121 PRO B CA 1
ATOM 2949 C C . PRO B 1 121 ? 7.723 -17.828 -3.838 1 94.94 121 PRO B C 1
ATOM 2951 O O . PRO B 1 121 ? 8.523 -18.719 -3.531 1 94.94 121 PRO B O 1
ATOM 2954 N N . HIS B 1 122 ? 8.188 -17.344 -4.996 1 90.12 122 HIS B N 1
ATOM 2955 C CA . HIS B 1 122 ? 9.531 -17.188 -5.547 1 90.12 122 HIS B CA 1
ATOM 2956 C C . HIS B 1 122 ? 10.547 -18 -4.758 1 90.12 122 HIS B C 1
ATOM 2958 O O . HIS B 1 122 ? 11.273 -18.812 -5.332 1 90.12 122 HIS B O 1
ATOM 2964 N N . GLU B 1 123 ? 10.609 -17.828 -3.387 1 94.19 123 GLU B N 1
ATOM 2965 C CA . GLU B 1 123 ? 11.367 -18.625 -2.43 1 94.19 123 GLU B CA 1
ATOM 2966 C C . GLU B 1 123 ? 10.492 -19.062 -1.256 1 94.19 123 GLU B C 1
ATOM 2968 O O . GLU B 1 123 ? 9.773 -18.234 -0.678 1 94.19 123 GLU B O 1
ATOM 2973 N N . ASP B 1 124 ? 10.664 -20.297 -0.831 1 94.94 124 ASP B N 1
ATOM 2974 C CA . ASP B 1 124 ? 9.867 -20.797 0.282 1 94.94 124 ASP B CA 1
ATOM 2975 C C . ASP B 1 124 ? 10.211 -20.078 1.581 1 94.94 124 ASP B C 1
ATOM 2977 O O . ASP B 1 124 ? 9.367 -19.938 2.469 1 94.94 124 ASP B O 1
ATOM 2981 N N . ALA B 1 125 ? 11.391 -19.562 1.664 1 96.94 125 ALA B N 1
ATOM 2982 C CA . ALA B 1 125 ? 11.883 -18.922 2.877 1 96.94 125 ALA B CA 1
ATOM 2983 C C . ALA B 1 125 ? 11.07 -17.672 3.199 1 96.94 125 ALA B C 1
ATOM 2985 O O . ALA B 1 125 ? 11.102 -17.172 4.328 1 96.94 125 ALA B O 1
ATOM 2986 N N . VAL B 1 126 ? 10.312 -17.141 2.254 1 97.81 126 VAL B N 1
ATOM 2987 C CA . VAL B 1 126 ? 9.477 -15.969 2.484 1 97.81 126 VAL B CA 1
ATOM 2988 C C . VAL B 1 126 ? 8.453 -16.266 3.582 1 97.81 126 VAL B C 1
ATOM 2990 O O . VAL B 1 126 ? 8.008 -15.359 4.281 1 97.81 126 VAL B O 1
ATOM 2993 N N . ALA B 1 127 ? 8.094 -17.547 3.725 1 98.44 127 ALA B N 1
ATOM 2994 C CA . ALA B 1 127 ? 7.145 -17.953 4.75 1 98.44 127 ALA B CA 1
ATOM 2995 C C . ALA B 1 127 ? 7.629 -17.562 6.141 1 98.44 127 ALA B C 1
ATOM 2997 O O . ALA B 1 127 ? 6.824 -17.266 7.027 1 98.44 127 ALA B O 1
ATOM 2998 N N . ASP B 1 128 ? 8.914 -17.484 6.344 1 98.38 128 ASP B N 1
ATOM 2999 C CA . ASP B 1 128 ? 9.508 -17.219 7.648 1 98.38 128 ASP B CA 1
ATOM 3000 C C . ASP B 1 128 ? 9.312 -15.758 8.047 1 98.38 128 ASP B C 1
ATOM 3002 O O . ASP B 1 128 ? 9.508 -15.391 9.211 1 98.38 128 ASP B O 1
ATOM 3006 N N . PHE B 1 129 ? 8.93 -14.922 7.102 1 98.62 129 PHE B N 1
ATOM 3007 C CA . PHE B 1 129 ? 8.766 -13.5 7.379 1 98.62 129 PHE B CA 1
ATOM 3008 C C . PHE B 1 129 ? 7.422 -13.234 8.055 1 98.62 129 PHE B C 1
ATOM 3010 O O . PHE B 1 129 ? 7.207 -12.156 8.617 1 98.62 129 PHE B O 1
ATOM 3017 N N . PHE B 1 130 ? 6.504 -14.172 7.926 1 98.81 130 PHE B N 1
ATOM 3018 C CA . PHE B 1 130 ? 5.188 -14.016 8.539 1 98.81 130 PHE B CA 1
ATOM 3019 C C . PHE B 1 130 ? 5.23 -14.391 10.016 1 98.81 130 PHE B C 1
ATOM 3021 O O . PHE B 1 130 ? 5.988 -15.273 10.414 1 98.81 130 PHE B O 1
ATOM 3028 N N . ASP B 1 131 ? 4.348 -13.75 10.789 1 98.5 131 ASP B N 1
ATOM 3029 C CA . ASP B 1 131 ? 4.273 -14.023 12.219 1 98.5 131 ASP B CA 1
ATOM 3030 C C . ASP B 1 131 ? 3.166 -15.023 12.531 1 98.5 131 ASP B C 1
ATOM 3032 O O . ASP B 1 131 ? 2.814 -15.227 13.695 1 98.5 131 ASP B O 1
ATOM 3036 N N . VAL B 1 132 ? 2.537 -15.594 11.562 1 98.69 132 VAL B N 1
ATOM 3037 C CA . VAL B 1 132 ? 1.485 -16.594 11.688 1 98.69 132 VAL B CA 1
ATOM 3038 C C . VAL B 1 132 ? 1.851 -17.828 10.875 1 98.69 132 VAL B C 1
ATOM 3040 O O . VAL B 1 132 ? 2.752 -17.781 10.031 1 98.69 132 VAL B O 1
ATOM 3043 N N . PRO B 1 133 ? 1.18 -18.953 11.125 1 98.5 133 PRO B N 1
ATOM 3044 C CA . PRO B 1 133 ? 1.464 -20.141 10.32 1 98.5 133 PRO B CA 1
ATOM 3045 C C . PRO B 1 133 ? 1.237 -19.922 8.828 1 98.5 133 PRO B C 1
ATOM 3047 O O . PRO B 1 133 ? 0.279 -19.234 8.445 1 98.5 133 PRO B O 1
ATOM 3050 N N . VAL B 1 134 ? 2.178 -20.453 8.055 1 98.75 134 VAL B N 1
ATOM 3051 C CA . VAL B 1 134 ? 2.111 -20.312 6.602 1 98.75 134 VAL B CA 1
ATOM 3052 C C . VAL B 1 134 ? 2.172 -21.688 5.941 1 98.75 134 VAL B C 1
ATOM 3054 O O . VAL B 1 134 ? 3.008 -22.516 6.297 1 98.75 134 VAL B O 1
ATOM 3057 N N . ASP B 1 135 ? 1.293 -21.938 5.062 1 98.5 135 ASP B N 1
ATOM 3058 C CA . ASP B 1 135 ? 1.364 -23.094 4.172 1 98.5 135 ASP B CA 1
ATOM 3059 C C . ASP B 1 135 ? 1.675 -22.656 2.74 1 98.5 135 ASP B C 1
ATOM 3061 O O . ASP B 1 135 ? 1.162 -21.641 2.268 1 98.5 135 ASP B O 1
ATOM 3065 N N . ILE B 1 136 ? 2.465 -23.406 2.08 1 98.25 136 ILE B N 1
ATOM 3066 C CA . ILE B 1 136 ? 2.809 -23.141 0.689 1 98.25 136 ILE B CA 1
ATOM 3067 C C . ILE B 1 136 ? 2.27 -24.25 -0.204 1 98.25 136 ILE B C 1
ATOM 3069 O O . ILE B 1 136 ? 2.494 -25.438 0.064 1 98.25 136 ILE B O 1
ATOM 3073 N N . VAL B 1 137 ? 1.612 -23.797 -1.205 1 97.88 137 VAL B N 1
ATOM 3074 C CA . VAL B 1 137 ? 1.053 -24.719 -2.188 1 97.88 137 VAL B CA 1
ATOM 3075 C C . VAL B 1 137 ? 1.876 -24.672 -3.473 1 97.88 137 VAL B C 1
ATOM 3077 O O . VAL B 1 137 ? 2.242 -23.578 -3.939 1 97.88 137 VAL B O 1
ATOM 3080 N N . ASP B 1 138 ? 2.221 -25.844 -3.992 1 97.31 138 ASP B N 1
ATOM 3081 C CA . ASP B 1 138 ? 2.846 -25.938 -5.309 1 97.31 138 ASP B CA 1
ATOM 3082 C C . ASP B 1 138 ? 1.802 -26.188 -6.395 1 97.31 138 ASP B C 1
ATOM 3084 O O . ASP B 1 138 ? 1.229 -27.281 -6.465 1 97.31 138 ASP B O 1
ATOM 3088 N N . ALA B 1 139 ? 1.628 -25.234 -7.238 1 97.62 139 ALA B N 1
ATOM 3089 C CA . ALA B 1 139 ? 0.567 -25.344 -8.234 1 97.62 139 ALA B CA 1
ATOM 3090 C C . ALA B 1 139 ? 1.145 -25.594 -9.625 1 97.62 139 ALA B C 1
ATOM 3092 O O . ALA B 1 139 ? 0.416 -25.578 -10.625 1 97.62 139 ALA B O 1
ATOM 3093 N N . ALA B 1 140 ? 2.398 -25.875 -9.711 1 97.94 140 ALA B N 1
ATOM 3094 C CA . ALA B 1 140 ? 3.084 -26.016 -10.992 1 97.94 140 ALA B CA 1
ATOM 3095 C C . ALA B 1 140 ? 2.477 -27.156 -11.812 1 97.94 140 ALA B C 1
ATOM 3097 O O . ALA B 1 140 ? 2.371 -27.062 -13.031 1 97.94 140 ALA B O 1
ATOM 3098 N N . GLY B 1 141 ? 2.104 -28.203 -11.156 1 98.19 141 GLY B N 1
ATOM 3099 C CA . GLY B 1 141 ? 1.547 -29.344 -11.859 1 98.19 141 GLY B CA 1
ATOM 3100 C C . GLY B 1 141 ? 0.305 -29 -12.664 1 98.19 141 GLY B C 1
ATOM 3101 O O . GLY B 1 141 ? 0.025 -29.641 -13.688 1 98.19 141 GLY B O 1
ATOM 3102 N N . ARG B 1 142 ? -0.461 -27.984 -12.195 1 98.38 142 ARG B N 1
ATOM 3103 C CA . ARG B 1 142 ? -1.68 -27.547 -12.875 1 98.38 142 ARG B CA 1
ATOM 3104 C C . ARG B 1 142 ? -1.375 -27.062 -14.289 1 98.38 142 ARG B C 1
ATOM 3106 O O . ARG B 1 142 ? -2.246 -27.094 -15.164 1 98.38 142 ARG B O 1
ATOM 3113 N N . LEU B 1 143 ? -0.174 -26.672 -14.539 1 98.5 143 LEU B N 1
ATOM 3114 C CA . LEU B 1 143 ? 0.212 -26.062 -15.805 1 98.5 143 LEU B CA 1
ATOM 3115 C C . LEU B 1 143 ? 0.214 -27.094 -16.922 1 98.5 143 LEU B C 1
ATOM 3117 O O . LEU B 1 143 ? 0.225 -26.734 -18.109 1 98.5 143 LEU B O 1
ATOM 3121 N N . ALA B 1 144 ? 0.228 -28.391 -16.609 1 98.38 144 ALA B N 1
ATOM 3122 C CA . ALA B 1 144 ? 0.233 -29.453 -17.609 1 98.38 144 ALA B CA 1
ATOM 3123 C C . ALA B 1 144 ? -1.13 -29.578 -18.281 1 98.38 144 ALA B C 1
ATOM 3125 O O . ALA B 1 144 ? -1.219 -29.969 -19.453 1 98.38 144 ALA B O 1
ATOM 3126 N N . GLU B 1 145 ? -2.135 -29.219 -17.562 1 97.62 145 GLU B N 1
ATOM 3127 C CA . GLU B 1 145 ? -3.51 -29.5 -17.953 1 97.62 145 GLU B CA 1
ATOM 3128 C C . GLU B 1 145 ? -3.84 -28.844 -19.297 1 97.62 145 GLU B C 1
ATOM 3130 O O . GLU B 1 145 ? -4.41 -29.484 -20.188 1 97.62 145 GLU B O 1
ATOM 3135 N N . PRO B 1 146 ? -3.543 -27.594 -19.484 1 97.44 146 PRO B N 1
ATOM 3136 C CA . PRO B 1 146 ? -3.955 -26.938 -20.719 1 97.44 146 PRO B CA 1
ATOM 3137 C C . PRO B 1 146 ? -3.016 -27.234 -21.891 1 97.44 146 PRO B C 1
ATOM 3139 O O . PRO B 1 146 ? -3.264 -26.797 -23.016 1 97.44 146 PRO B O 1
ATOM 3142 N N . LEU B 1 147 ? -1.905 -27.891 -21.672 1 98.12 147 LEU B N 1
ATOM 3143 C CA . LEU B 1 147 ? -0.971 -28.188 -22.75 1 98.12 147 LEU B CA 1
ATOM 3144 C C . LEU B 1 147 ? -1.578 -29.172 -23.734 1 98.12 147 LEU B C 1
ATOM 3146 O O . LEU B 1 147 ? -2.268 -30.109 -23.344 1 98.12 147 LEU B O 1
ATOM 3150 N N . PRO B 1 148 ? -1.326 -28.969 -25.031 1 97.62 148 PRO B N 1
ATOM 3151 C CA . PRO B 1 148 ? -1.791 -29.938 -26.031 1 97.62 148 PRO B CA 1
ATOM 3152 C C . PRO B 1 148 ? -0.947 -31.203 -26.047 1 97.62 148 PRO B C 1
ATOM 3154 O O . PRO B 1 148 ? -0.062 -31.375 -25.219 1 97.62 148 PRO B O 1
ATOM 3157 N N . GLU B 1 149 ? -1.365 -32.094 -26.906 1 97.81 149 GLU B N 1
ATOM 3158 C CA . GLU B 1 149 ? -0.461 -33.219 -27.172 1 97.81 149 GLU B CA 1
ATOM 3159 C C . GLU B 1 149 ? 0.858 -32.719 -27.766 1 97.81 149 GLU B C 1
ATOM 3161 O O . GLU B 1 149 ? 0.866 -32 -28.766 1 97.81 149 GLU B O 1
ATOM 3166 N N . LEU B 1 150 ? 1.936 -33.094 -27.141 1 98.19 150 LEU B N 1
ATOM 3167 C CA . LEU B 1 150 ? 3.256 -32.625 -27.531 1 98.19 150 LEU B CA 1
ATOM 3168 C C . LEU B 1 150 ? 4.078 -33.719 -28.172 1 98.19 150 LEU B C 1
ATOM 3170 O O . LEU B 1 150 ? 4.004 -34.875 -27.75 1 98.19 150 LEU B O 1
ATOM 3174 N N . ASP B 1 151 ? 4.828 -33.344 -29.109 1 98 151 ASP B N 1
ATOM 3175 C CA . ASP B 1 151 ? 5.73 -34.281 -29.766 1 98 151 ASP B CA 1
ATOM 3176 C C . ASP B 1 151 ? 7.098 -34.281 -29.094 1 98 151 ASP B C 1
ATOM 3178 O O . ASP B 1 151 ? 7.832 -33.281 -29.141 1 98 151 ASP B O 1
ATOM 3182 N N . ALA B 1 152 ? 7.484 -35.438 -28.5 1 97.44 152 ALA B N 1
ATOM 3183 C CA . ALA B 1 152 ? 8.766 -35.594 -27.812 1 97.44 152 ALA B CA 1
ATOM 3184 C C . ALA B 1 152 ? 9.047 -34.406 -26.891 1 97.44 152 ALA B C 1
ATOM 3186 O O . ALA B 1 152 ? 10.07 -33.75 -27.031 1 97.44 152 ALA B O 1
ATOM 3187 N N . PRO B 1 153 ? 8.172 -34.219 -25.969 1 98.06 153 PRO B N 1
ATOM 3188 C CA . PRO B 1 153 ? 8.195 -32.969 -25.188 1 98.06 153 PRO B CA 1
ATOM 3189 C C . PRO B 1 153 ? 9.477 -32.812 -24.375 1 98.06 153 PRO B C 1
ATOM 3191 O O . PRO B 1 153 ? 9.977 -33.781 -23.797 1 98.06 153 PRO B O 1
ATOM 3194 N N . LEU B 1 154 ? 10.023 -31.641 -24.391 1 98 154 LEU B N 1
ATOM 3195 C CA . LEU B 1 154 ? 11.125 -31.203 -23.547 1 98 154 LEU B CA 1
ATOM 3196 C C . LEU B 1 154 ? 10.695 -30.047 -22.656 1 98 154 LEU B C 1
ATOM 3198 O O . LEU B 1 154 ? 10.25 -29 -23.156 1 98 154 LEU B O 1
ATOM 3202 N N . PHE B 1 155 ? 10.758 -30.281 -21.344 1 98.06 155 PHE B N 1
ATOM 3203 C CA . PHE B 1 155 ? 10.445 -29.25 -20.375 1 98.06 155 PHE B CA 1
ATOM 3204 C C . PHE B 1 155 ? 11.711 -28.562 -19.875 1 98.06 155 PHE B C 1
ATOM 3206 O O . PHE B 1 155 ? 12.602 -29.219 -19.344 1 98.06 155 PHE B O 1
ATOM 3213 N N . LEU B 1 156 ? 11.727 -27.25 -20.062 1 96.5 156 LEU B N 1
ATOM 3214 C CA . LEU B 1 156 ? 12.938 -26.516 -19.734 1 96.5 156 LEU B CA 1
ATOM 3215 C C . LEU B 1 156 ? 12.672 -25.484 -18.625 1 96.5 156 LEU B C 1
ATOM 3217 O O . LEU B 1 156 ? 11.609 -24.859 -18.609 1 96.5 156 LEU B O 1
ATOM 3221 N N . SER B 1 157 ? 13.609 -25.375 -17.75 1 93.94 157 SER B N 1
ATOM 3222 C CA . SER B 1 157 ? 13.602 -24.281 -16.797 1 93.94 157 SER B CA 1
ATOM 3223 C C . SER B 1 157 ? 14.656 -23.234 -17.141 1 93.94 157 SER B C 1
ATOM 3225 O O . SER B 1 157 ? 15.609 -23.531 -17.875 1 93.94 157 SER B O 1
ATOM 3227 N N . PRO B 1 158 ? 14.438 -21.953 -16.719 1 87 158 PRO B N 1
ATOM 3228 C CA . PRO B 1 158 ? 15.375 -20.891 -17.094 1 87 158 PRO B CA 1
ATOM 3229 C C . PRO B 1 158 ? 16.781 -21.141 -16.562 1 87 158 PRO B C 1
ATOM 3231 O O . PRO B 1 158 ? 17.766 -20.688 -17.172 1 87 158 PRO B O 1
ATOM 3234 N N . ASP B 1 159 ? 16.859 -21.719 -15.398 1 85 159 ASP B N 1
ATOM 3235 C CA . ASP B 1 159 ? 18.156 -22.047 -14.82 1 85 159 ASP B CA 1
ATOM 3236 C C . ASP B 1 159 ? 18.078 -23.344 -14 1 85 159 ASP B C 1
ATOM 3238 O O . ASP B 1 159 ? 17 -23.938 -13.875 1 85 159 ASP B O 1
ATOM 3242 N N . SER B 1 160 ? 19.234 -23.781 -13.586 1 85 160 SER B N 1
ATOM 3243 C CA . SER B 1 160 ? 19.297 -25.047 -12.883 1 85 160 SER B CA 1
ATOM 3244 C C . SER B 1 160 ? 18.578 -24.984 -11.547 1 85 160 SER B C 1
ATOM 3246 O O . SER B 1 160 ? 18.078 -25.984 -11.039 1 85 160 SER B O 1
ATOM 3248 N N . GLY B 1 161 ? 18.469 -23.859 -11 1 81.31 161 GLY B N 1
ATOM 3249 C CA . GLY B 1 161 ? 17.844 -23.688 -9.703 1 81.31 161 GLY B CA 1
ATOM 3250 C C . GLY B 1 161 ? 16.328 -23.828 -9.75 1 81.31 161 GLY B C 1
ATOM 3251 O O . GLY B 1 161 ? 15.695 -24.078 -8.719 1 81.31 161 GLY B O 1
ATOM 3252 N N . ALA B 1 162 ? 15.797 -23.797 -10.922 1 85.38 162 ALA B N 1
ATOM 3253 C CA . ALA B 1 162 ? 14.344 -23.859 -11.078 1 85.38 162 ALA B CA 1
ATOM 3254 C C . ALA B 1 162 ? 13.914 -25.172 -11.734 1 85.38 162 ALA B C 1
ATOM 3256 O O . ALA B 1 162 ? 12.797 -25.297 -12.227 1 85.38 162 ALA B O 1
ATOM 3257 N N . ILE B 1 163 ? 14.758 -26.094 -11.812 1 91.81 163 ILE B N 1
ATOM 3258 C CA . ILE B 1 163 ? 14.492 -27.312 -12.555 1 91.81 163 ILE B CA 1
ATOM 3259 C C . ILE B 1 163 ? 13.297 -28.047 -11.938 1 91.81 163 ILE B C 1
ATOM 3261 O O . ILE B 1 163 ? 12.594 -28.781 -12.625 1 91.81 163 ILE B O 1
ATOM 3265 N N . ASP B 1 164 ? 13.031 -27.797 -10.648 1 93.5 164 ASP B N 1
ATOM 3266 C CA . ASP B 1 164 ? 11.938 -28.469 -9.945 1 93.5 164 ASP B CA 1
ATOM 3267 C C . ASP B 1 164 ? 10.594 -28.172 -10.602 1 93.5 164 ASP B C 1
ATOM 3269 O O . ASP B 1 164 ? 9.719 -29.031 -10.672 1 93.5 164 ASP B O 1
ATOM 3273 N N . ILE B 1 165 ? 10.422 -27.016 -11.016 1 95.19 165 ILE B N 1
ATOM 3274 C CA . ILE B 1 165 ? 9.156 -26.625 -11.641 1 95.19 165 ILE B CA 1
ATOM 3275 C C . ILE B 1 165 ? 8.969 -27.391 -12.945 1 95.19 165 ILE B C 1
ATOM 3277 O O . ILE B 1 165 ? 7.867 -27.875 -13.234 1 95.19 165 ILE B O 1
ATOM 3281 N N . ALA B 1 166 ? 10.016 -27.484 -13.773 1 96.69 166 ALA B N 1
ATOM 3282 C CA . ALA B 1 166 ? 9.961 -28.234 -15.016 1 96.69 166 ALA B CA 1
ATOM 3283 C C . ALA B 1 166 ? 9.633 -29.703 -14.758 1 96.69 166 ALA B C 1
ATOM 3285 O O . ALA B 1 166 ? 8.82 -30.312 -15.469 1 96.69 166 ALA B O 1
ATOM 3286 N N . GLU B 1 167 ? 10.25 -30.234 -13.75 1 97.81 167 GLU B N 1
ATOM 3287 C CA . GLU B 1 167 ? 10.008 -31.625 -13.391 1 97.81 167 GLU B CA 1
ATOM 3288 C C . GLU B 1 167 ? 8.555 -31.844 -12.961 1 97.81 167 GLU B C 1
ATOM 3290 O O . GLU B 1 167 ? 7.922 -32.812 -13.352 1 97.81 167 GLU B O 1
ATOM 3295 N N . THR B 1 168 ? 8.094 -30.938 -12.148 1 97.94 168 THR B N 1
ATOM 3296 C CA . THR B 1 168 ? 6.723 -31.031 -11.656 1 97.94 168 THR B CA 1
ATOM 3297 C C . THR B 1 168 ? 5.727 -30.984 -12.812 1 97.94 168 THR B C 1
ATOM 3299 O O . THR B 1 168 ? 4.781 -31.781 -12.859 1 97.94 168 THR B O 1
ATOM 3302 N N . VAL B 1 169 ? 5.941 -30.094 -13.719 1 98.38 169 VAL B N 1
ATOM 3303 C CA . VAL B 1 169 ? 5.047 -29.969 -14.867 1 98.38 169 VAL B CA 1
ATOM 3304 C C . VAL B 1 169 ? 5.145 -31.219 -15.742 1 98.38 169 VAL B C 1
ATOM 3306 O O . VAL B 1 169 ? 4.125 -31.766 -16.172 1 98.38 169 VAL B O 1
ATOM 3309 N N . ARG B 1 170 ? 6.352 -31.688 -16.016 1 98.31 170 ARG B N 1
ATOM 3310 C CA . ARG B 1 170 ? 6.574 -32.875 -16.812 1 98.31 170 ARG B CA 1
ATOM 3311 C C . ARG B 1 170 ? 5.867 -34.094 -16.203 1 98.31 170 ARG B C 1
ATOM 3313 O O . ARG B 1 170 ? 5.188 -34.844 -16.891 1 98.31 170 ARG B O 1
ATOM 3320 N N . ASP B 1 171 ? 6.066 -34.25 -14.891 1 98.44 171 ASP B N 1
ATOM 3321 C CA . ASP B 1 171 ? 5.461 -35.375 -14.195 1 98.44 171 ASP B CA 1
ATOM 3322 C C . ASP B 1 171 ? 3.939 -35.344 -14.312 1 98.44 171 ASP B C 1
ATOM 3324 O O . ASP B 1 171 ? 3.303 -36.375 -14.516 1 98.44 171 ASP B O 1
ATOM 3328 N N . ALA B 1 172 ? 3.361 -34.219 -14.109 1 98.25 172 ALA B N 1
ATOM 3329 C CA . ALA B 1 172 ? 1.915 -34.062 -14.234 1 98.25 172 ALA B CA 1
ATOM 3330 C C . ALA B 1 172 ? 1.455 -34.312 -15.664 1 98.25 172 ALA B C 1
ATOM 3332 O O . ALA B 1 172 ? 0.37 -34.875 -15.883 1 98.25 172 ALA B O 1
ATOM 3333 N N . TYR B 1 173 ? 2.268 -33.875 -16.609 1 98.25 173 TYR B N 1
ATOM 3334 C CA . TYR B 1 173 ? 1.959 -34.125 -18 1 98.25 173 TYR B CA 1
ATOM 3335 C C . TYR B 1 173 ? 2.012 -35.625 -18.312 1 98.25 173 TYR B C 1
ATOM 3337 O O . TYR B 1 173 ? 1.221 -36.125 -19.125 1 98.25 173 TYR B O 1
ATOM 3345 N N . GLY B 1 174 ? 3.012 -36.281 -17.781 1 97.94 174 GLY B N 1
ATOM 3346 C CA . GLY B 1 174 ? 3.027 -37.719 -17.844 1 97.94 174 GLY B CA 1
ATOM 3347 C C . GLY B 1 174 ? 4.125 -38.281 -18.734 1 97.94 174 GLY B C 1
ATOM 3348 O O . GLY B 1 174 ? 4.414 -39.469 -18.703 1 97.94 174 GLY B O 1
ATOM 3349 N N . GLU B 1 175 ? 4.758 -37.5 -19.547 1 97.31 175 GLU B N 1
ATOM 3350 C CA . GLU B 1 175 ? 5.844 -37.938 -20.406 1 97.31 175 GLU B CA 1
ATOM 3351 C C . GLU B 1 175 ? 6.77 -36.781 -20.781 1 97.31 175 GLU B C 1
ATOM 3353 O O . GLU B 1 175 ? 6.422 -35.625 -20.594 1 97.31 175 GLU B O 1
ATOM 3358 N N . GLY B 1 176 ? 8.008 -37.188 -21.266 1 97.19 176 GLY B N 1
ATOM 3359 C CA . GLY B 1 176 ? 8.953 -36.188 -21.734 1 97.19 176 GLY B CA 1
ATOM 3360 C C . GLY B 1 176 ? 10.211 -36.125 -20.891 1 97.19 176 GLY B C 1
ATOM 3361 O O . GLY B 1 176 ? 10.367 -36.875 -19.938 1 97.19 176 GLY B O 1
ATOM 3362 N N . GLU B 1 177 ? 11.102 -35.188 -21.297 1 97.56 177 GLU B N 1
ATOM 3363 C CA . GLU B 1 177 ? 12.375 -34.969 -20.625 1 97.56 177 GLU B CA 1
ATOM 3364 C C . GLU B 1 177 ? 12.445 -33.562 -20.031 1 97.56 177 GLU B C 1
ATOM 3366 O O . GLU B 1 177 ? 11.711 -32.656 -20.438 1 97.56 177 GLU B O 1
ATOM 3371 N N . THR B 1 178 ? 13.289 -33.5 -19 1 97.56 178 THR B N 1
ATOM 3372 C CA . THR B 1 178 ? 13.523 -32.188 -18.406 1 97.56 178 THR B CA 1
ATOM 3373 C C . THR B 1 178 ? 14.969 -31.734 -18.625 1 97.56 178 THR B C 1
ATOM 3375 O O . THR B 1 178 ? 15.859 -32.562 -18.781 1 97.56 178 THR B O 1
ATOM 3378 N N . ASP B 1 179 ? 15.164 -30.484 -18.766 1 95.94 179 ASP B N 1
ATOM 3379 C CA . ASP B 1 179 ? 16.469 -29.844 -18.812 1 95.94 179 ASP B CA 1
ATOM 3380 C C . ASP B 1 179 ? 16.391 -28.375 -18.391 1 95.94 179 ASP B C 1
ATOM 3382 O O . ASP B 1 179 ? 15.359 -27.938 -17.875 1 95.94 179 ASP B O 1
ATOM 3386 N N . TYR B 1 180 ? 17.469 -27.688 -18.391 1 94.19 180 TYR B N 1
ATOM 3387 C CA . TYR B 1 180 ? 17.484 -26.281 -18.047 1 94.19 180 TYR B CA 1
ATOM 3388 C C . TYR B 1 180 ? 18.453 -25.516 -18.953 1 94.19 180 TYR B C 1
ATOM 3390 O O . TYR B 1 180 ? 19.297 -26.109 -19.625 1 94.19 180 TYR B O 1
ATOM 3398 N N . PHE B 1 181 ? 18.219 -24.188 -18.984 1 90.38 181 PHE B N 1
ATOM 3399 C CA . PHE B 1 181 ? 19.109 -23.359 -19.781 1 90.38 181 PHE B CA 1
ATOM 3400 C C . PHE B 1 181 ? 20.391 -23.062 -19.031 1 90.38 181 PHE B C 1
ATOM 3402 O O . PHE B 1 181 ? 20.391 -22.891 -17.812 1 90.38 181 PHE B O 1
ATOM 3409 N N . GLU B 1 182 ? 21.391 -22.969 -19.734 1 87.31 182 GLU B N 1
ATOM 3410 C CA . GLU B 1 182 ? 22.688 -22.562 -19.203 1 87.31 182 GLU B CA 1
ATOM 3411 C C . GLU B 1 182 ? 23.203 -21.328 -19.938 1 87.31 182 GLU B C 1
ATOM 3413 O O . GLU B 1 182 ? 23.016 -21.188 -21.141 1 87.31 182 GLU B O 1
ATOM 3418 N N . LYS B 1 183 ? 23.766 -20.375 -19.047 1 76.94 183 LYS B N 1
ATOM 3419 C CA . LYS B 1 183 ? 24.406 -19.219 -19.656 1 76.94 183 LYS B CA 1
ATOM 3420 C C . LYS B 1 183 ? 25.844 -19.531 -20.078 1 76.94 183 LYS B C 1
ATOM 3422 O O . LYS B 1 183 ? 26.625 -20.031 -19.266 1 76.94 183 LYS B O 1
ATOM 3427 N N . VAL B 1 184 ? 26.031 -19.516 -21.391 1 70.56 184 VAL B N 1
ATOM 3428 C CA . VAL B 1 184 ? 27.359 -19.75 -21.922 1 70.56 184 VAL B CA 1
ATOM 3429 C C . VAL B 1 184 ? 28.031 -18.422 -22.266 1 70.56 184 VAL B C 1
ATOM 3431 O O . VAL B 1 184 ? 27.531 -17.688 -23.125 1 70.56 184 VAL B O 1
ATOM 3434 N N . ARG B 1 185 ? 29.125 -18.078 -21.5 1 64.25 185 ARG B N 1
ATOM 3435 C CA . ARG B 1 185 ? 29.844 -16.812 -21.703 1 64.25 185 ARG B CA 1
ATOM 3436 C C . ARG B 1 185 ? 30.953 -16.984 -22.734 1 64.25 185 ARG B C 1
ATOM 3438 O O . ARG B 1 185 ? 31.844 -17.828 -22.562 1 64.25 185 ARG B O 1
ATOM 3445 N N . HIS B 1 186 ? 30.812 -16.5 -23.922 1 69.56 186 HIS B N 1
ATOM 3446 C CA . HIS B 1 186 ? 31.859 -16.578 -24.938 1 69.56 186 HIS B CA 1
ATOM 3447 C C . HIS B 1 186 ? 32.906 -15.5 -24.703 1 69.56 186 HIS B C 1
ATOM 3449 O O . HIS B 1 186 ? 34.125 -15.766 -24.859 1 69.56 186 HIS B O 1
ATOM 3455 N N . SER B 1 187 ? 32.531 -14.156 -24.734 1 60.66 187 SER B N 1
ATOM 3456 C CA . SER B 1 187 ? 33.375 -13.016 -24.391 1 60.66 187 SER B CA 1
ATOM 3457 C C . SER B 1 187 ? 32.719 -12.164 -23.297 1 60.66 187 SER B C 1
ATOM 3459 O O . SER B 1 187 ? 31.656 -12.5 -22.781 1 60.66 187 SER B O 1
ATOM 3461 N N . GLY B 1 188 ? 33.531 -11.156 -22.734 1 56.03 188 GLY B N 1
ATOM 3462 C CA . GLY B 1 188 ? 33.094 -10.32 -21.641 1 56.03 188 GLY B CA 1
ATOM 3463 C C . GLY B 1 188 ? 31.688 -9.758 -21.828 1 56.03 188 GLY B C 1
ATOM 3464 O O . GLY B 1 188 ? 31.031 -9.367 -20.859 1 56.03 188 GLY B O 1
ATOM 3465 N N . THR B 1 189 ? 31.203 -9.688 -23.078 1 59.59 189 THR B N 1
ATOM 3466 C CA . THR B 1 189 ? 29.953 -8.977 -23.328 1 59.59 189 THR B CA 1
ATOM 3467 C C . THR B 1 189 ? 28.938 -9.891 -24 1 59.59 189 THR B C 1
ATOM 3469 O O . THR B 1 189 ? 27.75 -9.578 -24.047 1 59.59 189 THR B O 1
ATOM 3472 N N . ASP B 1 190 ? 29.469 -11.102 -24.406 1 61.78 190 ASP B N 1
ATOM 3473 C CA . ASP B 1 190 ? 28.578 -11.93 -25.203 1 61.78 190 ASP B CA 1
ATOM 3474 C C . ASP B 1 190 ? 28.109 -13.156 -24.406 1 61.78 190 ASP B C 1
ATOM 3476 O O . ASP B 1 190 ? 28.922 -13.992 -24.016 1 61.78 190 ASP B O 1
ATOM 3480 N N . VAL B 1 191 ? 27 -13.148 -23.891 1 67.19 191 VAL B N 1
ATOM 3481 C CA . VAL B 1 191 ? 26.406 -14.266 -23.172 1 67.19 191 VAL B CA 1
ATOM 3482 C C . VAL B 1 191 ? 25.281 -14.891 -24 1 67.19 191 VAL B C 1
ATOM 3484 O O . VAL B 1 191 ? 24.422 -14.18 -24.531 1 67.19 191 VAL B O 1
ATOM 3487 N N . ASP B 1 192 ? 25.562 -16.297 -24.328 1 73.12 192 ASP B N 1
ATOM 3488 C CA . ASP B 1 192 ? 24.484 -17.047 -25 1 73.12 192 ASP B CA 1
ATOM 3489 C C . ASP B 1 192 ? 23.766 -17.953 -24.016 1 73.12 192 ASP B C 1
ATOM 3491 O O . ASP B 1 192 ? 24.344 -18.391 -23.016 1 73.12 192 ASP B O 1
ATOM 3495 N N . ILE B 1 193 ? 22.406 -18.141 -24.156 1 79.94 193 ILE B N 1
ATOM 3496 C CA . ILE B 1 193 ? 21.609 -19.078 -23.375 1 79.94 193 ILE B CA 1
ATOM 3497 C C . ILE B 1 193 ? 21.281 -20.297 -24.203 1 79.94 193 ILE B C 1
ATOM 3499 O O . ILE B 1 193 ? 20.875 -20.172 -25.359 1 79.94 193 ILE B O 1
ATOM 3503 N N . THR B 1 194 ? 21.719 -21.484 -23.766 1 80 194 THR B N 1
ATOM 3504 C CA . THR B 1 194 ? 21.391 -22.719 -24.469 1 80 194 THR B CA 1
ATOM 3505 C C . THR B 1 194 ? 21 -23.812 -23.469 1 80 194 THR B C 1
ATOM 3507 O O . THR B 1 194 ? 21.422 -23.781 -22.312 1 80 194 THR B O 1
ATOM 3510 N N . PRO B 1 195 ? 20.109 -24.797 -23.984 1 82.88 195 PRO B N 1
ATOM 3511 C CA . PRO B 1 195 ? 19.875 -25.953 -23.094 1 82.88 195 PRO B CA 1
ATOM 3512 C C . PRO B 1 195 ? 21.156 -26.672 -22.719 1 82.88 195 PRO B C 1
ATOM 3514 O O . PRO B 1 195 ? 22.109 -26.703 -23.5 1 82.88 195 PRO B O 1
ATOM 3517 N N . SER B 1 196 ? 21.141 -27.219 -21.578 1 79.62 196 SER B N 1
ATOM 3518 C CA . SER B 1 196 ? 22.375 -27.781 -21.016 1 79.62 196 SER B CA 1
ATOM 3519 C C . SER B 1 196 ? 22.766 -29.062 -21.734 1 79.62 196 SER B C 1
ATOM 3521 O O . SER B 1 196 ? 23.938 -29.234 -22.125 1 79.62 196 SER B O 1
ATOM 3523 N N . ASP B 1 197 ? 21.859 -29.984 -21.922 1 82.25 197 ASP B N 1
ATOM 3524 C CA . ASP B 1 197 ? 22.25 -31.297 -22.438 1 82.25 197 ASP B CA 1
ATOM 3525 C C . ASP B 1 197 ? 21.312 -31.766 -23.531 1 82.25 197 ASP B C 1
ATOM 3527 O O . ASP B 1 197 ? 21.766 -32.344 -24.531 1 82.25 197 ASP B O 1
ATOM 3531 N N . ALA B 1 198 ? 20.078 -31.438 -23.453 1 86.75 198 ALA B N 1
ATOM 3532 C CA . ALA B 1 198 ? 19.047 -32.031 -24.281 1 86.75 198 ALA B CA 1
ATOM 3533 C C . ALA B 1 198 ? 19.031 -31.438 -25.688 1 86.75 198 ALA B C 1
ATOM 3535 O O . ALA B 1 198 ? 19.188 -30.219 -25.844 1 86.75 198 ALA B O 1
ATOM 3536 N N . ASP B 1 199 ? 18.969 -32.344 -26.625 1 91.38 199 ASP B N 1
ATOM 3537 C CA . ASP B 1 199 ? 18.641 -31.891 -27.969 1 91.38 199 ASP B CA 1
ATOM 3538 C C . ASP B 1 199 ? 17.172 -31.484 -28.078 1 91.38 199 ASP B C 1
ATOM 3540 O O . ASP B 1 199 ? 16.297 -32.125 -27.484 1 91.38 199 ASP B O 1
ATOM 3544 N N . PHE B 1 200 ? 16.938 -30.469 -28.828 1 94.56 200 PHE B N 1
ATOM 3545 C CA . PHE B 1 200 ? 15.562 -29.984 -28.891 1 94.56 200 PHE B CA 1
ATOM 3546 C C . PHE B 1 200 ? 15.086 -29.859 -30.328 1 94.56 200 PHE B C 1
ATOM 3548 O O . PHE B 1 200 ? 13.953 -29.469 -30.594 1 94.56 200 PHE B O 1
ATOM 3555 N N . GLU B 1 201 ? 15.969 -30.172 -31.281 1 94.88 201 GLU B N 1
ATOM 3556 C CA . GLU B 1 201 ? 15.586 -30.078 -32.688 1 94.88 201 GLU B CA 1
ATOM 3557 C C . GLU B 1 201 ? 14.406 -31 -33 1 94.88 201 GLU B C 1
ATOM 3559 O O . GLU B 1 201 ? 14.438 -32.188 -32.688 1 94.88 201 GLU B O 1
ATOM 3564 N N . GLY B 1 202 ? 13.438 -30.375 -33.594 1 96.69 202 GLY B N 1
ATOM 3565 C CA . GLY B 1 202 ? 12.273 -31.125 -34.031 1 96.69 202 GLY B CA 1
ATOM 3566 C C . GLY B 1 202 ? 11.336 -31.484 -32.875 1 96.69 202 GLY B C 1
ATOM 3567 O O . GLY B 1 202 ? 10.344 -32.188 -33.094 1 96.69 202 GLY B O 1
ATOM 3568 N N . ARG B 1 203 ? 11.547 -31.016 -31.672 1 97.56 203 ARG B N 1
ATOM 3569 C CA . ARG B 1 203 ? 10.742 -31.344 -30.5 1 97.56 203 ARG B CA 1
ATOM 3570 C C . ARG B 1 203 ? 9.852 -30.172 -30.109 1 97.56 203 ARG B C 1
ATOM 3572 O O . ARG B 1 203 ? 10.117 -29.031 -30.484 1 97.56 203 ARG B O 1
ATOM 3579 N N . ASP B 1 204 ? 8.719 -30.469 -29.422 1 98.12 204 ASP B N 1
ATOM 3580 C CA . ASP B 1 204 ? 7.969 -29.438 -28.719 1 98.12 204 ASP B CA 1
ATOM 3581 C C . ASP B 1 204 ? 8.625 -29.109 -27.375 1 98.12 204 ASP B C 1
ATOM 3583 O O . ASP B 1 204 ? 8.93 -30.016 -26.594 1 98.12 204 ASP B O 1
ATOM 3587 N N . VAL B 1 205 ? 8.867 -27.844 -27.188 1 97.75 205 VAL B N 1
ATOM 3588 C CA . VAL B 1 205 ? 9.562 -27.422 -25.969 1 97.75 205 VAL B CA 1
ATOM 3589 C C . VAL B 1 205 ? 8.633 -26.578 -25.109 1 97.75 205 VAL B C 1
ATOM 3591 O O . VAL B 1 205 ? 7.91 -25.719 -25.625 1 97.75 205 VAL B O 1
ATOM 3594 N N . VAL B 1 206 ? 8.57 -26.891 -23.828 1 98.12 206 VAL B N 1
ATOM 3595 C CA . VAL B 1 206 ? 7.809 -26.109 -22.859 1 98.12 206 VAL B CA 1
ATOM 3596 C C . VAL B 1 206 ? 8.766 -25.453 -21.859 1 98.12 206 VAL B C 1
ATOM 3598 O O . VAL B 1 206 ? 9.391 -26.156 -21.047 1 98.12 206 VAL B O 1
ATOM 3601 N N . ILE B 1 207 ? 8.891 -24.156 -21.906 1 97 207 ILE B N 1
ATOM 3602 C CA . ILE B 1 207 ? 9.664 -23.438 -20.906 1 97 207 ILE B CA 1
ATOM 3603 C C . ILE B 1 207 ? 8.789 -23.156 -19.688 1 97 207 ILE B C 1
ATOM 3605 O O . ILE B 1 207 ? 7.711 -22.562 -19.812 1 97 207 ILE B O 1
ATOM 3609 N N . THR B 1 208 ? 9.273 -23.578 -18.547 1 96.69 208 THR B N 1
ATOM 3610 C CA . THR B 1 208 ? 8.484 -23.438 -17.312 1 96.69 208 THR B CA 1
ATOM 3611 C C . THR B 1 208 ? 9.164 -22.484 -16.344 1 96.69 208 THR B C 1
ATOM 3613 O O . THR B 1 208 ? 10.398 -22.406 -16.281 1 96.69 208 THR B O 1
ATOM 3616 N N . ASP B 1 209 ? 8.383 -21.734 -15.609 1 94.88 209 ASP B N 1
ATOM 3617 C CA . ASP B 1 209 ? 8.883 -20.828 -14.586 1 94.88 209 ASP B CA 1
ATOM 3618 C C . ASP B 1 209 ? 7.816 -20.547 -13.531 1 94.88 209 ASP B C 1
ATOM 3620 O O . ASP B 1 209 ? 6.629 -20.812 -13.75 1 94.88 209 ASP B O 1
ATOM 3624 N N . ASP B 1 210 ? 8.242 -20.141 -12.398 1 95.25 210 ASP B N 1
ATOM 3625 C CA . ASP B 1 210 ? 7.262 -19.719 -11.406 1 95.25 210 ASP B CA 1
ATOM 3626 C C . ASP B 1 210 ? 6.656 -18.375 -11.766 1 95.25 210 ASP B C 1
ATOM 3628 O O . ASP B 1 210 ? 5.441 -18.188 -11.672 1 95.25 210 ASP B O 1
ATOM 3632 N N . ILE B 1 211 ? 7.523 -17.422 -12.219 1 95.75 211 ILE B N 1
ATOM 3633 C CA . ILE B 1 211 ? 7.062 -16.078 -12.523 1 95.75 211 ILE B CA 1
ATOM 3634 C C . ILE B 1 211 ? 7.637 -15.625 -13.859 1 95.75 211 ILE B C 1
ATOM 3636 O O . ILE B 1 211 ? 8.836 -15.773 -14.109 1 95.75 211 ILE B O 1
ATOM 3640 N N . ILE B 1 212 ? 6.891 -15.148 -14.734 1 94.5 212 ILE B N 1
ATOM 3641 C CA . ILE B 1 212 ? 7.34 -14.391 -15.898 1 94.5 212 ILE B CA 1
ATOM 3642 C C . ILE B 1 212 ? 6.965 -12.922 -15.734 1 94.5 212 ILE B C 1
ATOM 3644 O O . ILE B 1 212 ? 5.785 -12.562 -15.789 1 94.5 212 ILE B O 1
ATOM 3648 N N . ALA B 1 213 ? 7.918 -12.141 -15.562 1 94.56 213 ALA B N 1
ATOM 3649 C CA . ALA B 1 213 ? 7.684 -10.719 -15.336 1 94.56 213 ALA B CA 1
ATOM 3650 C C . ALA B 1 213 ? 7.828 -9.922 -16.625 1 94.56 213 ALA B C 1
ATOM 3652 O O . ALA B 1 213 ? 6.871 -9.805 -17.406 1 94.56 213 ALA B O 1
ATOM 3653 N N . THR B 1 214 ? 9.023 -9.5 -16.969 1 93.19 214 THR B N 1
ATOM 3654 C CA . THR B 1 214 ? 9.219 -8.695 -18.156 1 93.19 214 THR B CA 1
ATOM 3655 C C . THR B 1 214 ? 9.352 -9.578 -19.391 1 93.19 214 THR B C 1
ATOM 3657 O O . THR B 1 214 ? 9.289 -9.094 -20.531 1 93.19 214 THR B O 1
ATOM 3660 N N . GLY B 1 215 ? 9.648 -10.805 -19.156 1 89.81 215 GLY B N 1
ATOM 3661 C CA . GLY B 1 215 ? 9.727 -11.758 -20.25 1 89.81 215 GLY B CA 1
ATOM 3662 C C . GLY B 1 215 ? 11.023 -11.672 -21.031 1 89.81 215 GLY B C 1
ATOM 3663 O O . GLY B 1 215 ? 11.188 -12.328 -22.062 1 89.81 215 GLY B O 1
ATOM 3664 N N . SER B 1 216 ? 11.953 -10.922 -20.562 1 88.12 216 SER B N 1
ATOM 3665 C CA . SER B 1 216 ? 13.195 -10.719 -21.297 1 88.12 216 SER B CA 1
ATOM 3666 C C . SER B 1 216 ? 14 -12.008 -21.391 1 88.12 216 SER B C 1
ATOM 3668 O O . SER B 1 216 ? 14.406 -12.406 -22.484 1 88.12 216 SER B O 1
ATOM 3670 N N . THR B 1 217 ? 14.234 -12.688 -20.266 1 83.62 217 THR B N 1
ATOM 3671 C CA . THR B 1 217 ? 14.953 -13.953 -20.266 1 83.62 217 THR B CA 1
ATOM 3672 C C . THR B 1 217 ? 14.195 -15 -21.078 1 83.62 217 THR B C 1
ATOM 3674 O O . THR B 1 217 ? 14.797 -15.727 -21.875 1 83.62 217 THR B O 1
ATOM 3677 N N . MET B 1 218 ? 12.945 -14.984 -20.984 1 89 218 MET B N 1
ATOM 3678 C CA . MET B 1 218 ? 12.109 -15.961 -21.672 1 89 218 MET B CA 1
ATOM 3679 C C . MET B 1 218 ? 12.125 -15.727 -23.172 1 89 218 MET B C 1
ATOM 3681 O O . MET B 1 218 ? 12.164 -16.688 -23.953 1 89 218 MET B O 1
ATOM 3685 N N . SER B 1 219 ? 12.062 -14.531 -23.5 1 90 219 SER B N 1
ATOM 3686 C CA . SER B 1 219 ? 12.055 -14.211 -24.938 1 90 219 SER B CA 1
ATOM 3687 C C . SER B 1 219 ? 13.359 -14.633 -25.594 1 90 219 SER B C 1
ATOM 3689 O O . SER B 1 219 ? 13.352 -15.102 -26.734 1 90 219 SER B O 1
ATOM 3691 N N . GLU B 1 220 ? 14.422 -14.383 -24.938 1 88.31 220 GLU B N 1
ATOM 3692 C CA . GLU B 1 220 ? 15.711 -14.82 -25.453 1 88.31 220 GLU B CA 1
ATOM 3693 C C . GLU B 1 220 ? 15.758 -16.328 -25.625 1 88.31 220 GLU B C 1
ATOM 3695 O O . GLU B 1 220 ? 16.25 -16.844 -26.641 1 88.31 220 GLU B O 1
ATOM 3700 N N . ALA B 1 221 ? 15.297 -17 -24.625 1 89.62 221 ALA B N 1
ATOM 3701 C CA . ALA B 1 221 ? 15.25 -18.469 -24.656 1 89.62 221 ALA B CA 1
ATOM 3702 C C . ALA B 1 221 ? 14.391 -18.953 -25.828 1 89.62 221 ALA B C 1
ATOM 3704 O O . ALA B 1 221 ? 14.781 -19.875 -26.531 1 89.62 221 ALA B O 1
ATOM 3705 N N . VAL B 1 222 ? 13.289 -18.391 -26.016 1 91.06 222 VAL B N 1
ATOM 3706 C CA . VAL B 1 222 ? 12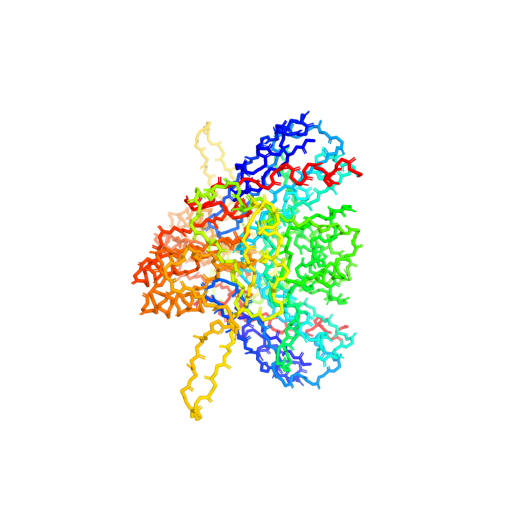.375 -18.75 -27.094 1 91.06 222 VAL B CA 1
ATOM 3707 C C . VAL B 1 222 ? 13.055 -18.547 -28.453 1 91.06 222 VAL B C 1
ATOM 3709 O O . VAL B 1 222 ? 12.953 -19.406 -29.328 1 91.06 222 VAL B O 1
ATOM 3712 N N . GLY B 1 223 ? 13.719 -17.453 -28.562 1 89.69 223 GLY B N 1
ATOM 3713 C CA . GLY B 1 223 ? 14.438 -17.188 -29.797 1 89.69 223 GLY B CA 1
ATOM 3714 C C . GLY B 1 223 ? 15.477 -18.234 -30.141 1 89.69 223 GLY B C 1
ATOM 3715 O O . GLY B 1 223 ? 15.562 -18.688 -31.281 1 89.69 223 GLY B O 1
ATOM 3716 N N . VAL B 1 224 ? 16.234 -18.578 -29.172 1 88.12 224 VAL B N 1
ATOM 3717 C CA . VAL B 1 224 ? 17.281 -19.578 -29.344 1 88.12 224 VAL B CA 1
ATOM 3718 C C . VAL B 1 224 ? 16.672 -20.906 -29.781 1 88.12 224 VAL B C 1
ATOM 3720 O O . VAL B 1 224 ? 17.188 -21.578 -30.672 1 88.12 224 VAL B O 1
ATOM 3723 N N . LEU B 1 225 ? 15.609 -21.281 -29.188 1 93.69 225 LEU B N 1
ATOM 3724 C CA . LEU B 1 225 ? 14.945 -22.547 -29.484 1 93.69 225 LEU B CA 1
ATOM 3725 C C . LEU B 1 225 ? 14.328 -22.516 -30.875 1 93.69 225 LEU B C 1
ATOM 3727 O O . LEU B 1 225 ? 14.453 -23.484 -31.641 1 93.69 225 LEU B O 1
ATOM 3731 N N . ALA B 1 226 ? 13.703 -21.469 -31.125 1 90.62 226 ALA B N 1
ATOM 3732 C CA . ALA B 1 226 ? 13.078 -21.328 -32.438 1 90.62 226 ALA B CA 1
ATOM 3733 C C . ALA B 1 226 ? 14.117 -21.359 -33.562 1 90.62 226 ALA B C 1
ATOM 3735 O O . ALA B 1 226 ? 13.945 -22.062 -34.562 1 90.62 226 ALA B O 1
ATOM 3736 N N . ASP B 1 227 ? 15.141 -20.688 -33.375 1 88.94 227 ASP B N 1
ATOM 3737 C CA . ASP B 1 227 ? 16.219 -20.625 -34.344 1 88.94 227 ASP B CA 1
ATOM 3738 C C . ASP B 1 227 ? 16.953 -21.969 -34.438 1 88.94 227 ASP B C 1
ATOM 3740 O O . ASP B 1 227 ? 17.469 -22.312 -35.5 1 88.94 227 ASP B O 1
ATOM 3744 N N . GLY B 1 228 ? 16.922 -22.656 -33.375 1 90.06 228 GLY B N 1
ATOM 3745 C CA . GLY B 1 228 ? 17.656 -23.906 -33.312 1 90.06 228 GLY B CA 1
ATOM 3746 C C . GLY B 1 228 ? 16.859 -25.094 -33.812 1 90.06 228 GLY B C 1
ATOM 3747 O O . GLY B 1 228 ? 17.375 -26.219 -33.844 1 90.06 228 GLY B O 1
ATOM 3748 N N . GLY B 1 229 ? 15.602 -24.875 -34.156 1 93.19 229 GLY B N 1
ATOM 3749 C CA . GLY B 1 229 ? 14.875 -25.938 -34.844 1 93.19 229 GLY B CA 1
ATOM 3750 C C . GLY B 1 229 ? 13.812 -26.594 -33.969 1 93.19 229 GLY B C 1
ATOM 3751 O O . GLY B 1 229 ? 13.281 -27.641 -34.344 1 93.19 229 GLY B O 1
ATOM 3752 N N . ALA B 1 230 ? 13.555 -26.125 -32.812 1 95.81 230 ALA B N 1
ATOM 3753 C CA . ALA B 1 230 ? 12.406 -26.625 -32.062 1 95.81 230 ALA B CA 1
ATOM 3754 C C . ALA B 1 230 ? 11.133 -26.578 -32.906 1 95.81 230 ALA B C 1
ATOM 3756 O O . ALA B 1 230 ? 10.922 -25.641 -33.656 1 95.81 230 ALA B O 1
ATOM 3757 N N . LYS B 1 231 ? 10.344 -27.672 -32.844 1 97.12 231 LYS B N 1
ATOM 3758 C CA . LYS B 1 231 ? 9.094 -27.719 -33.594 1 97.12 231 LYS B CA 1
ATOM 3759 C C . LYS B 1 231 ? 8.125 -26.625 -33.156 1 97.12 231 LYS B C 1
ATOM 3761 O O . LYS B 1 231 ? 7.688 -25.812 -33.969 1 97.12 231 LYS B O 1
ATOM 3766 N N . ARG B 1 232 ? 7.684 -26.609 -31.844 1 97.44 232 ARG B N 1
ATOM 3767 C CA . ARG B 1 232 ? 6.898 -25.562 -31.172 1 97.44 232 ARG B CA 1
ATOM 3768 C C . ARG B 1 232 ? 7.473 -25.234 -29.797 1 97.44 232 ARG B C 1
ATOM 3770 O O . ARG B 1 232 ? 8.047 -26.109 -29.141 1 97.44 232 ARG B O 1
ATOM 3777 N N . VAL B 1 233 ? 7.324 -23.969 -29.453 1 97 233 VAL B N 1
ATOM 3778 C CA . VAL B 1 233 ? 7.809 -23.531 -28.141 1 97 233 VAL B CA 1
ATOM 3779 C C . VAL B 1 233 ? 6.648 -22.953 -27.328 1 97 233 VAL B C 1
ATOM 3781 O O . VAL B 1 233 ? 5.926 -22.078 -27.797 1 97 233 VAL B O 1
ATOM 3784 N N . PHE B 1 234 ? 6.43 -23.516 -26.156 1 97.5 234 PHE B N 1
ATOM 3785 C CA . PHE B 1 234 ? 5.414 -23.062 -25.203 1 97.5 234 PHE B CA 1
ATOM 3786 C C . PHE B 1 234 ? 6.059 -22.484 -23.953 1 97.5 234 PHE B C 1
ATOM 3788 O O . PHE B 1 234 ? 7.188 -22.828 -23.609 1 97.5 234 PHE B O 1
ATOM 3795 N N . CYS B 1 235 ? 5.379 -21.562 -23.344 1 96.81 235 CYS B N 1
ATOM 3796 C CA . CYS B 1 235 ? 5.746 -21.078 -22.016 1 96.81 235 CYS B CA 1
ATOM 3797 C C . CYS B 1 235 ? 4.648 -21.359 -21 1 96.81 235 CYS B C 1
ATOM 3799 O O . CYS B 1 235 ? 3.465 -21.172 -21.281 1 96.81 235 CYS B O 1
ATOM 3801 N N . ALA B 1 236 ? 5.023 -21.922 -19.906 1 97.5 236 ALA B N 1
ATOM 3802 C CA . ALA B 1 236 ? 4.105 -22.203 -18.812 1 97.5 236 ALA B CA 1
ATOM 3803 C C . ALA B 1 236 ? 4.617 -21.609 -17.5 1 97.5 236 ALA B C 1
ATOM 3805 O O . ALA B 1 236 ? 5.742 -21.875 -17.078 1 97.5 236 ALA B O 1
ATOM 3806 N N . THR B 1 237 ? 3.818 -20.797 -16.875 1 97.5 237 THR B N 1
ATOM 3807 C CA . THR B 1 237 ? 4.266 -20.125 -15.656 1 97.5 237 THR B CA 1
ATOM 3808 C C . THR B 1 237 ? 3.15 -20.094 -14.609 1 97.5 237 THR B C 1
ATOM 3810 O O . THR B 1 237 ? 1.974 -19.984 -14.953 1 97.5 237 THR B O 1
ATOM 3813 N N . VAL B 1 238 ? 3.477 -20.172 -13.352 1 98.12 238 VAL B N 1
ATOM 3814 C CA . VAL B 1 238 ? 2.496 -20.125 -12.273 1 98.12 238 VAL B CA 1
ATOM 3815 C C . VAL B 1 238 ? 1.925 -18.719 -12.164 1 98.12 238 VAL B C 1
ATOM 3817 O O . VAL B 1 238 ? 0.705 -18.531 -12.141 1 98.12 238 VAL B O 1
ATOM 3820 N N . HIS B 1 239 ? 2.801 -17.719 -12.133 1 98.31 239 HIS B N 1
ATOM 3821 C CA . HIS B 1 239 ? 2.391 -16.328 -12 1 98.31 239 HIS B CA 1
ATOM 3822 C C . HIS B 1 239 ? 2.641 -15.555 -13.281 1 98.31 239 HIS B C 1
ATOM 3824 O O . HIS B 1 239 ? 3.744 -15.055 -13.508 1 98.31 239 HIS B O 1
ATOM 3830 N N . PRO B 1 240 ? 1.674 -15.391 -14.148 1 97.62 240 PRO B N 1
ATOM 3831 C CA . PRO B 1 240 ? 1.853 -14.625 -15.383 1 97.62 240 PRO B CA 1
ATOM 3832 C C . PRO B 1 240 ? 1.771 -13.117 -15.164 1 97.62 240 PRO B C 1
ATOM 3834 O O . PRO B 1 240 ? 0.812 -12.477 -15.609 1 97.62 240 PRO B O 1
ATOM 3837 N N . LEU B 1 241 ? 2.766 -12.602 -14.555 1 96.88 241 LEU B N 1
ATOM 3838 C CA . LEU B 1 241 ? 2.818 -11.164 -14.289 1 96.88 241 LEU B CA 1
ATOM 3839 C C . LEU B 1 241 ? 2.822 -10.367 -15.586 1 96.88 241 LEU B C 1
ATOM 3841 O O . LEU B 1 241 ? 2.092 -9.383 -15.719 1 96.88 241 LEU B O 1
ATOM 3845 N N . LEU B 1 242 ? 3.705 -10.812 -16.547 1 95.94 242 LEU B N 1
ATOM 3846 C CA . LEU B 1 242 ? 3.771 -10.258 -17.891 1 95.94 242 LEU B CA 1
ATOM 3847 C C . LEU B 1 242 ? 3.777 -8.734 -17.844 1 95.94 242 LEU B C 1
ATOM 3849 O O . LEU B 1 242 ? 2.947 -8.086 -18.484 1 95.94 242 LEU B O 1
ATOM 3853 N N . ALA B 1 243 ? 4.746 -8.18 -17.25 1 95.06 243 ALA B N 1
ATOM 3854 C CA . ALA B 1 243 ? 4.863 -6.738 -17.047 1 95.06 243 ALA B CA 1
ATOM 3855 C C . ALA B 1 243 ? 5.203 -6.031 -18.359 1 95.06 243 ALA B C 1
ATOM 3857 O O . ALA B 1 243 ? 5.902 -6.59 -19.219 1 95.06 243 ALA B O 1
ATOM 3858 N N . ARG B 1 244 ? 4.688 -4.852 -18.578 1 95.25 244 ARG B N 1
ATOM 3859 C CA . ARG B 1 244 ? 4.969 -3.992 -19.719 1 95.25 244 ARG B CA 1
ATOM 3860 C C . ARG B 1 244 ? 4.637 -4.699 -21.031 1 95.25 244 ARG B C 1
ATOM 3862 O O . ARG B 1 244 ? 3.498 -5.117 -21.234 1 95.25 244 ARG B O 1
ATOM 3869 N N . ASN B 1 245 ? 5.66 -4.879 -21.891 1 95 245 ASN B N 1
ATOM 3870 C CA . ASN B 1 245 ? 5.406 -5.438 -23.203 1 95 245 ASN B CA 1
ATOM 3871 C C . ASN B 1 245 ? 5.738 -6.926 -23.266 1 95 245 ASN B C 1
ATOM 3873 O O . ASN B 1 245 ? 6.012 -7.465 -24.344 1 95 245 ASN B O 1
ATOM 3877 N N . ALA B 1 246 ? 5.719 -7.574 -22.125 1 94.75 246 ALA B N 1
ATOM 3878 C CA . ALA B 1 246 ? 6.16 -8.969 -22.031 1 94.75 246 ALA B CA 1
ATOM 3879 C C . ALA B 1 246 ? 5.363 -9.859 -22.984 1 94.75 246 ALA B C 1
ATOM 3881 O O . ALA B 1 246 ? 5.934 -10.719 -23.656 1 94.75 246 ALA B O 1
ATOM 3882 N N . ARG B 1 247 ? 4.078 -9.703 -23.062 1 94 247 ARG B N 1
ATOM 3883 C CA . ARG B 1 247 ? 3.217 -10.539 -23.875 1 94 247 ARG B CA 1
ATOM 3884 C C . ARG B 1 247 ? 3.602 -10.445 -25.359 1 94 247 ARG B C 1
ATOM 3886 O O . ARG B 1 247 ? 3.758 -11.461 -26.031 1 94 247 ARG B O 1
ATOM 3893 N N . THR B 1 248 ? 3.793 -9.227 -25.828 1 95.12 248 THR B N 1
ATOM 3894 C CA . THR B 1 248 ? 4.117 -9.016 -27.234 1 95.12 248 THR B CA 1
ATOM 3895 C C . THR B 1 248 ? 5.57 -9.391 -27.516 1 95.12 248 THR B C 1
ATOM 3897 O O . THR B 1 248 ? 5.895 -9.867 -28.609 1 95.12 248 THR B O 1
ATOM 3900 N N . LYS B 1 249 ? 6.375 -9.164 -26.547 1 94.44 249 LYS B N 1
ATOM 3901 C CA . LYS B 1 249 ? 7.773 -9.57 -26.656 1 94.44 249 LYS B CA 1
ATOM 3902 C C . LYS B 1 249 ? 7.891 -11.07 -26.906 1 94.44 249 LYS B C 1
ATOM 3904 O O . LYS B 1 249 ? 8.633 -11.508 -27.781 1 94.44 249 LYS B O 1
ATOM 3909 N N . LEU B 1 250 ? 7.148 -11.859 -26.156 1 93.88 250 LEU B N 1
ATOM 3910 C CA . LEU B 1 250 ? 7.16 -13.312 -26.297 1 93.88 250 LEU B CA 1
ATOM 3911 C C . LEU B 1 250 ? 6.57 -13.742 -27.625 1 93.88 250 LEU B C 1
ATOM 3913 O O . LEU B 1 250 ? 7.082 -14.656 -28.281 1 93.88 250 LEU B O 1
ATOM 3917 N N . ALA B 1 251 ? 5.559 -13.078 -28.016 1 93.06 251 ALA B N 1
ATOM 3918 C CA . ALA B 1 251 ? 4.93 -13.383 -29.297 1 93.06 251 ALA B CA 1
ATOM 3919 C C . ALA B 1 251 ? 5.906 -13.156 -30.453 1 93.06 251 ALA B C 1
ATOM 3921 O O . ALA B 1 251 ? 6.004 -13.984 -31.359 1 93.06 251 ALA B O 1
ATOM 3922 N N . ARG B 1 252 ? 6.629 -12.102 -30.406 1 94.06 252 ARG B N 1
ATOM 3923 C CA . ARG B 1 252 ? 7.566 -11.766 -31.469 1 94.06 252 ARG B CA 1
ATOM 3924 C C . ARG B 1 252 ? 8.742 -12.742 -31.5 1 94.06 252 ARG B C 1
ATOM 3926 O O . ARG B 1 252 ? 9.328 -12.977 -32.562 1 94.06 252 ARG B O 1
ATOM 3933 N N . ALA B 1 253 ? 8.992 -13.289 -30.344 1 93.12 253 ALA B N 1
ATOM 3934 C CA . ALA B 1 253 ? 10.109 -14.227 -30.234 1 93.12 253 ALA B CA 1
ATOM 3935 C C . ALA B 1 253 ? 9.75 -15.57 -30.859 1 93.12 253 ALA B C 1
ATOM 3937 O O . ALA B 1 253 ? 10.625 -16.406 -31.094 1 93.12 253 ALA B O 1
ATOM 3938 N N . GLY B 1 254 ? 8.422 -15.82 -31.094 1 92.44 254 GLY B N 1
ATOM 3939 C CA . GLY B 1 254 ? 8.008 -17.031 -31.781 1 92.44 254 GLY B CA 1
ATOM 3940 C C . GLY B 1 254 ? 7.336 -18.031 -30.875 1 92.44 254 GLY B C 1
ATOM 3941 O O . GLY B 1 254 ? 7.254 -19.219 -31.203 1 92.44 254 GLY B O 1
ATOM 3942 N N . ILE B 1 255 ? 6.895 -17.609 -29.797 1 94.75 255 ILE B N 1
ATOM 3943 C CA . ILE B 1 255 ? 6.215 -18.5 -28.859 1 94.75 255 ILE B CA 1
ATOM 3944 C C . ILE B 1 255 ? 4.891 -18.969 -29.469 1 94.75 255 ILE B C 1
ATOM 3946 O O . ILE B 1 255 ? 4.207 -18.203 -30.141 1 94.75 255 ILE B O 1
ATOM 3950 N N . GLU B 1 256 ? 4.621 -20.234 -29.281 1 95.62 256 GLU B N 1
ATOM 3951 C CA . GLU B 1 256 ? 3.354 -20.781 -29.766 1 95.62 256 GLU B CA 1
ATOM 3952 C C . GLU B 1 256 ? 2.199 -20.359 -28.859 1 95.62 256 GLU B C 1
ATOM 3954 O O . GLU B 1 256 ? 1.121 -20 -29.328 1 95.62 256 GLU B O 1
ATOM 3959 N N . ARG B 1 257 ? 2.439 -20.484 -27.531 1 95.81 257 ARG B N 1
ATOM 3960 C CA . ARG B 1 257 ? 1.406 -20.219 -26.547 1 95.81 257 ARG B CA 1
ATOM 3961 C C . ARG B 1 257 ? 2.02 -19.953 -25.172 1 95.81 257 ARG B C 1
ATOM 3963 O O . ARG B 1 257 ? 3.055 -20.531 -24.828 1 95.81 257 ARG B O 1
ATOM 3970 N N . VAL B 1 258 ? 1.435 -18.984 -24.469 1 96.62 258 VAL B N 1
ATOM 3971 C CA . VAL B 1 258 ? 1.754 -18.75 -23.078 1 96.62 258 VAL B CA 1
ATOM 3972 C C . VAL B 1 258 ? 0.606 -19.25 -22.188 1 96.62 258 VAL B C 1
ATOM 3974 O O . VAL B 1 258 ? -0.547 -18.859 -22.391 1 96.62 258 VAL B O 1
ATOM 3977 N N . VAL B 1 259 ? 0.959 -20.109 -21.219 1 97.38 259 VAL B N 1
ATOM 3978 C CA . VAL B 1 259 ? -0.018 -20.672 -20.297 1 97.38 259 VAL B CA 1
ATOM 3979 C C . VAL B 1 259 ? 0.303 -20.234 -18.875 1 97.38 259 VAL B C 1
ATOM 3981 O O . VAL B 1 259 ? 1.444 -20.359 -18.422 1 97.38 259 VAL B O 1
ATOM 3984 N N . GLY B 1 260 ? -0.655 -19.719 -18.203 1 98.19 260 GLY B N 1
ATOM 3985 C CA . GLY B 1 260 ? -0.497 -19.328 -16.812 1 98.19 260 GLY B CA 1
ATOM 3986 C C . GLY B 1 260 ? -1.639 -19.812 -15.93 1 98.19 260 GLY B C 1
ATOM 3987 O O . GLY B 1 260 ? -2.637 -20.328 -16.422 1 98.19 260 GLY B O 1
ATOM 3988 N N . THR B 1 261 ? -1.475 -19.656 -14.641 1 98.69 261 THR B N 1
ATOM 3989 C CA . THR B 1 261 ? -2.555 -19.953 -13.703 1 98.69 261 THR B CA 1
ATOM 3990 C C . THR B 1 261 ? -3.316 -18.672 -13.352 1 98.69 261 THR B C 1
ATOM 3992 O O . THR B 1 261 ? -2.926 -17.578 -13.758 1 98.69 261 THR B O 1
ATOM 3995 N N . ASP B 1 262 ? -4.422 -18.844 -12.617 1 98.75 262 ASP B N 1
ATOM 3996 C CA . ASP B 1 262 ? -5.266 -17.719 -12.258 1 98.75 262 ASP B CA 1
ATOM 3997 C C . ASP B 1 262 ? -4.793 -17.062 -10.961 1 98.75 262 ASP B C 1
ATOM 3999 O O . ASP B 1 262 ? -5.551 -16.344 -10.312 1 98.75 262 ASP B O 1
ATOM 4003 N N . THR B 1 263 ? -3.492 -17.375 -10.562 1 98.81 263 THR B N 1
ATOM 4004 C CA . THR B 1 263 ? -2.922 -16.609 -9.445 1 98.81 263 THR B CA 1
ATOM 4005 C C . THR B 1 263 ? -2.885 -15.125 -9.773 1 98.81 263 THR B C 1
ATOM 4007 O O . THR B 1 263 ? -2.969 -14.281 -8.867 1 98.81 263 THR B O 1
ATOM 4010 N N . ILE B 1 264 ? -2.605 -14.82 -10.93 1 98.56 264 ILE B N 1
ATOM 4011 C CA . ILE B 1 264 ? -2.863 -13.523 -11.539 1 98.56 264 ILE B CA 1
ATOM 4012 C C . ILE B 1 264 ? -3.832 -13.68 -12.703 1 98.56 264 ILE B C 1
ATOM 4014 O O . ILE B 1 264 ? -3.541 -14.398 -13.664 1 98.56 264 ILE B O 1
ATOM 4018 N N . GLU B 1 265 ? -4.941 -13.031 -12.617 1 97.12 265 GLU B N 1
ATOM 4019 C CA . GLU B 1 265 ? -5.992 -13.227 -13.609 1 97.12 265 GLU B CA 1
ATOM 4020 C C . GLU B 1 265 ? -5.73 -12.383 -14.859 1 97.12 265 GLU B C 1
ATOM 4022 O O . GLU B 1 265 ? -5.836 -11.156 -14.82 1 97.12 265 GLU B O 1
ATOM 4027 N N . ARG B 1 266 ? -5.344 -13.125 -15.883 1 94.31 266 ARG B N 1
ATOM 4028 C CA . ARG B 1 266 ? -5.055 -12.547 -17.203 1 94.31 266 ARG B CA 1
ATOM 4029 C C . ARG B 1 266 ? -5.664 -13.391 -18.312 1 94.31 266 ARG B C 1
ATOM 4031 O O . ARG B 1 266 ? -6.297 -14.414 -18.047 1 94.31 266 ARG B O 1
ATOM 4038 N N . ASP B 1 267 ? -5.504 -12.898 -19.547 1 93 267 ASP B N 1
ATOM 4039 C CA . ASP B 1 267 ? -6.035 -13.609 -20.719 1 93 267 ASP B CA 1
ATOM 4040 C C . ASP B 1 267 ? -5.359 -14.969 -20.875 1 93 267 ASP B C 1
ATOM 4042 O O . ASP B 1 267 ? -5.965 -15.906 -21.406 1 93 267 ASP B O 1
ATOM 4046 N N . VAL B 1 268 ? -4.105 -15.109 -20.344 1 95.5 268 VAL B N 1
ATOM 4047 C CA . VAL B 1 268 ? -3.346 -16.328 -20.547 1 95.5 268 VAL B CA 1
ATOM 4048 C C . VAL B 1 268 ? -3.574 -17.281 -19.375 1 95.5 268 VAL B C 1
ATOM 4050 O O . VAL B 1 268 ? -3.018 -18.391 -19.344 1 95.5 268 VAL B O 1
ATOM 4053 N N . SER B 1 269 ? -4.32 -16.828 -18.328 1 96.88 269 SER B N 1
ATOM 4054 C CA . SER B 1 269 ? -4.594 -17.656 -17.156 1 96.88 269 SER B CA 1
ATOM 4055 C C . SER B 1 269 ? -5.617 -18.75 -17.484 1 96.88 269 SER B C 1
ATOM 4057 O O . SER B 1 269 ? -6.781 -18.641 -17.094 1 96.88 269 SER B O 1
ATOM 4059 N N . GLU B 1 270 ? -5.129 -19.859 -17.969 1 96.31 270 GLU B N 1
ATOM 4060 C CA . GLU B 1 270 ? -6 -20.859 -18.562 1 96.31 270 GLU B CA 1
ATOM 4061 C C . GLU B 1 270 ? -6.32 -21.984 -17.578 1 96.31 270 GLU B C 1
ATOM 4063 O O . GLU B 1 270 ? -7.176 -22.828 -17.844 1 96.31 270 GLU B O 1
ATOM 4068 N N . VAL B 1 271 ? -5.637 -22.031 -16.531 1 97.5 271 VAL B N 1
ATOM 4069 C CA . VAL B 1 271 ? -5.879 -23.094 -15.562 1 97.5 271 VAL B CA 1
ATOM 4070 C C . VAL B 1 271 ? -5.98 -22.5 -14.156 1 97.5 271 VAL B C 1
ATOM 4072 O O . VAL B 1 271 ? -5.293 -21.531 -13.836 1 97.5 271 VAL B O 1
ATOM 4075 N N . SER B 1 272 ? -6.852 -23.062 -13.336 1 98.62 272 SER B N 1
ATOM 4076 C CA . SER B 1 272 ? -7.098 -22.547 -11.984 1 98.62 272 SER B CA 1
ATOM 4077 C C . SER B 1 272 ? -6.281 -23.312 -10.953 1 98.62 272 SER B C 1
ATOM 4079 O O . SER B 1 272 ? -6.121 -24.531 -11.055 1 98.62 272 SER B O 1
ATOM 4081 N N . VAL B 1 273 ? -5.852 -22.578 -9.938 1 98.75 273 VAL B N 1
ATOM 4082 C CA . VAL B 1 273 ? -5.133 -23.219 -8.844 1 98.75 273 VAL B CA 1
ATOM 4083 C C . VAL B 1 273 ? -6.109 -23.609 -7.734 1 98.75 273 VAL B C 1
ATOM 4085 O O . VAL B 1 273 ? -5.707 -24.125 -6.691 1 98.75 273 VAL B O 1
ATOM 4088 N N . ALA B 1 274 ? -7.41 -23.391 -7.91 1 98.75 274 ALA B N 1
ATOM 4089 C CA . ALA B 1 274 ? -8.438 -23.609 -6.898 1 98.75 274 ALA B CA 1
ATOM 4090 C C . ALA B 1 274 ? -8.383 -25.031 -6.355 1 98.75 274 ALA B C 1
ATOM 4092 O O . ALA B 1 274 ? -8.422 -25.25 -5.141 1 98.75 274 ALA B O 1
ATOM 4093 N N . PRO B 1 275 ? -8.211 -26.094 -7.219 1 97.94 275 PRO B N 1
ATOM 4094 C CA . PRO B 1 275 ? -8.211 -27.469 -6.691 1 97.94 275 PRO B CA 1
ATOM 4095 C C . PRO B 1 275 ? -7.074 -27.719 -5.707 1 97.94 275 PRO B C 1
ATOM 4097 O O . PRO B 1 275 ? -7.281 -28.359 -4.672 1 97.94 275 PRO B O 1
ATOM 4100 N N . VAL B 1 276 ? -5.898 -27.234 -6.055 1 97.75 276 VAL B N 1
ATOM 4101 C CA . VAL B 1 276 ? -4.754 -27.484 -5.18 1 97.75 276 VAL B CA 1
ATOM 4102 C C . VAL B 1 276 ? -4.898 -26.672 -3.898 1 97.75 276 VAL B C 1
ATOM 4104 O O . VAL B 1 276 ? -4.539 -27.125 -2.816 1 97.75 276 VAL B O 1
ATOM 4107 N N . LEU B 1 277 ? -5.383 -25.422 -3.984 1 98.56 277 LEU B N 1
ATOM 4108 C CA . LEU B 1 277 ? -5.633 -24.594 -2.809 1 98.56 277 LEU B CA 1
ATOM 4109 C C . LEU B 1 277 ? -6.652 -25.266 -1.888 1 98.56 277 LEU B C 1
ATOM 4111 O O . LEU B 1 277 ? -6.473 -25.281 -0.667 1 98.56 277 LEU B O 1
ATOM 4115 N N . ALA B 1 278 ? -7.738 -25.766 -2.463 1 98.31 278 ALA B N 1
ATOM 4116 C CA . ALA B 1 278 ? -8.789 -26.406 -1.679 1 98.31 278 ALA B CA 1
ATOM 4117 C C . ALA B 1 278 ? -8.227 -27.562 -0.854 1 98.31 278 ALA B C 1
ATOM 4119 O O . ALA B 1 278 ? -8.57 -27.719 0.319 1 98.31 278 ALA B O 1
ATOM 4120 N N . GLY B 1 279 ? -7.355 -28.375 -1.503 1 96.25 279 GLY B N 1
ATOM 4121 C CA . GLY B 1 279 ? -6.715 -29.469 -0.795 1 96.25 279 GLY B CA 1
ATOM 4122 C C . GLY B 1 279 ? -5.93 -29.016 0.421 1 96.25 279 GLY B C 1
ATOM 4123 O O . GLY B 1 279 ? -5.938 -29.688 1.455 1 96.25 279 GLY B O 1
ATOM 4124 N N . GLU B 1 280 ? -5.281 -27.875 0.335 1 95.19 280 GLU B N 1
ATOM 4125 C CA . GLU B 1 280 ? -4.461 -27.375 1.427 1 95.19 280 GLU B CA 1
ATOM 4126 C C . GLU B 1 280 ? -5.32 -26.75 2.527 1 95.19 280 GLU B C 1
ATOM 4128 O O . GLU B 1 280 ? -5.035 -26.922 3.715 1 95.19 280 GLU B O 1
ATOM 4133 N N . ILE B 1 281 ? -6.359 -26.016 2.17 1 95.12 281 ILE B N 1
ATOM 4134 C CA . ILE B 1 281 ? -7.199 -25.281 3.113 1 95.12 281 ILE B CA 1
ATOM 4135 C C . ILE B 1 281 ? -7.996 -26.266 3.965 1 95.12 281 ILE B C 1
ATOM 4137 O O . ILE B 1 281 ? -8.219 -26.031 5.152 1 95.12 281 ILE B O 1
ATOM 4141 N N . GLU B 1 282 ? -8.367 -27.438 3.463 1 89 282 GLU B N 1
ATOM 4142 C CA . GLU B 1 282 ? -9.148 -28.438 4.172 1 89 282 GLU B CA 1
ATOM 4143 C C . GLU B 1 282 ? -8.273 -29.25 5.117 1 89 282 GLU B C 1
ATOM 4145 O O . GLU B 1 282 ? -8.781 -29.984 5.973 1 89 282 GLU B O 1
ATOM 4150 N N . ARG B 1 283 ? -7.047 -29.078 4.988 1 75.94 283 ARG B N 1
ATOM 4151 C CA . ARG B 1 283 ? -6.145 -29.781 5.891 1 75.94 283 ARG B CA 1
ATOM 4152 C C . ARG B 1 283 ? -6.082 -29.109 7.254 1 75.94 283 ARG B C 1
ATOM 4154 O O . ARG B 1 283 ? -6.137 -27.875 7.34 1 75.94 283 ARG B O 1
#